Protein AF-A0A1D3TZ88-F1 (afdb_monomer)

Solvent-accessible surface area (backbone atoms only — not comparable to full-atom values): 38238 Å² total; per-residue (Å²): 108,72,73,62,52,52,54,51,52,50,56,57,52,57,73,69,67,68,76,88,72,82,82,85,79,75,93,69,88,87,51,78,69,52,56,54,49,51,49,54,44,33,37,49,51,52,41,50,48,28,39,52,66,65,71,40,81,59,51,74,67,56,44,51,52,54,34,51,19,48,68,43,53,87,89,42,94,61,42,43,29,51,36,54,60,52,46,56,50,63,73,25,72,73,37,54,70,64,69,65,51,75,69,56,45,49,38,41,47,34,40,66,32,58,74,42,74,72,84,80,76,57,63,73,63,49,47,61,41,48,80,29,65,28,50,73,61,54,50,48,37,58,43,55,66,29,71,57,23,42,51,53,20,57,72,53,72,35,56,38,65,78,73,84,84,82,54,44,22,53,78,41,48,50,56,27,34,48,52,31,51,48,39,27,44,67,72,70,44,80,58,52,66,67,61,42,29,51,56,32,41,37,37,75,71,67,79,34,61,79,66,50,55,56,55,54,51,67,71,25,70,74,47,55,72,63,68,67,51,72,71,55,48,51,38,33,49,25,44,58,25,64,68,41,79,62,48,76,65,60,49,49,52,54,53,52,42,40,76,75,66,51,48,73,66,63,50,48,49,61,41,66,60,30,73,54,27,46,53,54,38,48,74,50,74,41,85,80,70,84,67,80,83,93,83,74,92,73,91,84,71,93,50,84,34,57,40,72,56,96,38,23,32,50,32,57,71,60,86,48,35,78,43,73,52,60,69,89,70,61,38,43,26,41,24,53,44,15,39,43,57,38,50,51,22,33,30,39,38,47,38,59,61,28,34,36,40,23,42,26,21,34,17,39,12,40,41,26,39,45,64,44,71,28,70,41,30,32,34,43,19,40,26,18,36,19,35,15,37,48,21,38,51,49,66,41,44,48,48,31,50,35,37,31,37,26,20,39,17,41,12,49,47,26,34,41,39,36,34,66,30,42,56,48,51,73,38,66,54,27,65,38,60,32,31,96,74,42,37,37,36,32,44,68,88,45,52,79,71,48,77,51,50,99,83,33,48,45,46,73,42,69,62,70,35,65,68,46,40,45,51,51,50,42,38,44,29,42,54,57,65,69,40,81,66,54,72,65,60,42,48,52,52,49,66,28,36,42,67,59,97,93,45,82,42,84,34,29,53,29,52,52,50,46,54,51,69,70,24,72,73,34,57,73,64,67,68,52,71,71,54,48,53,42,36,48,26,47,43,55,62,69,36,80,66,51,77,65,64,46,51,53,55,44,52,42,48,79,30,60,28,53,71,66,52,55,49,40,58,48,44,66,28,70,67,24,38,52,49,25,50,72,19,23,35,57,31,52,78,74,91,64,91,52,44,30,61,75,39,51,62,52,24,32,50,52,29,33,38,30,41,45,58,64,65,41,85,62,50,72,70,56,42,31,48,55,33,42,36,38,77,69,66,77,36,54,74,50,54,54,52,45,54,51,61,73,26,68,77,34,55,74,62,68,66,52,74,69,57,47,54,50,34,49,29,38,42,62,68,70,39,83,68,51,74,66,61,52,51,54,54,50,53,41,41,77,74,68,48,50,73,67,63,53,48,48,56,48,54,73,24,72,66,32,50,52,54,43,43,74,58,76,95

Organism: NCBI:txid1619234

Foldseek 3Di:
DVVVVVVVVVVVVVVVPPDDDDDDDDDDDDDPVSVVVLLVLLLVLLQQLCCLQQVDGDDPVSSVLRSVQQVDDPPDPSHDFLLRSSVCSCPDPRSVVVVDDLQVLVQSLCCNQQVDGPDPDDSVVVVLLVVQQADPLLVSQVSLPDPRNVVVCVSSVGHSDGDDDPALCSVQSLLSSLLQQLCCLQLVDGDDNVRSSVVSVCVVVVVDASLCSNVCSCPDPSSVVVVDDPLVLQQSLCCNQQVDGDDPVRSVVVVVVVVVPDDSVNVSLVRSQDVNNQVVCVVSVGHDDRDDDLPDDDQDDPQVQFDDDPQEGAAGDDLADEEEDDVSSNHQAYEACRQAQSCRHAEYADDQNHAEYYACSNANVCNHAYYHDHQRHAEQYHCVHHNNQNHQEDEDHANHAYYEHCVHAQNANHAEYEYAHADHHYYHCVHHNYHPNREYEYEPPHYDDDCADPRHGYDYAFDQQLVLLLVLQQLLCCLLQVDGDDPVSSVVVSQQQDDPPNDAGVDFQLRVSCCRCVPPSNVVVVDDQLSLVQSLCCRQLVDGDDPVRSVVSCLLVVLQNDSLLVSQVSLPDPSSCVSCSVNRGHSDGDDDPQLCSVFSLLLSLQQLLCCLQLVDGDDSVSSSVVSVCCVVVVAPSLRSSVCSCPPPSNVVVVDDPLSLLQSLCCNQQVDGDDPVRSVVSVVVVVVPDDSVNSSVCSSPDPNSVVSVVVRVD

Nearest PDB structures (foldseek):
  6mlx-assembly3_C  TM=8.918E-01  e=4.979E-06  Treponema pallidum
  4gt6-assembly1_A  TM=9.308E-01  e=3.400E-05  Faecalibacterium duncaniae
  4fs7-assembly1_A  TM=5.871E-01  e=8.512E-06  Bacteroides ovatus ATCC 8483
  4cp6-assembly1_A  TM=7.840E-01  e=9.701E-04  Streptococcus pneumoniae
  4h09-assembly2_B  TM=5.833E-01  e=1.160E-03  Eubacterium ventriosum ATCC 27560

Secondary structure (DSSP, 8-state):
-HHHHHHHHHHHHHTT-S--PPPPPP---S-HHHHHHHHHHHHHHHHHHHHHHHSSPPPHHHHHHHHHHHHS-TTSTT---HHHHHHHHHTSHHHHHT---HHHHHHHHHHHHS-S-TTSSSHHHHHHHHTTT--HHHHHHHHHTSHHHHHHHHHHT---------SHHHH-HHHHHHHHHHHHHHHSSPPPHHHHHHHHHHHHTTSS-TTHHHHHHHTSHHHHTT---HHHHHHHHIIIIISSPPPHHHHHHHHHHHHTT--HHHHHHHHHTSHHHHHHHHHTT----------S--SS-SSTTEEEETTEEEEE-S--EEEE--GGG--SEEPTTTTTT-TTEEEEE--TT--EE-TTTTTT-TT--EEE--TT--EE-TTTTTT-TT--EEEE-TT--EE-TTTTTT-TT--EEEESSSPPEE-TTTTTTS-TT-EEEEETT-SS--SEETTEEEEEE----HHHHHHHHHHIIIIIISSPPPHHHHHHHHHHH---TTPPPSS-HHHHHHHHHTSHHHHTT---HHHHHHHHHHHHSSSPPPHHHHHHHHHHHHTT--HHHHHHHHHTSHHHHHHHHHHT---------SHHHH-HHHHHHHHHIIIIIISSPPPHHHHHHHHHHHHTTSS-HHHHHHHHHTSHHHHTT---HHHHHHHHIIIIISSPPPHHHHHHHHHHHHTT--HHHHHHHHHT-HHHHHHHHHTT-

Sequence (713 aa):
MIKKLSSIILAVMIMLTVLPLPAATSKAAGSTEAAAADEAMIGSFVTQLYEKALSRAATESELAYYTNALLSDASESTYMTGVKAAYSLIVSPEFKSRNLSNSDYMDVLDTIFMDRSSGEGGKAYWMNYLDYGVSREFALKGFAESAEFQWICDYYGIERGTIVLTEARDQNPSLTMFVYRLYSHIMGKAAEADTLNFYANEILSGRMHPAYVTKNLIFSTEFENRQLSDTDYIKVLYRTFIGREADADGLSYHLERMKSGTSRRELFYGFVNTPEFYQIMQGFGLEFIPITDSTDSVPGSEYPDFTVENGVLTGYTGDGGDVVISEDLGITSIGSNAFSSCVTLTSITIPSSVTSLGANAFSNCSALREVGFSEGLTRIGQNAFSNCDALTEIGLPESLTQIDSYAFSNCNELTDVYFYGNAPSMGSGVFDYTADDLSIYYYYNVSGFTDTWYGYETIGFMVFDSEAVSAFITRLYEKVLSRTPDASEIEYYMNQLSYEDFEDPAMTGADVGRGFVFSPEFKNRNLSNSEFVEVLYTTFMNRPSDAGGKAYWLNMLDNGVSREFVFKSFVESNEYVDVCNSCGIVSGEVDLPDARDQNPNLTMFVSRLYSKALGRTAETDGLNYYAAEILSGRIAPEDAAQNFIFSPEFEDKNLSDMEYVKVLYRTFMGREFDEGGLSYHLDRMENGVSREEILFGFAYSPEFEGIMSSFGL

Structure (mmCIF, N/CA/C/O backbone):
data_AF-A0A1D3TZ88-F1
#
_entry.id   AF-A0A1D3TZ88-F1
#
loop_
_atom_site.group_PDB
_atom_site.id
_atom_site.type_symbol
_atom_site.label_atom_id
_atom_site.label_alt_id
_atom_site.label_comp_id
_atom_site.label_asym_id
_atom_site.label_entity_id
_atom_site.label_seq_id
_atom_site.pdbx_PDB_ins_code
_atom_site.Cartn_x
_atom_site.Cartn_y
_atom_site.Cartn_z
_atom_site.occupancy
_atom_site.B_iso_or_equiv
_atom_site.auth_seq_id
_atom_site.auth_comp_id
_atom_site.auth_asym_id
_atom_site.auth_atom_id
_atom_site.pdbx_PDB_model_num
ATOM 1 N N . MET A 1 1 ? 51.543 21.421 -12.577 1.00 36.84 1 MET A N 1
ATOM 2 C CA . MET A 1 1 ? 51.991 20.818 -11.298 1.00 36.84 1 MET A CA 1
ATOM 3 C C . MET A 1 1 ? 52.173 21.840 -10.177 1.00 36.84 1 MET A C 1
ATOM 5 O O . MET A 1 1 ? 51.556 21.652 -9.142 1.00 36.84 1 MET A O 1
ATOM 9 N N . ILE A 1 2 ? 52.886 22.958 -10.373 1.00 32.62 2 ILE A N 1
ATOM 10 C CA . ILE A 1 2 ? 53.102 23.978 -9.316 1.00 32.62 2 ILE A CA 1
ATOM 11 C C . ILE A 1 2 ? 51.791 24.648 -8.828 1.00 32.62 2 ILE A C 1
ATOM 13 O O . ILE A 1 2 ? 51.642 24.895 -7.637 1.00 32.62 2 ILE A O 1
ATOM 17 N N . LYS A 1 3 ? 50.778 24.826 -9.696 1.00 34.16 3 LYS A N 1
ATOM 18 C CA . LYS A 1 3 ? 49.434 25.294 -9.282 1.00 34.16 3 LYS A CA 1
ATOM 19 C C . LYS A 1 3 ? 48.616 24.265 -8.479 1.00 34.16 3 LYS A C 1
ATOM 21 O O . LYS A 1 3 ? 47.846 24.678 -7.630 1.00 34.16 3 LYS A O 1
ATOM 26 N N . LYS A 1 4 ? 48.812 22.952 -8.690 1.00 37.94 4 LYS A N 1
ATOM 27 C CA . LYS A 1 4 ? 48.157 21.893 -7.888 1.00 37.94 4 LYS A CA 1
ATOM 28 C C . LYS A 1 4 ? 48.816 21.733 -6.510 1.00 37.94 4 LYS A C 1
ATOM 30 O O . LYS A 1 4 ? 48.118 21.469 -5.542 1.00 37.94 4 LYS A O 1
ATOM 35 N N . LEU A 1 5 ? 50.129 21.973 -6.399 1.00 31.44 5 LEU A N 1
ATOM 36 C CA . LEU A 1 5 ? 50.816 22.006 -5.100 1.00 31.44 5 LEU A CA 1
ATOM 37 C C . LEU A 1 5 ? 50.403 23.217 -4.246 1.00 31.44 5 LEU A C 1
ATOM 39 O O . LEU A 1 5 ? 50.272 23.083 -3.037 1.00 31.44 5 LEU A O 1
ATOM 43 N N . SER A 1 6 ? 50.150 24.378 -4.861 1.00 33.59 6 SER A N 1
ATOM 44 C CA . SER A 1 6 ? 49.693 25.580 -4.145 1.00 33.59 6 SER A CA 1
ATOM 45 C C . SER A 1 6 ? 48.328 25.397 -3.472 1.00 33.59 6 SER A C 1
ATOM 47 O O . SER A 1 6 ? 48.124 25.926 -2.387 1.00 33.59 6 SER A O 1
ATOM 49 N N . SER A 1 7 ? 47.406 24.658 -4.095 1.00 38.78 7 SER A N 1
ATOM 50 C CA . SER A 1 7 ? 46.069 24.390 -3.544 1.00 38.78 7 SER A CA 1
ATOM 51 C C . SER A 1 7 ? 46.110 23.400 -2.378 1.00 38.78 7 SER A C 1
ATOM 53 O O . SER A 1 7 ? 45.380 23.565 -1.410 1.00 38.78 7 SER A O 1
ATOM 55 N N . ILE A 1 8 ? 47.012 22.415 -2.440 1.00 38.94 8 ILE A N 1
ATOM 56 C CA . ILE A 1 8 ? 47.213 21.429 -1.368 1.00 38.94 8 ILE A CA 1
ATOM 57 C C . ILE A 1 8 ? 47.935 22.070 -0.172 1.00 38.94 8 ILE A C 1
ATOM 59 O O . ILE A 1 8 ? 47.565 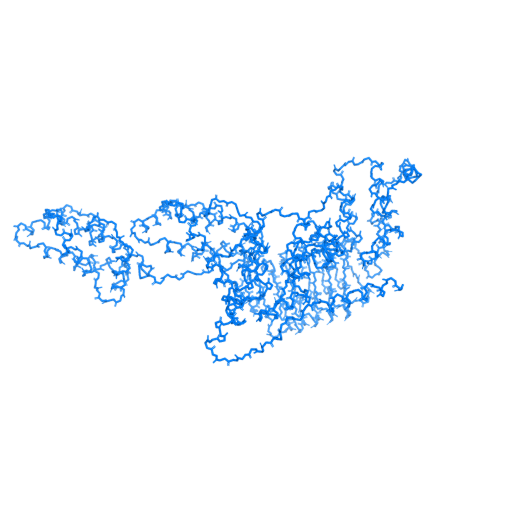21.824 0.967 1.00 38.94 8 ILE A O 1
ATOM 63 N N . ILE A 1 9 ? 48.910 22.956 -0.408 1.00 36.44 9 ILE A N 1
ATOM 64 C CA . ILE A 1 9 ? 49.602 23.689 0.668 1.00 36.44 9 ILE A CA 1
ATOM 65 C C . ILE A 1 9 ? 48.665 24.699 1.351 1.00 36.44 9 ILE A C 1
ATOM 67 O O . ILE A 1 9 ? 48.757 24.874 2.563 1.00 36.44 9 ILE A O 1
ATOM 71 N N . LEU A 1 10 ? 47.735 25.318 0.612 1.00 37.25 10 LEU A N 1
ATOM 72 C CA . LEU A 1 10 ? 46.726 26.212 1.190 1.00 37.25 10 LEU A CA 1
ATOM 73 C C . LEU A 1 10 ? 45.682 25.436 2.015 1.00 37.25 10 LEU A C 1
ATOM 75 O O . LEU A 1 10 ? 45.356 25.867 3.113 1.00 37.25 10 LEU A O 1
ATOM 79 N N . ALA A 1 11 ? 45.242 24.258 1.553 1.00 37.88 11 ALA A N 1
ATOM 80 C CA . ALA A 1 11 ? 44.351 23.375 2.316 1.00 37.88 11 ALA A CA 1
ATOM 81 C C . ALA A 1 11 ? 45.007 22.844 3.610 1.00 37.88 11 ALA A C 1
ATOM 83 O O . ALA A 1 11 ? 44.371 22.803 4.660 1.00 37.88 11 ALA A O 1
ATOM 84 N N . VAL A 1 12 ? 46.305 22.520 3.566 1.00 35.09 12 VAL A N 1
ATOM 85 C CA . VAL A 1 12 ? 47.071 22.070 4.745 1.00 35.09 12 VAL A CA 1
ATOM 86 C C . VAL A 1 12 ? 47.403 23.229 5.701 1.00 35.09 12 VAL A C 1
ATOM 88 O O . VAL A 1 12 ? 47.460 23.019 6.908 1.00 35.09 12 VAL A O 1
ATOM 91 N N . MET A 1 13 ? 47.582 24.463 5.210 1.00 32.44 13 MET A N 1
ATOM 92 C CA . MET A 1 13 ? 47.759 25.639 6.078 1.00 32.44 13 MET A CA 1
ATOM 93 C C . MET A 1 13 ? 46.456 26.096 6.748 1.00 32.44 13 MET A C 1
ATOM 95 O O . MET A 1 13 ? 46.515 26.569 7.880 1.00 32.44 13 MET A O 1
ATOM 99 N N . ILE A 1 14 ? 45.296 25.921 6.104 1.00 43.06 14 ILE A N 1
ATOM 100 C CA . ILE A 1 14 ? 43.985 26.225 6.706 1.00 43.06 14 ILE A CA 1
ATOM 101 C C . ILE A 1 14 ? 43.677 25.248 7.855 1.00 43.06 14 ILE A C 1
ATOM 103 O O . ILE A 1 14 ? 43.247 25.698 8.917 1.00 43.06 14 ILE A O 1
ATOM 107 N N . MET A 1 15 ? 44.046 23.961 7.725 1.00 36.38 15 MET A N 1
ATOM 108 C CA . MET A 1 15 ? 43.978 22.980 8.828 1.00 36.38 15 MET A CA 1
ATOM 109 C C . MET A 1 15 ? 44.777 23.380 10.086 1.00 36.38 15 MET A C 1
ATOM 111 O O . MET A 1 15 ? 44.498 22.875 11.168 1.00 36.38 15 MET A O 1
ATOM 115 N N . LEU A 1 16 ? 45.769 24.272 9.978 1.00 30.39 16 LEU A N 1
ATOM 116 C CA . LEU A 1 16 ? 46.675 24.642 11.077 1.00 30.39 16 LEU A CA 1
ATOM 117 C C . LEU A 1 16 ? 46.303 25.952 11.797 1.00 30.39 16 LEU A C 1
ATOM 119 O O . LEU A 1 16 ? 47.003 26.336 12.734 1.00 30.39 16 LEU A O 1
ATOM 123 N N . THR A 1 17 ? 45.232 26.645 11.389 1.00 32.41 17 THR A N 1
ATOM 124 C CA . THR A 1 17 ? 44.851 27.959 11.964 1.00 32.41 17 THR A CA 1
ATOM 125 C C . THR A 1 17 ? 43.567 27.970 12.793 1.00 32.41 17 THR A C 1
ATOM 127 O O . THR A 1 17 ? 43.191 29.022 13.311 1.00 32.41 17 THR A O 1
ATOM 130 N N . VAL A 1 18 ? 42.934 26.814 13.005 1.00 36.44 18 VAL A N 1
ATOM 131 C CA . VAL A 1 18 ? 41.847 26.693 13.984 1.00 36.44 18 VAL A CA 1
ATOM 132 C C . VAL A 1 18 ? 42.444 26.868 15.385 1.00 36.44 18 VAL A C 1
ATOM 134 O O . VAL A 1 18 ? 43.368 26.155 15.780 1.00 36.44 18 VAL A O 1
ATOM 137 N N . LEU A 1 19 ? 41.959 27.878 16.111 1.00 32.53 19 LEU A N 1
ATOM 138 C CA . LEU A 1 19 ? 42.276 28.128 17.520 1.00 32.53 19 LEU A CA 1
ATOM 139 C C . LEU A 1 19 ? 42.178 26.818 18.328 1.00 32.53 19 LEU A C 1
ATOM 141 O O . LEU A 1 19 ? 41.223 26.069 18.130 1.00 32.53 19 LEU A O 1
ATOM 145 N N . PRO A 1 20 ? 43.108 26.531 19.259 1.00 32.53 20 PRO A N 1
ATOM 146 C CA . PRO A 1 20 ? 43.018 25.321 20.059 1.00 32.53 20 PRO A CA 1
ATOM 147 C C . PRO A 1 20 ? 41.865 25.476 21.057 1.00 32.53 20 PRO A C 1
ATOM 149 O O . PRO A 1 20 ? 41.993 26.174 22.063 1.00 32.53 20 PRO A O 1
ATOM 152 N N . LEU A 1 21 ? 40.731 24.841 20.772 1.00 36.97 21 LEU A N 1
ATOM 153 C CA . LEU A 1 21 ? 39.693 24.567 21.764 1.00 36.97 21 LEU A CA 1
ATOM 154 C C . LEU A 1 21 ? 40.096 23.313 22.571 1.00 36.97 21 LEU A C 1
ATOM 156 O O . LEU A 1 21 ? 40.793 22.443 22.043 1.00 36.97 21 LEU A O 1
ATOM 160 N N . PRO A 1 22 ? 39.781 23.261 23.878 1.00 32.09 22 PRO A N 1
ATOM 161 C CA . PRO A 1 22 ? 40.440 22.372 24.831 1.00 32.09 22 PRO A CA 1
ATOM 162 C C . PRO A 1 22 ? 40.107 20.893 24.601 1.00 32.09 22 PRO A C 1
ATOM 164 O O . PRO A 1 22 ? 39.066 20.545 24.056 1.00 32.09 22 PRO A O 1
ATOM 167 N N . ALA A 1 23 ? 41.033 20.034 25.033 1.00 30.56 23 ALA A N 1
ATOM 168 C CA . ALA A 1 23 ? 41.023 18.592 24.820 1.00 30.56 23 ALA A CA 1
ATOM 169 C C . ALA A 1 23 ? 39.720 17.904 25.268 1.00 30.56 23 ALA A C 1
ATOM 171 O O . ALA A 1 23 ? 39.237 18.138 26.376 1.00 30.56 23 ALA A O 1
ATOM 172 N N . ALA A 1 24 ? 39.228 17.001 24.415 1.00 31.80 24 ALA A N 1
ATOM 173 C CA . ALA A 1 24 ? 38.109 16.107 24.683 1.00 31.80 24 ALA A CA 1
ATOM 174 C C . ALA A 1 24 ? 38.362 15.255 25.937 1.00 31.80 24 ALA A C 1
ATOM 176 O O . ALA A 1 24 ? 39.380 14.563 26.048 1.00 31.80 24 ALA A O 1
ATOM 177 N N . THR A 1 25 ? 37.427 15.288 26.883 1.00 33.44 25 THR A N 1
ATOM 178 C CA . THR A 1 25 ? 37.374 14.341 27.998 1.00 33.44 25 THR A CA 1
ATOM 179 C C . THR A 1 25 ? 36.632 13.088 27.549 1.00 33.44 25 THR A C 1
ATOM 181 O O . THR A 1 25 ? 35.487 13.157 27.120 1.00 33.44 25 THR A O 1
ATOM 184 N N . SER A 1 26 ? 37.299 11.940 27.640 1.00 34.91 26 SER A N 1
ATOM 185 C CA . SER A 1 26 ? 36.747 10.617 27.339 1.00 34.91 26 SER A CA 1
ATOM 186 C C . SER A 1 26 ? 35.505 10.293 28.180 1.00 34.91 26 SER A C 1
ATOM 188 O O . SER A 1 26 ? 35.532 10.543 29.387 1.00 34.91 26 SER A O 1
ATOM 190 N N . LYS A 1 27 ? 34.502 9.635 27.570 1.00 39.97 27 LYS A N 1
ATOM 191 C CA . LYS A 1 27 ? 33.358 8.972 28.231 1.00 39.97 27 LYS A CA 1
ATOM 192 C C . LYS A 1 27 ? 33.812 8.237 29.502 1.00 39.97 27 LYS A C 1
ATOM 194 O O . LYS A 1 27 ? 34.454 7.188 29.429 1.00 39.97 27 LYS A O 1
ATOM 199 N N . ALA A 1 28 ? 33.493 8.795 30.668 1.00 32.25 28 ALA A N 1
ATOM 200 C CA . ALA A 1 28 ? 33.640 8.131 31.956 1.00 32.25 28 ALA A CA 1
ATOM 201 C C . ALA A 1 28 ? 32.270 7.585 32.369 1.00 32.25 28 ALA A C 1
ATOM 203 O O . ALA A 1 28 ? 31.336 8.340 32.618 1.00 32.25 28 ALA A O 1
ATOM 204 N N . ALA A 1 29 ? 32.153 6.261 32.415 1.00 35.56 29 ALA A N 1
ATOM 205 C CA . ALA A 1 29 ? 30.928 5.572 32.787 1.00 35.56 29 ALA A CA 1
ATOM 206 C C . ALA A 1 29 ? 30.562 5.799 34.270 1.00 35.56 29 ALA A C 1
ATOM 208 O O . ALA A 1 29 ? 31.394 5.588 35.154 1.00 35.56 29 ALA A O 1
ATOM 209 N N . GLY A 1 30 ? 29.288 6.124 34.533 1.00 44.38 30 GLY A N 1
ATOM 210 C CA . GLY A 1 30 ? 28.604 5.693 35.761 1.00 44.38 30 GLY A CA 1
ATOM 211 C C . GLY A 1 30 ? 28.292 6.724 36.857 1.00 44.38 30 GLY A C 1
ATOM 212 O O . GLY A 1 30 ? 28.233 6.324 38.019 1.00 44.38 30 GLY A O 1
ATOM 213 N N . SER A 1 31 ? 28.052 8.007 36.556 1.00 47.72 31 SER A N 1
ATOM 214 C CA . SER A 1 31 ? 27.464 8.950 37.533 1.00 47.72 31 SER A CA 1
ATOM 215 C C . SER A 1 31 ? 26.299 9.758 36.947 1.00 47.72 31 SER A C 1
ATOM 217 O O . SER A 1 31 ? 26.268 10.051 35.754 1.00 47.72 31 SER A O 1
ATOM 219 N N . THR A 1 32 ? 25.340 10.149 37.793 1.00 51.50 32 THR A N 1
ATOM 220 C CA . THR A 1 32 ? 24.182 10.988 37.420 1.00 51.50 32 THR A CA 1
ATOM 221 C C . THR A 1 32 ? 24.581 12.384 36.926 1.00 51.50 32 THR A C 1
ATOM 223 O O . THR A 1 32 ? 23.833 13.004 36.182 1.00 51.50 32 THR A O 1
ATOM 226 N N . GLU A 1 33 ? 25.761 12.881 37.313 1.00 47.78 33 GLU A N 1
ATOM 227 C CA . GLU A 1 33 ? 26.303 14.164 36.840 1.00 47.78 33 GLU A CA 1
ATOM 228 C C . GLU A 1 33 ? 26.887 14.071 35.420 1.00 47.78 33 GLU A C 1
ATOM 230 O O . GLU A 1 33 ? 26.795 15.039 34.672 1.00 47.78 33 GLU A O 1
ATOM 235 N N . ALA A 1 34 ? 27.449 12.919 35.029 1.00 56.59 34 ALA A N 1
ATOM 236 C CA . ALA A 1 34 ? 27.954 12.700 33.671 1.00 56.59 34 ALA A CA 1
ATOM 237 C C . ALA A 1 34 ? 26.806 12.592 32.654 1.00 56.59 34 ALA A C 1
ATOM 239 O O . ALA A 1 34 ? 26.861 13.225 31.607 1.00 56.59 34 ALA A O 1
ATOM 240 N N . ALA A 1 35 ? 25.723 11.891 33.012 1.00 60.06 35 ALA A N 1
ATOM 241 C CA . ALA A 1 35 ? 24.526 11.797 32.174 1.00 60.06 35 ALA A CA 1
ATOM 242 C C . ALA A 1 35 ? 23.865 13.170 31.933 1.00 60.06 35 ALA A C 1
ATOM 244 O O . ALA A 1 35 ? 23.493 13.488 30.809 1.00 60.06 35 ALA A O 1
ATOM 245 N N . ALA A 1 36 ? 23.794 14.021 32.965 1.00 64.06 36 ALA A N 1
ATOM 246 C CA . ALA A 1 36 ? 23.268 15.382 32.831 1.00 64.06 36 ALA A CA 1
ATOM 247 C C . ALA A 1 36 ? 24.173 16.300 31.978 1.00 64.06 36 ALA A C 1
ATOM 249 O O . ALA A 1 36 ? 23.687 17.237 31.345 1.00 64.06 36 ALA A O 1
ATOM 250 N N . ALA A 1 37 ? 25.489 16.054 31.964 1.00 67.81 37 ALA A N 1
ATOM 251 C CA . ALA A 1 37 ? 26.431 16.788 31.120 1.00 67.81 37 ALA A CA 1
ATOM 252 C C . ALA A 1 37 ? 26.319 16.379 29.641 1.00 67.81 37 ALA A C 1
ATOM 254 O O . ALA A 1 37 ? 26.333 17.256 28.775 1.00 67.81 37 ALA A O 1
ATOM 255 N N . ASP A 1 38 ? 26.147 15.083 29.366 1.00 77.00 38 ASP A N 1
ATOM 256 C CA . ASP A 1 38 ? 25.916 14.554 28.016 1.00 77.00 38 ASP A CA 1
ATOM 257 C C . ASP A 1 38 ? 24.579 15.069 27.446 1.00 77.00 38 ASP A C 1
ATOM 259 O O . ASP A 1 38 ? 24.527 15.552 26.314 1.00 77.00 38 ASP A O 1
ATOM 263 N N . GLU A 1 39 ? 23.517 15.088 28.262 1.00 84.06 39 GLU A N 1
ATOM 264 C CA . GLU A 1 39 ? 22.208 15.651 27.897 1.00 84.06 39 GLU A CA 1
ATOM 265 C C . GLU A 1 39 ? 22.287 17.147 27.557 1.00 84.06 39 GLU A C 1
ATOM 267 O O . GLU A 1 39 ? 21.760 17.586 26.533 1.00 84.06 39 GLU A O 1
ATOM 272 N N . ALA A 1 40 ? 23.005 17.943 28.356 1.00 83.62 40 ALA A N 1
ATOM 273 C CA . ALA A 1 40 ? 23.191 19.367 28.081 1.00 83.62 40 ALA A CA 1
ATOM 274 C C . ALA A 1 40 ? 24.010 19.625 26.802 1.00 83.62 40 ALA A C 1
ATOM 276 O O . ALA A 1 40 ? 23.741 20.581 26.067 1.00 83.62 40 ALA A O 1
ATOM 277 N N . MET A 1 41 ? 25.011 18.782 26.526 1.00 87.38 41 MET A N 1
ATOM 278 C CA . MET A 1 41 ? 25.858 18.897 25.339 1.00 87.38 41 MET A CA 1
ATOM 279 C C . MET A 1 41 ? 25.073 18.570 24.064 1.00 87.38 41 MET A C 1
ATOM 281 O O . MET A 1 41 ? 25.094 19.355 23.114 1.00 87.38 41 MET A O 1
ATOM 285 N N . ILE A 1 42 ? 24.307 17.479 24.069 1.00 90.00 42 ILE A N 1
ATOM 286 C CA . ILE A 1 42 ? 23.436 17.094 22.951 1.00 90.00 42 ILE A CA 1
ATOM 287 C C . ILE A 1 42 ? 22.288 18.098 22.774 1.00 90.00 42 ILE A C 1
ATOM 289 O O . ILE A 1 42 ? 22.000 18.504 21.648 1.00 90.00 42 ILE A O 1
ATOM 293 N N . GLY A 1 43 ? 21.698 18.608 23.858 1.00 88.19 43 GLY A N 1
ATOM 294 C CA . GLY A 1 43 ? 20.695 19.676 23.782 1.00 88.19 43 GLY A CA 1
ATOM 295 C C . GLY A 1 43 ? 21.224 20.952 23.108 1.00 88.19 43 GLY A C 1
ATOM 296 O O . GLY A 1 43 ? 20.503 21.614 22.354 1.00 88.19 43 GLY A O 1
ATOM 297 N N . SER A 1 44 ? 22.508 21.281 23.294 1.00 89.25 44 SER A N 1
ATOM 298 C CA . SER A 1 44 ? 23.168 22.389 22.584 1.00 89.25 44 SER A CA 1
ATOM 299 C C . SER A 1 44 ? 23.302 22.125 21.079 1.00 89.25 44 SER A C 1
ATOM 301 O O . SER A 1 44 ? 23.066 23.029 20.273 1.00 89.25 44 SER A O 1
ATOM 303 N N . PHE A 1 45 ? 23.629 20.890 20.685 1.00 92.06 45 PHE A N 1
ATOM 304 C CA . PHE A 1 45 ? 23.653 20.484 19.277 1.00 92.06 45 PHE A CA 1
ATOM 305 C C . PHE A 1 45 ? 22.275 20.639 18.626 1.00 92.06 45 PHE A C 1
ATOM 307 O O . PHE A 1 45 ? 22.158 21.292 17.589 1.00 92.06 45 PHE A O 1
ATOM 314 N N . VAL A 1 46 ? 21.222 20.124 19.269 1.00 92.88 46 VAL A N 1
ATOM 315 C CA . VAL A 1 46 ? 19.837 20.240 18.781 1.00 92.88 46 VAL A CA 1
ATOM 316 C C . VAL A 1 46 ? 19.420 21.705 18.654 1.00 92.88 46 VAL A C 1
ATOM 318 O O . VAL A 1 46 ? 18.856 22.103 17.637 1.00 92.88 46 VAL A O 1
ATOM 321 N N . THR A 1 47 ? 19.749 22.537 19.642 1.00 91.62 47 THR A N 1
ATOM 322 C CA . THR A 1 47 ? 19.458 23.979 19.593 1.00 91.62 47 THR A CA 1
ATOM 323 C C . THR A 1 47 ? 20.097 24.630 18.365 1.00 91.62 47 THR A C 1
ATOM 325 O O . THR A 1 47 ? 19.418 25.323 17.607 1.00 91.62 47 THR A O 1
ATOM 328 N N . GLN A 1 48 ? 21.379 24.353 18.112 1.00 90.56 48 GLN A N 1
ATOM 329 C CA . GLN A 1 48 ? 22.086 24.891 16.949 1.00 90.56 48 GLN A CA 1
ATOM 330 C C . GLN A 1 48 ? 21.529 24.368 15.626 1.00 90.56 48 GLN A C 1
ATOM 332 O O . GLN A 1 48 ? 21.459 25.129 14.660 1.00 90.56 48 GLN A O 1
ATOM 337 N N . LEU A 1 49 ? 21.108 23.102 15.567 1.00 91.50 49 LEU A N 1
ATOM 338 C CA . LEU A 1 49 ? 20.443 22.558 14.386 1.00 91.50 49 LEU A CA 1
ATOM 339 C C . LEU A 1 49 ? 19.170 23.345 14.054 1.00 91.50 49 LEU A C 1
ATOM 341 O O . LEU A 1 49 ? 19.007 23.755 12.908 1.00 91.50 49 LEU A O 1
ATOM 345 N N . TYR A 1 50 ? 18.307 23.623 15.034 1.00 93.06 50 TYR A N 1
ATOM 346 C CA . TYR A 1 50 ? 17.084 24.408 14.817 1.00 93.06 50 TYR A CA 1
ATOM 347 C C . TYR A 1 50 ? 17.380 25.851 14.396 1.00 93.06 50 TYR A C 1
ATOM 349 O O . TYR A 1 50 ? 16.776 26.360 13.448 1.00 93.06 50 TYR A O 1
ATOM 357 N N . GLU A 1 51 ? 18.351 26.504 15.032 1.00 91.62 51 GLU A N 1
ATOM 358 C CA . GLU A 1 51 ? 18.729 27.873 14.676 1.00 91.62 51 GLU A CA 1
ATOM 359 C C . GLU A 1 51 ? 19.280 27.961 13.247 1.00 91.62 51 GLU A C 1
ATOM 361 O O . GLU A 1 51 ? 18.914 28.861 12.488 1.00 91.62 51 GLU A O 1
ATOM 366 N N . LYS A 1 52 ? 20.117 27.004 12.839 1.00 90.19 52 LYS A N 1
ATOM 367 C CA . LYS A 1 52 ? 20.743 26.990 11.509 1.00 90.19 52 LYS A CA 1
ATOM 368 C C . LYS A 1 52 ? 19.781 26.510 10.418 1.00 90.19 52 LYS A C 1
ATOM 370 O O . LYS A 1 52 ? 19.700 27.121 9.351 1.00 90.19 52 LYS A O 1
ATOM 375 N N . ALA A 1 53 ? 19.016 25.452 10.683 1.00 90.00 53 ALA A N 1
ATOM 376 C CA . ALA A 1 53 ? 18.104 24.851 9.712 1.00 90.00 53 ALA A CA 1
ATOM 377 C C . ALA A 1 53 ? 16.776 25.604 9.592 1.00 90.00 53 ALA A C 1
ATOM 379 O O . ALA A 1 53 ? 16.266 25.752 8.488 1.00 90.00 53 ALA A O 1
ATOM 380 N N . LEU A 1 54 ? 16.208 26.103 10.689 1.00 89.81 54 LEU A N 1
ATOM 381 C CA . LEU A 1 54 ? 14.863 26.697 10.705 1.00 89.81 54 LEU A CA 1
ATOM 382 C C . LEU A 1 54 ? 14.861 28.180 11.087 1.00 89.81 54 LEU A C 1
ATOM 384 O O . LEU A 1 54 ? 13.827 28.834 10.985 1.00 89.81 54 LEU A O 1
ATOM 388 N N . SER A 1 55 ? 16.012 28.745 11.472 1.00 90.00 55 SER A N 1
ATOM 389 C CA . SER A 1 55 ? 16.125 30.158 11.870 1.00 90.00 55 SER A CA 1
ATOM 390 C C . SER A 1 55 ? 15.220 30.530 13.052 1.00 90.00 55 SER A C 1
ATOM 392 O O . SER A 1 55 ? 14.783 31.676 13.173 1.00 90.00 55 SER A O 1
ATOM 394 N N . ARG A 1 56 ? 14.958 29.566 13.944 1.00 92.88 56 ARG A N 1
ATOM 395 C CA . ARG A 1 56 ? 14.217 29.741 15.200 1.00 92.88 56 ARG A CA 1
ATOM 396 C C . ARG A 1 56 ? 14.765 28.823 16.290 1.00 92.88 56 ARG A C 1
ATOM 398 O O . ARG A 1 56 ? 15.466 27.863 15.998 1.00 92.88 56 ARG A O 1
ATOM 405 N N . ALA A 1 57 ? 14.384 29.092 17.534 1.00 91.00 57 ALA A N 1
ATOM 406 C CA . ALA A 1 57 ? 14.641 28.174 18.637 1.00 91.00 57 ALA A CA 1
ATOM 407 C C . ALA A 1 57 ? 13.736 26.929 18.551 1.00 91.00 57 ALA A C 1
ATOM 409 O O . ALA A 1 57 ? 12.590 27.010 18.087 1.00 91.00 57 ALA A O 1
ATOM 410 N N . ALA A 1 58 ? 14.245 25.798 19.038 1.00 89.25 58 ALA A N 1
ATOM 411 C CA . ALA A 1 58 ? 13.438 24.613 19.306 1.00 89.25 58 ALA A CA 1
ATOM 412 C C . ALA A 1 58 ? 12.445 24.895 20.448 1.00 89.25 58 ALA A C 1
ATOM 414 O O . ALA A 1 58 ? 12.766 25.592 21.414 1.00 89.25 58 ALA A O 1
ATOM 415 N N . THR A 1 59 ? 11.238 24.347 20.349 1.00 91.75 59 THR A N 1
ATOM 416 C CA . THR A 1 59 ? 10.307 24.267 21.483 1.00 91.75 59 THR A CA 1
ATOM 417 C C . THR A 1 59 ? 10.827 23.278 22.528 1.00 91.75 59 THR A C 1
ATOM 419 O O . THR A 1 59 ? 11.645 22.413 22.219 1.00 91.75 59 THR A O 1
ATOM 422 N N . GLU A 1 60 ? 10.331 23.357 23.766 1.00 88.88 60 GLU A N 1
ATOM 423 C CA . GLU A 1 60 ? 10.736 22.425 24.833 1.00 88.88 60 GLU A CA 1
ATOM 424 C C . GLU A 1 60 ? 10.480 20.956 24.452 1.00 88.88 60 GLU A C 1
ATOM 426 O O . GLU A 1 60 ? 11.321 20.098 24.708 1.00 88.88 60 GLU A O 1
ATOM 431 N N . SER A 1 61 ? 9.360 20.669 23.778 1.00 85.06 61 SER A N 1
ATOM 432 C CA . SER A 1 61 ? 9.020 19.321 23.307 1.00 85.06 61 SER A CA 1
ATOM 433 C C . SER A 1 61 ? 9.929 18.830 22.182 1.00 85.06 61 SER A C 1
ATOM 435 O O . SER A 1 61 ? 10.325 17.669 22.185 1.00 85.06 61 SER A O 1
ATOM 437 N N . GLU A 1 62 ? 10.278 19.700 21.231 1.00 89.56 62 GLU A N 1
ATOM 438 C CA . GLU A 1 62 ? 11.207 19.364 20.145 1.00 89.56 62 GLU A CA 1
ATOM 439 C C . GLU A 1 62 ? 12.612 19.108 20.693 1.00 89.56 62 GLU A C 1
ATOM 441 O O . GLU A 1 62 ? 13.243 18.109 20.350 1.00 89.56 62 GLU A O 1
ATOM 446 N N . LEU A 1 63 ? 13.080 19.983 21.587 1.00 90.56 63 LEU A N 1
ATOM 447 C CA . LEU A 1 63 ? 14.379 19.847 22.229 1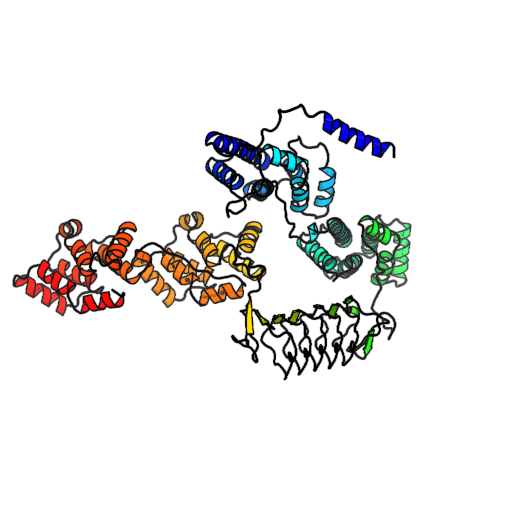.00 90.56 63 LEU A CA 1
ATOM 448 C C . LEU A 1 63 ? 14.464 18.531 23.009 1.00 90.56 63 LEU A C 1
ATOM 450 O O . LEU A 1 63 ? 15.437 17.798 22.846 1.00 90.56 63 LEU A O 1
ATOM 454 N N . ALA A 1 64 ? 13.434 18.198 23.793 1.00 83.88 64 ALA A N 1
ATOM 455 C CA . ALA A 1 64 ? 13.370 16.944 24.538 1.00 83.88 64 ALA A CA 1
ATOM 456 C C . ALA A 1 64 ? 13.349 15.716 23.613 1.00 83.88 64 ALA A C 1
ATOM 458 O O . ALA A 1 64 ? 14.097 14.770 23.843 1.00 83.88 64 ALA A O 1
ATOM 459 N N . TYR A 1 65 ? 12.538 15.735 22.549 1.00 89.25 65 TYR A N 1
ATOM 460 C CA . TYR A 1 65 ? 12.437 14.622 21.600 1.00 89.25 65 TYR A CA 1
ATOM 461 C C . TYR A 1 65 ? 13.788 14.296 20.950 1.00 89.25 65 TYR A C 1
ATOM 463 O O . TYR A 1 65 ? 14.268 13.169 21.058 1.00 89.25 65 TYR A O 1
ATOM 471 N N . TYR A 1 66 ? 14.429 15.289 20.327 1.00 88.62 66 TYR A N 1
ATOM 472 C CA . TYR A 1 66 ? 15.690 15.074 19.616 1.00 88.62 66 TYR A CA 1
ATOM 473 C C . TYR A 1 66 ? 16.846 14.754 20.568 1.00 88.62 66 TYR A C 1
ATOM 475 O O . TYR A 1 66 ? 17.671 13.901 20.252 1.00 88.62 66 TYR A O 1
ATOM 483 N N . THR A 1 67 ? 16.898 15.394 21.741 1.00 90.31 67 THR A N 1
ATOM 484 C CA . THR A 1 67 ? 17.955 15.127 22.731 1.00 90.31 67 THR A CA 1
ATOM 485 C C . THR A 1 67 ? 17.867 13.695 23.253 1.00 90.31 67 THR A C 1
ATOM 487 O O . THR A 1 67 ? 18.879 13.001 23.285 1.00 90.31 67 THR A O 1
ATOM 490 N N . ASN A 1 68 ? 16.661 13.213 23.573 1.00 86.38 68 ASN A N 1
ATOM 491 C CA . ASN A 1 68 ? 16.455 11.835 24.022 1.00 86.38 68 ASN A CA 1
ATOM 492 C C . ASN A 1 68 ? 16.777 10.816 22.919 1.00 86.38 68 ASN A C 1
ATOM 494 O O . ASN A 1 68 ? 17.441 9.819 23.187 1.00 86.38 68 ASN A O 1
ATOM 498 N N . ALA A 1 69 ? 16.366 11.082 21.677 1.00 85.19 69 ALA A N 1
ATOM 499 C CA . ALA A 1 69 ? 16.635 10.198 20.543 1.00 85.19 69 ALA A CA 1
ATOM 500 C C . ALA A 1 69 ? 18.143 10.058 20.247 1.00 85.19 69 ALA A C 1
ATOM 502 O O . ALA A 1 69 ? 18.632 8.958 19.997 1.00 85.19 69 ALA A O 1
ATOM 503 N N . LEU A 1 70 ? 18.903 11.154 20.341 1.00 88.19 70 LEU A N 1
ATOM 504 C CA . LEU A 1 70 ? 20.363 11.166 20.152 1.00 88.19 70 LEU A CA 1
ATOM 505 C C . LEU A 1 70 ? 21.140 10.553 21.334 1.00 88.19 70 LEU A C 1
ATOM 507 O O . LEU A 1 70 ? 22.291 10.157 21.166 1.00 88.19 70 LEU A O 1
ATOM 511 N N . LEU A 1 71 ? 20.530 10.500 22.524 1.00 87.31 71 LEU A N 1
ATOM 512 C CA . LEU A 1 71 ? 21.083 9.848 23.718 1.00 87.31 71 LEU A CA 1
ATOM 513 C C . LEU A 1 71 ? 20.790 8.345 23.783 1.00 87.31 71 LEU A C 1
ATOM 515 O O . LEU A 1 71 ? 21.509 7.630 24.483 1.00 87.31 71 LEU A O 1
ATOM 519 N N . SER A 1 72 ? 19.716 7.893 23.129 1.00 83.44 72 SER A N 1
ATOM 520 C CA . SER A 1 72 ? 19.265 6.501 23.202 1.00 83.44 72 SER A CA 1
ATOM 521 C C . SER A 1 72 ? 20.283 5.517 22.621 1.00 83.44 72 SER A C 1
ATOM 523 O O . SER A 1 72 ? 21.158 5.880 21.832 1.00 83.44 72 SER A O 1
ATOM 525 N N . ASP A 1 73 ? 20.208 4.265 23.067 1.00 79.56 73 ASP A N 1
ATOM 526 C CA . ASP A 1 73 ? 21.088 3.201 22.585 1.00 79.56 73 ASP A CA 1
ATOM 527 C C . ASP A 1 73 ? 20.711 2.792 21.152 1.00 79.56 73 ASP A C 1
ATOM 529 O O . ASP A 1 73 ? 19.539 2.809 20.793 1.00 79.56 73 ASP A O 1
ATOM 533 N N . ALA A 1 74 ? 21.687 2.376 20.338 1.00 72.69 74 ALA A N 1
ATOM 534 C CA . ALA A 1 74 ? 21.456 1.966 18.949 1.00 72.69 74 ALA A CA 1
ATOM 535 C C . ALA A 1 74 ? 20.476 0.787 18.789 1.00 72.69 74 ALA A C 1
ATOM 537 O O . ALA A 1 74 ? 19.937 0.583 17.703 1.00 72.69 74 ALA A O 1
ATOM 538 N N . SER A 1 75 ? 20.252 0.013 19.855 1.00 64.88 75 SER A N 1
ATOM 539 C CA . SER A 1 75 ? 19.251 -1.058 19.911 1.00 64.88 75 SER A CA 1
ATOM 540 C C . SER A 1 75 ? 17.820 -0.576 20.184 1.00 64.88 75 SER A C 1
ATOM 542 O O . SER A 1 75 ? 16.878 -1.358 20.053 1.00 64.88 75 SER A O 1
ATOM 544 N N . GLU A 1 76 ? 17.632 0.688 20.564 1.00 66.38 76 GLU A N 1
ATOM 545 C CA . GLU A 1 76 ? 16.321 1.267 20.841 1.00 66.38 76 GLU A CA 1
ATOM 546 C C . GLU A 1 76 ? 15.677 1.808 19.558 1.00 66.38 76 GLU A C 1
ATOM 548 O O . GLU A 1 76 ? 16.312 2.457 18.730 1.00 66.38 76 GLU A O 1
ATOM 553 N N . SER A 1 77 ? 14.367 1.600 19.413 1.00 68.56 77 SER A N 1
ATOM 554 C CA . SER A 1 77 ? 13.579 2.083 18.267 1.00 68.56 77 SER A CA 1
ATOM 555 C C . SER A 1 77 ? 13.575 3.609 18.122 1.00 68.56 77 SER A C 1
ATOM 557 O O . SER A 1 77 ? 13.320 4.136 17.042 1.00 68.56 77 SER A O 1
ATOM 559 N N . THR A 1 78 ? 13.882 4.331 19.201 1.00 74.19 78 THR A N 1
ATOM 560 C CA . THR A 1 78 ? 13.995 5.793 19.232 1.00 74.19 78 THR A CA 1
ATOM 561 C C . THR A 1 78 ? 15.373 6.315 18.821 1.00 74.19 78 THR A C 1
ATOM 563 O O . THR A 1 78 ? 15.561 7.531 18.796 1.00 74.19 78 THR A O 1
ATOM 566 N N . TYR A 1 79 ? 16.323 5.431 18.495 1.00 78.56 79 TYR A N 1
ATOM 567 C CA . TYR A 1 79 ? 17.697 5.797 18.171 1.00 78.56 79 TYR A CA 1
ATOM 568 C C . TYR A 1 79 ? 17.826 6.727 16.970 1.00 78.56 79 TYR A C 1
ATOM 570 O O . TYR A 1 79 ? 17.317 6.467 15.872 1.00 78.56 79 TYR A O 1
ATOM 578 N N . MET A 1 80 ? 18.601 7.795 17.157 1.00 86.75 80 MET A N 1
ATOM 579 C CA . MET A 1 80 ? 18.879 8.776 16.122 1.00 86.75 80 MET A CA 1
ATOM 580 C C . MET A 1 80 ? 20.369 9.089 16.028 1.00 86.75 80 MET A C 1
ATOM 582 O O . MET A 1 80 ? 21.054 9.279 17.025 1.00 86.75 80 MET A O 1
ATOM 586 N N . THR A 1 81 ? 20.858 9.197 14.796 1.00 91.50 81 THR A N 1
ATOM 587 C CA . THR A 1 81 ? 22.206 9.679 14.486 1.00 91.50 81 THR A CA 1
ATOM 588 C C . THR A 1 81 ? 22.185 11.179 14.197 1.00 91.50 81 THR A C 1
ATOM 590 O O . THR A 1 81 ? 21.135 11.757 13.900 1.00 91.50 81 THR A O 1
ATOM 593 N N . GLY A 1 82 ? 23.353 11.824 14.209 1.00 88.75 82 GLY A N 1
ATOM 594 C CA . GLY A 1 82 ? 23.481 13.238 13.848 1.00 88.75 82 GLY A CA 1
ATOM 595 C C . GLY A 1 82 ? 22.958 13.537 12.438 1.00 88.75 82 GLY A C 1
ATOM 596 O O . GLY A 1 82 ? 22.272 14.539 12.234 1.00 88.75 82 GLY A O 1
ATOM 597 N N . VAL A 1 83 ? 23.210 12.635 11.481 1.00 89.88 83 VAL A N 1
ATOM 598 C CA . VAL A 1 83 ? 22.652 12.709 10.125 1.00 89.88 83 VAL A CA 1
ATOM 599 C C . VAL A 1 83 ? 21.131 12.627 10.152 1.00 89.88 83 VAL A C 1
ATOM 601 O O . VAL A 1 83 ? 20.497 13.487 9.549 1.00 89.88 83 VAL A O 1
ATOM 604 N N . LYS A 1 84 ? 20.533 11.658 10.861 1.00 87.75 84 LYS A N 1
ATOM 605 C CA . LYS A 1 84 ? 19.066 11.524 10.939 1.00 87.75 84 LYS A CA 1
ATOM 606 C C . LYS A 1 84 ? 18.413 12.777 11.537 1.00 87.75 84 LYS A C 1
ATOM 608 O O . LYS A 1 84 ? 17.413 13.241 10.997 1.00 87.75 84 LYS A O 1
ATOM 613 N N . ALA A 1 85 ? 19.009 13.360 12.580 1.00 88.25 85 ALA A N 1
ATOM 614 C CA . ALA A 1 85 ? 18.510 14.584 13.211 1.00 88.25 85 ALA A CA 1
ATOM 615 C C . ALA A 1 85 ? 18.610 15.820 12.300 1.00 88.25 85 ALA A C 1
ATOM 617 O O . ALA A 1 85 ? 17.699 16.644 12.254 1.00 88.25 85 ALA A O 1
ATOM 618 N N . ALA A 1 86 ? 19.708 15.969 11.554 1.00 88.94 86 ALA A N 1
ATOM 619 C CA . ALA A 1 86 ? 19.842 17.059 10.590 1.00 88.94 86 ALA A CA 1
ATOM 620 C C . ALA A 1 86 ? 18.911 16.858 9.380 1.00 88.94 86 ALA A C 1
ATOM 622 O O . ALA A 1 86 ? 18.260 17.801 8.930 1.00 88.94 86 ALA A O 1
ATOM 623 N N . TYR A 1 87 ? 18.824 15.624 8.878 1.00 87.19 87 TYR A N 1
ATOM 624 C CA . TYR A 1 87 ? 17.984 15.242 7.749 1.00 87.19 87 TYR A CA 1
ATOM 625 C C . TYR A 1 87 ? 16.508 15.516 8.039 1.00 87.19 87 TYR A C 1
ATOM 627 O O . TYR A 1 87 ? 15.872 16.217 7.255 1.00 87.19 87 TYR A O 1
ATOM 635 N N . SER A 1 88 ? 15.986 15.066 9.187 1.00 86.38 88 SER A N 1
ATOM 636 C CA . SER A 1 88 ? 14.577 15.247 9.567 1.00 86.38 88 SER A CA 1
ATOM 637 C C . SER A 1 88 ? 14.151 16.718 9.598 1.00 86.38 88 SER A C 1
ATOM 639 O O . SER A 1 88 ? 13.029 17.045 9.213 1.00 86.38 88 SER A O 1
ATOM 641 N N . LEU A 1 89 ? 15.050 17.626 9.993 1.00 87.69 89 LEU A N 1
ATOM 642 C CA . LEU A 1 89 ? 14.799 19.065 9.949 1.00 87.69 89 LEU A CA 1
ATOM 643 C C . LEU A 1 89 ? 14.839 19.607 8.522 1.00 87.69 89 LEU A C 1
ATOM 645 O O . LEU A 1 89 ? 13.969 20.390 8.152 1.00 87.69 89 LEU A O 1
ATOM 649 N N . ILE A 1 90 ? 15.809 19.189 7.709 1.00 87.25 90 ILE A N 1
ATOM 650 C CA . ILE A 1 90 ? 15.991 19.678 6.334 1.00 87.25 90 ILE A CA 1
ATOM 651 C C . ILE A 1 90 ? 14.862 19.212 5.403 1.00 87.25 90 ILE A C 1
ATOM 653 O O . ILE A 1 90 ? 14.466 19.951 4.500 1.00 87.25 90 ILE A O 1
ATOM 657 N N . VAL A 1 91 ? 14.296 18.025 5.634 1.00 80.31 91 VAL A N 1
ATOM 658 C CA . VAL A 1 91 ? 13.155 17.514 4.853 1.00 80.31 91 VAL A CA 1
ATOM 659 C C . VAL A 1 91 ? 11.793 17.883 5.448 1.00 80.31 91 VAL A C 1
ATOM 661 O O . VAL A 1 91 ? 10.765 17.577 4.836 1.00 80.31 91 VAL A O 1
ATOM 664 N N . SER A 1 92 ? 11.773 18.568 6.599 1.00 84.31 92 SER A N 1
ATOM 665 C CA . SER A 1 92 ? 10.539 18.965 7.283 1.00 84.31 92 SER A CA 1
ATOM 666 C C . SER A 1 92 ? 9.679 19.919 6.438 1.00 84.31 92 SER A C 1
ATOM 668 O O . SER A 1 92 ? 10.214 20.733 5.671 1.00 84.31 92 SER A O 1
ATOM 670 N N . PRO A 1 93 ? 8.341 19.900 6.612 1.00 82.75 93 PRO A N 1
ATOM 671 C CA . PRO A 1 93 ? 7.449 20.861 5.963 1.00 82.75 93 PRO A CA 1
ATOM 672 C C . PRO A 1 93 ? 7.830 22.317 6.257 1.00 82.75 93 PRO A C 1
ATOM 674 O O . PRO A 1 93 ? 7.770 23.174 5.375 1.00 82.75 93 PRO A O 1
ATOM 677 N N . GLU A 1 94 ? 8.283 22.598 7.483 1.00 88.62 94 GLU A N 1
ATOM 678 C CA . GLU A 1 94 ? 8.714 23.934 7.885 1.00 88.62 94 GLU A CA 1
ATOM 679 C C . GLU A 1 94 ? 9.936 24.395 7.083 1.00 88.62 94 GLU A C 1
ATOM 681 O O . GLU A 1 94 ? 9.919 25.487 6.511 1.00 88.62 94 GLU A O 1
ATOM 686 N N . PHE A 1 95 ? 10.964 23.554 6.957 1.00 88.94 95 PHE A N 1
ATOM 687 C CA . PHE A 1 95 ? 12.140 23.876 6.152 1.00 88.94 95 PHE A CA 1
ATOM 688 C C . PHE A 1 95 ? 11.786 24.055 4.675 1.00 88.94 95 PHE A C 1
ATOM 690 O O . PHE A 1 95 ? 12.187 25.043 4.054 1.00 88.94 95 PHE A O 1
ATOM 697 N N . LYS A 1 96 ? 10.988 23.137 4.115 1.00 85.62 96 LYS A N 1
ATOM 698 C CA . LYS A 1 96 ? 10.531 23.189 2.717 1.00 85.62 96 LYS A CA 1
ATOM 699 C C . LYS A 1 96 ? 9.728 24.461 2.422 1.00 85.62 96 LYS A C 1
ATOM 701 O O . LYS A 1 96 ? 9.913 25.062 1.362 1.00 85.62 96 LYS A O 1
ATOM 706 N N . SER A 1 97 ? 8.922 24.942 3.376 1.00 87.38 97 SER A N 1
ATOM 707 C CA . SER A 1 97 ? 8.127 26.174 3.233 1.00 87.38 97 SER A CA 1
ATOM 708 C C . SER A 1 97 ? 8.966 27.440 3.003 1.00 87.38 97 SER A C 1
ATOM 710 O O . SER A 1 97 ? 8.463 28.431 2.471 1.00 87.38 97 SER A O 1
ATOM 712 N N . ARG A 1 98 ? 10.268 27.402 3.327 1.00 88.19 98 ARG A N 1
ATOM 713 C CA . ARG A 1 98 ? 11.216 28.499 3.077 1.00 88.19 98 ARG A CA 1
ATOM 714 C C . ARG A 1 98 ? 11.498 28.720 1.587 1.00 88.19 98 ARG A C 1
ATOM 716 O O . ARG A 1 98 ? 12.048 29.762 1.241 1.00 88.19 98 ARG A O 1
ATOM 723 N N . ASN A 1 99 ? 11.150 27.756 0.725 1.00 87.44 99 ASN A N 1
ATOM 724 C CA . ASN A 1 99 ? 11.308 27.812 -0.733 1.00 87.44 99 AS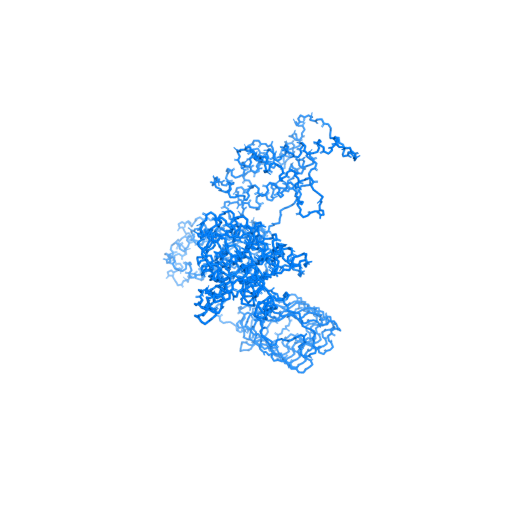N A CA 1
ATOM 725 C C . ASN A 1 99 ? 12.699 28.313 -1.174 1.00 87.44 99 ASN A C 1
ATOM 727 O O . ASN A 1 99 ? 12.835 29.206 -2.013 1.00 87.44 99 ASN A O 1
ATOM 731 N N . LEU A 1 100 ? 13.742 27.771 -0.538 1.00 89.19 100 LEU A N 1
ATOM 732 C CA . LEU A 1 100 ? 15.121 28.198 -0.758 1.00 89.19 100 LEU A CA 1
ATOM 733 C C . LEU A 1 100 ? 15.551 27.927 -2.201 1.00 89.19 100 LEU A C 1
ATOM 735 O O . LEU A 1 100 ? 15.273 26.854 -2.749 1.00 89.19 100 LEU A O 1
ATOM 739 N N . SER A 1 101 ? 16.296 28.862 -2.796 1.00 90.81 101 SER A N 1
ATOM 740 C CA . SER A 1 101 ? 17.015 28.591 -4.043 1.00 90.81 101 SER A CA 1
ATOM 741 C C . SER A 1 101 ? 18.084 27.513 -3.814 1.00 90.81 101 SER A C 1
ATOM 743 O O . SER A 1 101 ? 18.492 27.275 -2.679 1.00 90.81 101 SER A O 1
ATOM 745 N N . ASN A 1 102 ? 18.589 26.867 -4.873 1.00 88.56 102 ASN A N 1
ATOM 746 C CA . ASN A 1 102 ? 19.697 25.906 -4.727 1.00 88.56 102 ASN A CA 1
ATOM 747 C C . ASN A 1 102 ? 20.920 26.549 -4.052 1.00 88.56 102 ASN A C 1
ATOM 749 O O . ASN A 1 102 ? 21.578 25.924 -3.228 1.00 88.56 102 ASN A O 1
ATOM 753 N N . SER A 1 103 ? 21.172 27.827 -4.346 1.00 88.81 103 SER A N 1
ATOM 754 C CA . SER A 1 103 ? 22.239 28.604 -3.719 1.00 88.81 103 SER A CA 1
ATOM 755 C C . SER A 1 103 ? 22.022 28.767 -2.214 1.00 88.81 103 SER A C 1
ATOM 757 O O . SER A 1 103 ? 22.944 28.503 -1.447 1.00 88.81 103 SER A O 1
ATOM 759 N N . ASP A 1 104 ? 20.826 29.184 -1.797 1.00 89.25 104 ASP A N 1
ATOM 760 C CA . ASP A 1 104 ? 20.528 29.419 -0.378 1.00 89.25 104 ASP A CA 1
ATOM 761 C C . ASP A 1 104 ? 20.444 28.098 0.395 1.00 89.25 104 ASP A C 1
ATOM 763 O O . ASP A 1 104 ? 20.854 28.021 1.548 1.00 89.25 104 ASP A O 1
ATOM 767 N N . TYR A 1 105 ? 19.972 27.031 -0.256 1.00 90.69 105 TYR A N 1
ATOM 768 C CA . TYR A 1 105 ? 19.978 25.680 0.296 1.00 90.69 105 TYR A CA 1
ATOM 769 C C . TYR A 1 105 ? 21.408 25.213 0.611 1.00 90.69 105 TYR A C 1
ATOM 771 O O . TYR A 1 105 ? 21.661 24.734 1.713 1.00 90.69 105 TYR A O 1
ATOM 779 N N . MET A 1 106 ? 22.364 25.433 -0.300 1.00 89.44 106 MET A N 1
ATOM 780 C CA . MET A 1 106 ? 23.783 25.140 -0.044 1.00 89.44 106 MET A CA 1
ATOM 781 C C . MET A 1 106 ? 24.366 25.970 1.101 1.00 89.44 106 MET A C 1
ATOM 783 O O . MET A 1 106 ? 25.144 25.440 1.889 1.00 89.44 106 MET A O 1
ATOM 787 N N . ASP A 1 107 ? 23.975 27.241 1.225 1.00 87.06 107 ASP A N 1
ATOM 788 C CA . ASP A 1 107 ? 24.426 28.082 2.339 1.00 87.06 107 ASP A CA 1
ATOM 789 C C . ASP A 1 107 ? 23.932 27.538 3.684 1.00 87.06 107 ASP A C 1
ATOM 791 O O . ASP A 1 107 ? 24.673 27.546 4.665 1.00 87.06 107 ASP A O 1
ATOM 795 N N . VAL A 1 108 ? 22.710 27.000 3.724 1.00 89.31 108 VAL A N 1
ATOM 796 C CA . VAL A 1 108 ? 22.188 26.338 4.922 1.00 89.31 108 VAL A CA 1
ATOM 797 C C . VAL A 1 108 ? 22.973 25.057 5.232 1.00 89.31 108 VAL A C 1
ATOM 799 O O . VAL A 1 108 ? 23.372 24.865 6.382 1.00 89.31 108 VAL A O 1
ATOM 802 N N . LEU A 1 109 ? 23.287 24.222 4.235 1.00 90.19 109 LEU A N 1
ATOM 803 C CA . LEU A 1 109 ? 24.110 23.024 4.463 1.00 90.19 109 LEU A CA 1
ATOM 804 C C . LEU A 1 109 ? 25.512 23.358 4.994 1.00 90.19 109 LEU A C 1
ATOM 806 O O . LEU A 1 109 ? 25.974 22.698 5.923 1.00 90.19 109 LEU A O 1
ATOM 810 N N . ASP A 1 110 ? 26.165 24.402 4.472 1.00 87.19 110 ASP A N 1
ATOM 811 C CA . ASP A 1 110 ? 27.461 24.876 4.982 1.00 87.19 110 ASP A CA 1
ATOM 812 C C . ASP A 1 110 ? 27.373 25.248 6.475 1.00 87.19 110 ASP A C 1
ATOM 814 O O . ASP A 1 110 ? 28.257 24.906 7.261 1.00 87.19 110 ASP A O 1
ATOM 818 N N . THR A 1 111 ? 26.287 25.896 6.907 1.00 86.06 111 THR A N 1
ATOM 819 C CA . THR A 1 111 ? 26.130 26.260 8.326 1.00 86.06 111 THR A CA 1
ATOM 820 C C . THR A 1 111 ? 25.881 25.058 9.238 1.00 86.06 111 THR A C 1
ATOM 822 O O . THR A 1 111 ? 26.410 25.020 10.353 1.00 86.06 111 THR A O 1
ATOM 825 N N . ILE A 1 112 ? 25.099 24.076 8.778 1.00 86.56 112 ILE A N 1
ATOM 826 C CA . ILE A 1 112 ? 24.732 22.881 9.552 1.00 86.56 112 ILE A CA 1
ATOM 827 C C . ILE A 1 112 ? 25.909 21.907 9.650 1.00 86.56 112 ILE A C 1
ATOM 829 O O . ILE A 1 112 ? 26.272 21.496 10.749 1.00 86.56 112 ILE A O 1
ATOM 833 N N . PHE A 1 113 ? 26.507 21.550 8.512 1.00 86.50 113 PHE A N 1
ATOM 834 C CA . PHE A 1 113 ? 27.442 20.426 8.417 1.00 86.50 113 PHE A CA 1
ATOM 835 C C . PHE A 1 113 ? 28.915 20.831 8.500 1.00 86.50 113 PHE A C 1
ATOM 837 O O . PHE A 1 113 ? 29.760 19.975 8.745 1.00 86.50 113 PHE A O 1
ATOM 844 N N . MET A 1 114 ? 29.233 22.114 8.298 1.00 79.81 114 MET A N 1
ATOM 845 C CA . MET A 1 114 ? 30.620 22.601 8.245 1.00 79.81 114 MET A CA 1
ATOM 846 C C . MET A 1 114 ? 30.921 23.697 9.280 1.00 79.81 114 MET A C 1
ATOM 848 O O . MET A 1 114 ? 32.068 24.122 9.383 1.00 79.81 114 MET A O 1
ATOM 852 N N . ASP A 1 115 ? 29.905 24.178 10.008 1.00 75.44 115 ASP A N 1
ATOM 853 C CA . ASP A 1 115 ? 29.989 25.263 11.003 1.00 75.44 115 ASP A CA 1
ATOM 854 C C . ASP A 1 115 ? 30.781 26.501 10.531 1.00 75.44 115 ASP A C 1
ATOM 856 O O . ASP A 1 115 ? 31.568 27.103 11.263 1.00 75.44 115 ASP A O 1
ATOM 860 N N . ARG A 1 116 ? 30.586 26.889 9.265 1.00 74.44 116 ARG A N 1
ATOM 861 C CA . ARG A 1 116 ? 31.295 28.011 8.629 1.00 74.44 116 ARG A CA 1
ATOM 862 C C . ARG A 1 116 ? 30.344 28.950 7.894 1.00 74.44 116 ARG A C 1
ATOM 864 O O . ARG A 1 116 ? 29.234 28.574 7.522 1.00 74.44 116 ARG A O 1
ATOM 871 N N . SER A 1 117 ? 30.793 30.186 7.668 1.00 60.66 117 SER A N 1
ATOM 872 C CA . SER A 1 117 ? 30.053 31.169 6.870 1.00 60.66 117 SER A CA 1
ATOM 873 C C . SER A 1 117 ? 29.989 30.776 5.392 1.00 60.66 117 SER A C 1
ATOM 875 O O . SER A 1 117 ? 30.951 30.229 4.849 1.00 60.66 117 SER A O 1
ATOM 877 N N . SER A 1 118 ? 28.880 31.120 4.734 1.00 55.69 118 SER A N 1
ATOM 878 C CA . SER A 1 118 ? 28.633 30.840 3.318 1.00 55.69 118 SER A CA 1
ATOM 879 C C . SER A 1 118 ? 29.769 31.327 2.407 1.00 55.69 118 SER A C 1
ATOM 881 O O . SER A 1 118 ? 30.190 32.484 2.462 1.00 55.69 118 SER A O 1
ATOM 883 N N . GLY A 1 119 ? 30.260 30.441 1.530 1.00 56.16 119 GLY A N 1
ATOM 884 C CA . GLY A 1 119 ? 31.173 30.800 0.434 1.00 56.16 119 GLY A CA 1
ATOM 885 C C . GLY A 1 119 ? 32.625 30.317 0.538 1.00 56.16 119 GLY A C 1
ATOM 886 O O . GLY A 1 119 ? 33.366 30.465 -0.436 1.00 56.16 119 GLY A O 1
ATOM 887 N N . GLU A 1 120 ? 33.045 29.676 1.630 1.00 55.41 120 GLU A N 1
ATOM 888 C CA . GLU A 1 120 ? 34.410 29.141 1.776 1.00 55.41 120 GLU A CA 1
ATOM 889 C C . GLU A 1 120 ? 34.553 27.699 1.243 1.00 55.41 120 GLU A C 1
ATOM 891 O O . GLU A 1 120 ? 34.931 26.777 1.947 1.00 55.41 120 GLU A O 1
ATOM 896 N N . GLY A 1 121 ? 34.304 27.505 -0.058 1.00 56.56 121 GLY A N 1
ATOM 897 C CA . GLY A 1 121 ? 34.781 26.337 -0.821 1.00 56.56 121 GLY A CA 1
ATOM 898 C C . GLY A 1 121 ? 33.854 25.112 -0.860 1.00 56.56 121 GLY A C 1
ATOM 899 O O . GLY A 1 121 ? 33.690 24.402 0.123 1.00 56.56 121 GLY A O 1
ATOM 900 N N . GLY A 1 122 ? 33.311 24.814 -2.048 1.00 64.56 122 GLY A N 1
ATOM 901 C CA . GLY A 1 122 ? 32.507 23.609 -2.331 1.00 64.56 122 GLY A CA 1
ATOM 902 C C . GLY A 1 122 ? 31.137 23.902 -2.952 1.00 64.56 122 GLY A C 1
ATOM 903 O O . GLY A 1 122 ? 30.659 23.129 -3.772 1.00 64.56 122 GLY A O 1
ATOM 904 N N . LYS A 1 123 ? 30.546 25.073 -2.683 1.00 77.38 123 LYS A N 1
ATOM 905 C CA . LYS A 1 123 ? 29.228 25.467 -3.222 1.00 77.38 123 LYS A CA 1
ATOM 906 C C . LYS A 1 123 ? 29.133 25.383 -4.749 1.00 77.38 123 LYS A C 1
ATOM 908 O O . LYS A 1 123 ? 28.187 24.817 -5.279 1.00 77.38 123 LYS A O 1
ATOM 913 N N . ALA A 1 124 ? 30.136 25.892 -5.469 1.00 78.94 124 ALA A N 1
ATOM 914 C CA . ALA A 1 124 ? 30.163 25.835 -6.935 1.00 78.94 124 ALA A CA 1
ATOM 915 C C . ALA A 1 124 ? 30.243 24.399 -7.486 1.00 78.94 124 ALA A C 1
ATOM 917 O O . ALA A 1 124 ? 29.763 24.142 -8.585 1.00 78.94 124 ALA A O 1
ATOM 918 N N . TYR A 1 125 ? 30.837 23.472 -6.726 1.00 82.62 125 TYR A N 1
ATOM 919 C CA . TYR A 1 125 ? 30.896 22.061 -7.096 1.00 82.62 125 TYR A CA 1
ATOM 920 C C . TYR A 1 125 ? 29.501 21.430 -7.023 1.00 82.62 125 TYR A C 1
ATOM 922 O O . TYR A 1 125 ? 29.061 20.832 -7.998 1.00 82.62 125 TYR A O 1
ATOM 930 N N . TRP A 1 126 ? 28.770 21.643 -5.925 1.00 87.25 126 TRP A N 1
ATOM 931 C CA . TRP A 1 126 ? 27.418 21.102 -5.741 1.00 87.25 126 TRP A CA 1
ATOM 932 C C . TRP A 1 126 ? 26.372 21.752 -6.644 1.00 87.25 126 TRP A C 1
ATOM 934 O O . TRP A 1 126 ? 25.545 21.052 -7.218 1.00 87.25 126 TRP A O 1
ATOM 944 N N . MET A 1 127 ? 26.452 23.070 -6.848 1.00 87.31 127 MET A N 1
ATOM 945 C CA . MET A 1 127 ? 25.563 23.789 -7.768 1.00 87.31 127 MET A CA 1
ATOM 946 C C . MET A 1 127 ? 25.605 23.205 -9.183 1.00 87.31 127 MET A C 1
ATOM 948 O O . MET A 1 127 ? 24.568 23.082 -9.819 1.00 87.31 127 MET A O 1
ATOM 952 N N . ASN A 1 128 ? 26.776 22.758 -9.648 1.00 87.75 128 ASN A N 1
ATOM 953 C CA . ASN A 1 128 ? 26.903 22.117 -10.954 1.00 87.75 128 ASN A CA 1
ATOM 954 C C . ASN A 1 128 ? 26.123 20.794 -11.060 1.00 87.75 128 ASN A C 1
ATOM 956 O O . ASN A 1 128 ? 25.689 20.448 -12.147 1.00 87.75 128 ASN A O 1
ATOM 960 N N . TYR A 1 129 ? 25.921 20.056 -9.969 1.00 89.94 129 TYR A N 1
ATOM 961 C CA . TYR A 1 129 ? 25.073 18.860 -9.991 1.00 89.94 129 TYR A CA 1
ATOM 962 C C . TYR A 1 129 ? 23.589 19.238 -9.951 1.00 89.94 129 TYR A C 1
ATOM 964 O O . TYR A 1 129 ? 22.804 18.754 -10.767 1.00 89.94 129 TYR A O 1
ATOM 972 N N . LEU A 1 130 ? 23.221 20.165 -9.061 1.00 90.19 130 LEU A N 1
ATOM 973 C CA . LEU A 1 130 ? 21.833 20.604 -8.884 1.00 90.19 130 LEU A CA 1
ATOM 974 C C . LEU A 1 130 ? 21.262 21.275 -10.140 1.00 90.19 130 LEU A C 1
ATOM 976 O O . LEU A 1 130 ? 20.112 21.041 -10.504 1.00 90.19 130 LEU A O 1
ATOM 980 N N . ASP A 1 131 ? 22.069 22.082 -10.830 1.00 89.44 131 ASP A N 1
ATOM 981 C CA . ASP A 1 131 ? 21.666 22.769 -12.063 1.00 89.44 131 ASP A CA 1
ATOM 982 C C . ASP A 1 131 ? 21.470 21.796 -13.246 1.00 89.44 131 ASP A C 1
ATOM 984 O O . ASP A 1 131 ? 20.868 22.160 -14.258 1.00 89.44 131 ASP A O 1
ATOM 988 N N . TYR A 1 132 ? 21.955 20.557 -13.109 1.00 90.12 132 TYR A N 1
ATOM 989 C CA . TYR A 1 132 ? 21.855 19.481 -14.097 1.00 90.12 132 TYR A CA 1
ATOM 990 C C . TYR A 1 132 ? 20.999 18.302 -13.601 1.00 90.12 132 TYR A C 1
ATOM 992 O O . TYR A 1 132 ? 21.163 17.171 -14.057 1.00 90.12 132 TYR A O 1
ATOM 1000 N N . GLY A 1 133 ? 20.060 18.575 -12.690 1.00 88.31 133 GLY A N 1
ATOM 1001 C CA . GLY A 1 133 ? 18.959 17.667 -12.359 1.00 88.31 133 GLY A CA 1
ATOM 1002 C C . GLY A 1 133 ? 19.258 16.590 -11.312 1.00 88.31 133 GLY A C 1
ATOM 1003 O O . GLY A 1 133 ? 18.359 15.806 -11.002 1.00 88.31 133 GLY A O 1
ATOM 1004 N N . VAL A 1 134 ? 20.470 16.572 -10.749 1.00 91.06 134 VAL A N 1
ATOM 1005 C CA . VAL A 1 134 ? 20.819 15.756 -9.572 1.00 91.06 134 VAL A CA 1
ATOM 1006 C C . VAL A 1 134 ? 20.140 16.343 -8.333 1.00 91.06 134 VAL A C 1
ATOM 1008 O O . VAL A 1 134 ? 19.984 17.566 -8.231 1.00 91.06 134 VAL A O 1
ATOM 1011 N N . SER A 1 135 ? 19.703 15.498 -7.401 1.00 91.62 135 SER A N 1
ATOM 1012 C CA . SER A 1 135 ? 18.839 15.939 -6.309 1.00 91.62 135 SER A CA 1
ATOM 1013 C C . SER A 1 135 ? 19.575 16.757 -5.235 1.00 91.62 135 SER A C 1
ATOM 1015 O O . SER A 1 135 ? 20.803 16.744 -5.081 1.00 91.62 135 SER A O 1
ATOM 1017 N N . ARG A 1 136 ? 18.785 17.468 -4.421 1.00 90.50 136 ARG A N 1
ATOM 1018 C CA . ARG A 1 136 ? 19.267 18.127 -3.196 1.00 90.50 136 ARG A CA 1
ATOM 1019 C C . ARG A 1 136 ? 19.708 17.134 -2.123 1.00 90.50 136 ARG A C 1
ATOM 1021 O O . ARG A 1 136 ? 20.494 17.518 -1.256 1.00 90.50 136 ARG A O 1
ATOM 1028 N N . GLU A 1 137 ? 19.219 15.902 -2.186 1.00 88.62 137 GLU A N 1
ATOM 1029 C CA . GLU A 1 137 ? 19.564 14.824 -1.267 1.00 88.62 137 GLU A CA 1
ATOM 1030 C C . GLU A 1 137 ? 20.957 14.266 -1.561 1.00 88.62 137 GLU A C 1
ATOM 1032 O O . GLU A 1 137 ? 21.744 14.073 -0.637 1.00 88.62 137 GLU A O 1
ATOM 1037 N N . PHE A 1 138 ? 21.339 14.162 -2.837 1.00 89.62 138 PHE A N 1
ATOM 1038 C CA . PHE A 1 138 ? 22.717 13.852 -3.218 1.00 89.62 138 PHE A CA 1
ATOM 1039 C C . PHE A 1 138 ? 23.715 14.865 -2.639 1.00 89.62 138 PHE A C 1
ATOM 1041 O O . PHE A 1 138 ? 24.738 14.496 -2.056 1.00 89.62 138 PHE A O 1
ATOM 1048 N N . ALA A 1 139 ? 23.406 16.161 -2.762 1.00 89.50 139 ALA A N 1
ATOM 1049 C CA . ALA A 1 139 ? 24.242 17.201 -2.173 1.00 89.50 139 ALA A CA 1
ATOM 1050 C C . ALA A 1 139 ? 24.268 17.085 -0.640 1.00 89.50 139 ALA A C 1
ATOM 1052 O O . ALA A 1 139 ? 25.343 17.113 -0.047 1.00 89.50 139 ALA A O 1
ATOM 1053 N N . LEU A 1 140 ? 23.109 16.882 -0.006 1.00 90.12 140 LEU A N 1
ATOM 1054 C CA . LEU A 1 140 ? 22.997 16.670 1.437 1.00 90.12 140 LEU A CA 1
ATOM 1055 C C . LEU A 1 140 ? 23.863 15.503 1.922 1.00 90.12 140 LEU A C 1
ATOM 1057 O O . LEU A 1 140 ? 24.614 15.686 2.875 1.00 90.12 140 LEU A O 1
ATOM 1061 N N . LYS A 1 141 ? 23.839 14.356 1.233 1.00 88.75 141 LYS A N 1
ATOM 1062 C CA . LYS A 1 141 ? 24.705 13.203 1.521 1.00 88.75 141 LYS A CA 1
ATOM 1063 C C . LYS A 1 141 ? 26.181 13.579 1.504 1.00 88.75 141 LYS A C 1
ATOM 1065 O O . LYS A 1 141 ? 26.918 13.213 2.414 1.00 88.75 141 LYS A O 1
ATOM 1070 N N . GLY A 1 142 ? 26.610 14.360 0.515 1.00 87.88 142 GLY A N 1
ATOM 1071 C CA . GLY A 1 142 ? 27.987 14.843 0.434 1.00 87.88 142 GLY A CA 1
ATOM 1072 C C . GLY A 1 142 ? 28.427 15.678 1.639 1.00 87.88 142 GLY A C 1
ATOM 1073 O O . GLY A 1 142 ? 29.557 15.539 2.105 1.00 87.88 142 GLY A O 1
ATOM 1074 N N . PHE A 1 143 ? 27.540 16.527 2.164 1.00 89.19 143 PHE A N 1
ATOM 1075 C CA . PHE A 1 143 ? 27.797 17.298 3.385 1.00 89.19 143 PHE A CA 1
ATOM 1076 C C . PHE A 1 143 ? 27.722 16.427 4.647 1.00 89.19 143 PHE A C 1
ATOM 1078 O O . PHE A 1 143 ? 28.607 16.507 5.498 1.00 89.19 143 PHE A O 1
ATOM 1085 N N . ALA A 1 144 ? 26.711 15.566 4.741 1.00 88.62 144 ALA A N 1
ATOM 1086 C CA . ALA A 1 144 ? 26.487 14.640 5.846 1.00 88.62 144 ALA A CA 1
ATOM 1087 C C . ALA A 1 144 ? 27.641 13.639 6.035 1.00 88.62 144 ALA A C 1
ATOM 1089 O O . ALA A 1 144 ? 27.972 13.272 7.157 1.00 88.62 144 ALA A O 1
ATOM 1090 N N . GLU A 1 145 ? 28.301 13.216 4.959 1.00 86.06 145 GLU A N 1
ATOM 1091 C CA . GLU A 1 145 ? 29.403 12.246 5.019 1.00 86.06 145 GLU A CA 1
ATOM 1092 C C . GLU A 1 145 ? 30.797 12.887 5.058 1.00 86.06 145 GLU A C 1
ATOM 1094 O O . GLU A 1 145 ? 31.812 12.181 5.050 1.00 86.06 145 GLU A O 1
ATOM 1099 N N . SER A 1 146 ? 30.856 14.216 5.145 1.00 87.56 146 SER A N 1
ATOM 1100 C CA . SER A 1 146 ? 32.103 14.969 5.260 1.00 87.56 146 SER A CA 1
ATOM 1101 C C . SER A 1 146 ? 32.882 14.649 6.544 1.00 87.56 146 SER A C 1
ATOM 1103 O O . SER A 1 146 ? 32.341 14.162 7.545 1.00 87.56 146 SER A O 1
ATOM 1105 N N . ALA A 1 147 ? 34.188 14.921 6.510 1.00 86.12 147 ALA A N 1
ATOM 1106 C CA . ALA A 1 147 ? 35.054 14.773 7.677 1.00 86.12 147 ALA A CA 1
ATOM 1107 C C . ALA A 1 147 ? 34.757 15.855 8.727 1.00 86.12 147 ALA A C 1
ATOM 1109 O O . ALA A 1 147 ? 34.865 15.619 9.927 1.00 86.12 147 ALA A O 1
ATOM 1110 N N . GLU A 1 148 ? 34.349 17.032 8.267 1.00 87.31 148 GLU A N 1
ATOM 1111 C CA . GLU A 1 148 ? 33.929 18.162 9.076 1.00 87.31 148 GLU A CA 1
ATOM 1112 C C . GLU A 1 148 ? 32.687 17.816 9.901 1.00 87.31 148 GLU A C 1
ATOM 1114 O O . GLU A 1 148 ? 32.696 18.007 11.117 1.00 87.31 148 GLU A O 1
ATOM 1119 N N . PHE A 1 149 ? 31.660 17.213 9.289 1.00 89.88 149 PHE A N 1
ATOM 1120 C CA . PHE A 1 149 ? 30.485 16.793 10.049 1.00 89.88 149 PHE A CA 1
ATOM 1121 C C . PHE A 1 149 ? 30.790 15.647 11.015 1.00 89.88 149 PHE A C 1
ATOM 1123 O O . PHE A 1 149 ? 30.276 15.642 12.130 1.00 89.88 149 PHE A O 1
ATOM 1130 N N . GLN A 1 150 ? 31.681 14.717 10.642 1.00 88.69 150 GLN A N 1
ATOM 1131 C CA . GLN A 1 150 ? 32.169 13.701 11.583 1.00 88.69 150 GLN A CA 1
ATOM 1132 C C . GLN A 1 150 ? 32.793 14.350 12.822 1.00 88.69 150 GLN A C 1
ATOM 1134 O O . GLN A 1 150 ? 32.484 13.949 13.938 1.00 88.69 150 GLN A O 1
ATOM 1139 N N . TRP A 1 151 ? 33.616 15.384 12.639 1.00 88.00 151 TRP A N 1
ATOM 1140 C CA . TRP A 1 151 ? 34.231 16.102 13.751 1.00 88.00 151 TRP A CA 1
ATOM 1141 C C . TRP A 1 151 ? 33.199 16.818 14.635 1.00 88.00 151 TRP A C 1
ATOM 1143 O O . TRP A 1 151 ? 33.331 16.806 15.859 1.00 88.00 151 TRP A O 1
ATOM 1153 N N . ILE A 1 152 ? 32.151 17.400 14.039 1.00 87.31 152 ILE A N 1
ATOM 1154 C CA . ILE A 1 152 ? 31.028 17.991 14.786 1.00 87.31 152 ILE A CA 1
ATOM 1155 C C . ILE A 1 152 ? 30.328 16.913 15.626 1.00 87.31 152 ILE A C 1
ATOM 1157 O O . ILE A 1 152 ? 30.123 17.112 16.821 1.00 87.31 152 ILE A O 1
ATOM 1161 N N . CYS A 1 153 ? 29.998 15.762 15.040 1.00 87.62 153 CYS A N 1
ATOM 1162 C CA . CYS A 1 153 ? 29.369 14.655 15.761 1.00 87.62 153 CYS A CA 1
ATOM 1163 C C . CYS A 1 153 ? 30.252 14.130 16.906 1.00 87.62 153 CYS A C 1
ATOM 1165 O O . CYS A 1 153 ? 29.766 13.991 18.029 1.00 87.62 153 CYS A O 1
ATOM 1167 N N . ASP A 1 154 ? 31.551 13.939 16.658 1.00 87.94 154 ASP A N 1
ATOM 1168 C CA . ASP A 1 154 ? 32.522 13.508 17.671 1.00 87.94 154 ASP A CA 1
ATOM 1169 C C . ASP A 1 154 ? 32.617 14.511 18.829 1.00 87.94 154 ASP A C 1
ATOM 1171 O O . ASP A 1 154 ? 32.722 14.108 19.989 1.00 87.94 154 ASP A O 1
ATOM 1175 N N . TYR A 1 155 ? 32.550 15.815 18.530 1.00 86.00 155 TYR A N 1
ATOM 1176 C CA . TYR A 1 155 ? 32.549 16.867 19.545 1.00 86.00 155 TYR A CA 1
ATOM 1177 C C . TYR A 1 155 ? 31.355 16.727 20.492 1.00 86.00 155 TYR A C 1
ATOM 1179 O O . TYR A 1 155 ? 31.551 16.796 21.700 1.00 86.00 155 TYR A O 1
ATOM 1187 N N . TYR A 1 156 ? 30.150 16.482 19.970 1.00 85.75 156 TYR A N 1
ATOM 1188 C CA . TYR A 1 156 ? 28.934 16.306 20.778 1.00 85.75 156 TYR A CA 1
ATOM 1189 C C . TYR A 1 156 ? 28.733 14.878 21.313 1.00 85.75 156 TYR A C 1
ATOM 1191 O O . TYR A 1 156 ? 27.755 14.629 22.013 1.00 85.75 156 TYR A O 1
ATOM 1199 N N . GLY A 1 157 ? 29.637 13.940 21.009 1.00 85.00 157 GLY A N 1
ATOM 1200 C CA . GLY A 1 157 ? 29.536 12.545 21.449 1.00 85.00 157 GLY A CA 1
ATOM 1201 C C . GLY A 1 157 ? 28.433 11.735 20.756 1.00 85.00 157 GLY A C 1
ATOM 1202 O O . GLY A 1 157 ? 27.974 10.742 21.321 1.00 85.00 157 GLY A O 1
ATOM 1203 N N . ILE A 1 158 ? 28.020 12.150 19.555 1.00 89.31 158 ILE A N 1
ATOM 1204 C CA . ILE A 1 158 ? 26.912 11.584 18.772 1.00 89.31 158 ILE A CA 1
ATOM 1205 C C . ILE A 1 158 ? 27.476 10.715 17.638 1.00 89.31 158 ILE A C 1
ATOM 1207 O O . ILE A 1 158 ? 28.487 11.062 17.028 1.00 89.31 158 ILE A O 1
ATOM 1211 N N . GLU A 1 159 ? 26.813 9.609 17.291 1.00 90.62 159 GLU A N 1
ATOM 1212 C CA . GLU A 1 159 ? 27.154 8.869 16.071 1.00 90.62 159 GLU A CA 1
ATOM 1213 C C . GLU A 1 159 ? 26.724 9.649 14.820 1.00 90.62 159 GLU A C 1
ATOM 1215 O O . GLU A 1 159 ? 25.578 10.088 14.704 1.00 90.62 159 GLU A O 1
ATOM 1220 N N . ARG A 1 160 ? 27.623 9.795 13.839 1.00 90.50 160 ARG A N 1
ATOM 1221 C CA . ARG A 1 160 ? 27.330 10.545 12.611 1.00 90.50 160 ARG A CA 1
ATOM 1222 C C . ARG A 1 160 ? 26.175 9.932 11.815 1.00 90.50 160 ARG A C 1
ATOM 1224 O O . ARG A 1 160 ? 25.218 10.636 11.523 1.00 90.50 160 ARG A O 1
ATOM 1231 N N . GLY A 1 161 ? 26.235 8.640 11.490 1.00 86.88 161 GLY A N 1
ATOM 1232 C CA . GLY A 1 161 ? 25.316 7.989 10.546 1.00 86.88 161 GLY A CA 1
ATOM 1233 C C . GLY A 1 161 ? 25.637 8.271 9.067 1.00 86.88 161 GLY A C 1
ATOM 1234 O O . GLY A 1 161 ? 26.680 8.851 8.744 1.00 86.88 161 GLY A O 1
ATOM 1235 N N . THR A 1 162 ? 24.742 7.837 8.173 1.00 83.31 162 THR A N 1
ATOM 1236 C CA . THR A 1 162 ? 24.842 7.948 6.702 1.00 83.31 162 THR A CA 1
ATOM 1237 C C . THR A 1 162 ? 23.481 8.268 6.072 1.00 83.31 162 THR A C 1
ATOM 1239 O O . THR A 1 162 ? 22.447 8.145 6.729 1.00 83.31 162 THR A O 1
ATOM 1242 N N . ILE A 1 163 ? 23.485 8.689 4.802 1.00 81.38 163 ILE A N 1
ATOM 1243 C CA . ILE A 1 163 ? 22.276 8.871 3.981 1.00 81.38 163 ILE A CA 1
ATOM 1244 C C . ILE A 1 163 ? 22.287 7.816 2.876 1.00 81.38 163 ILE A C 1
ATOM 1246 O O . ILE A 1 163 ? 23.299 7.656 2.191 1.00 81.38 163 ILE A O 1
ATOM 1250 N N . VAL A 1 164 ? 21.170 7.116 2.690 1.00 80.12 164 VAL A N 1
ATOM 1251 C CA . VAL A 1 164 ? 20.974 6.179 1.577 1.00 80.12 164 VAL A CA 1
ATOM 1252 C C . VAL A 1 164 ? 20.237 6.916 0.465 1.00 80.12 164 VAL A C 1
ATOM 1254 O O . VAL A 1 164 ? 19.211 7.532 0.718 1.00 80.12 164 VAL A O 1
ATOM 1257 N N . LEU A 1 165 ? 20.785 6.891 -0.751 1.00 80.69 165 LEU A N 1
ATOM 1258 C CA . LEU A 1 165 ? 20.134 7.479 -1.923 1.00 80.69 165 LEU A CA 1
ATOM 1259 C C . LEU A 1 165 ? 19.213 6.433 -2.538 1.00 80.69 165 LEU A C 1
ATOM 1261 O O . LEU A 1 165 ? 19.677 5.352 -2.896 1.00 80.69 165 LEU A O 1
ATOM 1265 N N . THR A 1 166 ? 17.939 6.768 -2.682 1.00 79.06 166 THR A N 1
ATOM 1266 C CA . THR A 1 166 ? 16.917 5.879 -3.249 1.00 79.06 166 THR A CA 1
ATOM 1267 C C . THR A 1 166 ? 16.697 6.151 -4.736 1.00 79.06 166 THR A C 1
ATOM 1269 O O . THR A 1 166 ? 16.465 5.231 -5.517 1.00 79.06 166 THR A O 1
ATOM 1272 N N . GLU A 1 167 ? 16.849 7.403 -5.170 1.00 83.44 167 GLU A N 1
ATOM 1273 C CA . GLU A 1 167 ? 16.651 7.787 -6.563 1.00 83.44 167 GLU A CA 1
ATOM 1274 C C . GLU A 1 167 ? 17.812 7.348 -7.468 1.00 83.44 167 GLU A C 1
ATOM 1276 O O . GLU A 1 167 ? 18.982 7.683 -7.254 1.00 83.44 167 GLU A O 1
ATOM 1281 N N . ALA A 1 168 ? 17.477 6.672 -8.567 1.00 82.19 168 ALA A N 1
ATOM 1282 C CA . ALA A 1 168 ? 18.435 6.205 -9.568 1.00 82.19 168 ALA A CA 1
ATOM 1283 C C . ALA A 1 168 ? 19.304 7.331 -10.146 1.00 82.19 168 ALA A C 1
ATOM 1285 O O . ALA A 1 168 ? 20.497 7.144 -10.402 1.00 82.19 168 ALA A O 1
ATOM 1286 N N . ARG A 1 169 ? 18.733 8.535 -10.309 1.00 88.50 169 ARG A N 1
ATOM 1287 C CA . ARG A 1 169 ? 19.465 9.706 -10.812 1.00 88.50 169 ARG A CA 1
ATOM 1288 C C . ARG A 1 169 ? 20.595 10.164 -9.880 1.00 88.50 169 ARG A C 1
ATOM 1290 O O . ARG A 1 169 ? 21.508 10.854 -10.335 1.00 88.50 169 ARG A O 1
ATOM 1297 N N . ASP A 1 170 ? 20.570 9.785 -8.607 1.00 90.88 170 ASP A N 1
ATOM 1298 C CA . ASP A 1 170 ? 21.606 10.160 -7.645 1.00 90.88 170 ASP A CA 1
ATOM 1299 C C . ASP A 1 170 ? 22.687 9.082 -7.490 1.00 90.88 170 ASP A C 1
ATOM 1301 O O . ASP A 1 170 ? 23.790 9.378 -7.025 1.00 90.88 170 ASP A O 1
ATOM 1305 N N . GLN A 1 171 ? 22.417 7.849 -7.936 1.00 86.94 171 GLN A N 1
ATOM 1306 C CA . GLN A 1 171 ? 23.373 6.738 -7.889 1.00 86.94 171 GLN A CA 1
ATOM 1307 C C . GLN A 1 171 ? 24.540 6.932 -8.872 1.00 86.94 171 GLN A C 1
ATOM 1309 O O . GLN A 1 171 ? 25.672 6.536 -8.587 1.00 86.94 171 GLN A O 1
ATOM 1314 N N . ASN A 1 172 ? 24.298 7.594 -10.012 1.00 86.62 172 ASN A N 1
ATOM 1315 C CA . ASN A 1 172 ? 25.346 8.016 -10.944 1.00 86.62 172 ASN A CA 1
ATOM 1316 C C . ASN A 1 172 ? 25.128 9.466 -11.428 1.00 86.62 172 ASN A C 1
ATOM 1318 O O . ASN A 1 172 ? 24.567 9.702 -12.501 1.00 86.62 172 ASN A O 1
ATOM 1322 N N . PRO A 1 173 ? 25.629 10.465 -10.680 1.00 87.88 173 PRO A N 1
ATOM 1323 C CA . PRO A 1 173 ? 25.439 11.878 -11.002 1.00 87.88 173 PRO A CA 1
ATOM 1324 C C . PRO A 1 173 ? 26.028 12.287 -12.356 1.00 87.88 173 PRO A C 1
ATOM 1326 O O . PRO A 1 173 ? 25.465 13.135 -13.042 1.00 87.88 173 PRO A O 1
ATOM 1329 N N . SER A 1 174 ? 27.159 11.699 -12.771 1.00 87.88 174 SER A N 1
ATOM 1330 C CA . SER A 1 174 ? 27.762 11.997 -14.081 1.00 87.88 174 SER A CA 1
ATOM 1331 C C . SER A 1 174 ? 26.872 11.532 -15.231 1.00 87.88 174 SER A C 1
ATOM 1333 O O . SER A 1 174 ? 26.700 12.265 -16.207 1.00 87.88 174 SER A O 1
ATOM 1335 N N . LEU A 1 175 ? 26.248 10.362 -15.090 1.00 89.88 175 LEU A N 1
ATOM 1336 C CA . LEU A 1 175 ? 25.249 9.875 -16.030 1.00 89.88 175 LEU A CA 1
ATOM 1337 C C . LEU A 1 175 ? 24.013 10.783 -16.061 1.00 89.88 175 LEU A C 1
ATOM 1339 O O . LEU A 1 175 ? 23.577 11.183 -17.139 1.00 89.88 175 LEU A O 1
ATOM 1343 N N . THR A 1 176 ? 23.484 11.167 -14.901 1.00 93.88 176 THR A N 1
ATOM 1344 C CA . THR A 1 176 ? 22.317 12.058 -14.802 1.00 93.88 176 THR A CA 1
ATOM 1345 C C . THR A 1 176 ? 22.565 13.395 -15.475 1.00 93.88 176 THR A C 1
ATOM 1347 O O . THR A 1 176 ? 21.757 13.841 -16.289 1.00 93.88 176 THR A O 1
ATOM 1350 N N . MET A 1 177 ? 23.723 14.005 -15.224 1.00 92.31 177 MET A N 1
ATOM 1351 C CA . MET A 1 177 ? 24.110 15.243 -15.893 1.00 92.31 177 MET A CA 1
ATOM 1352 C C . MET A 1 177 ? 24.203 15.079 -17.416 1.00 92.31 177 MET A C 1
ATOM 1354 O O . MET A 1 177 ? 23.821 15.986 -18.164 1.00 92.31 177 MET A O 1
ATOM 1358 N N . PHE A 1 178 ? 24.705 13.934 -17.890 1.00 92.50 178 PHE A N 1
ATOM 1359 C CA . PHE A 1 178 ? 24.757 13.615 -19.314 1.00 92.50 178 PHE A CA 1
ATOM 1360 C C . PHE A 1 178 ? 23.348 13.515 -19.913 1.00 92.50 178 PHE A C 1
ATOM 1362 O O . PHE A 1 178 ? 23.058 14.206 -20.892 1.00 92.50 178 PHE A O 1
ATOM 1369 N N . VAL A 1 179 ? 22.448 12.743 -19.295 1.00 94.25 179 VAL A N 1
ATOM 1370 C CA . VAL A 1 179 ? 21.046 12.606 -19.725 1.00 94.25 179 VAL A CA 1
ATOM 1371 C C . VAL A 1 179 ? 20.334 13.958 -19.708 1.00 94.25 179 VAL A C 1
ATOM 1373 O O . VAL A 1 179 ? 19.710 14.330 -20.702 1.00 94.25 179 VAL A O 1
ATOM 1376 N N . TYR A 1 180 ? 20.483 14.739 -18.636 1.00 95.12 180 TYR A N 1
ATOM 1377 C CA . TYR A 1 180 ? 19.898 16.075 -18.519 1.00 95.12 180 TYR A CA 1
ATOM 1378 C C . TYR A 1 180 ? 20.352 16.993 -19.652 1.00 95.12 180 TYR A C 1
ATOM 1380 O O . TYR A 1 180 ? 19.541 17.700 -20.257 1.00 95.12 180 TYR A O 1
ATOM 1388 N N . ARG A 1 181 ? 21.651 16.972 -19.978 1.00 92.12 181 ARG A N 1
ATOM 1389 C CA . ARG A 1 181 ? 22.214 17.753 -21.083 1.00 92.12 181 ARG A CA 1
ATOM 1390 C C . ARG A 1 181 ? 21.627 17.322 -22.426 1.00 92.12 181 ARG A C 1
ATOM 1392 O O . ARG A 1 181 ? 21.244 18.187 -23.215 1.00 92.12 181 ARG A O 1
ATOM 1399 N N . LEU A 1 182 ? 21.556 16.016 -22.689 1.00 93.31 182 LEU A N 1
ATOM 1400 C CA . LEU A 1 182 ? 20.966 15.482 -23.917 1.00 93.31 182 LEU A CA 1
ATOM 1401 C C . LEU A 1 182 ? 19.503 15.897 -24.046 1.00 93.31 182 LEU A C 1
ATOM 1403 O O . LEU A 1 182 ? 19.121 16.473 -25.062 1.00 93.31 182 LEU A O 1
ATOM 1407 N N . TYR A 1 183 ? 18.711 15.677 -22.998 1.00 94.19 183 TYR A N 1
ATOM 1408 C CA . TYR A 1 183 ? 17.304 16.055 -22.957 1.00 94.19 183 TYR A CA 1
ATOM 1409 C C . TYR A 1 183 ? 17.126 17.559 -23.172 1.00 94.19 183 TYR A C 1
ATOM 1411 O O . TYR A 1 183 ? 16.358 17.971 -24.036 1.00 94.19 183 TYR A O 1
ATOM 1419 N N . SER A 1 184 ? 17.906 18.391 -22.479 1.00 92.31 184 SER A N 1
ATOM 1420 C CA . SER A 1 184 ? 17.825 19.849 -22.597 1.00 92.31 184 SER A CA 1
ATOM 1421 C C . SER A 1 184 ? 18.143 20.349 -24.002 1.00 92.31 184 SER A C 1
ATOM 1423 O O . SER A 1 184 ? 17.451 21.226 -24.523 1.00 92.31 184 SER A O 1
ATOM 1425 N N . HIS A 1 185 ? 19.161 19.785 -24.653 1.00 92.88 185 HIS A N 1
ATOM 1426 C CA . HIS A 1 185 ? 19.505 20.149 -26.026 1.00 92.88 185 HIS A CA 1
ATOM 1427 C C . HIS A 1 185 ? 18.485 19.633 -27.044 1.00 92.88 185 HIS A C 1
ATOM 1429 O O . HIS A 1 185 ? 18.116 20.371 -27.962 1.00 92.88 185 HIS A O 1
ATOM 1435 N N . ILE A 1 186 ? 18.030 18.389 -26.877 1.00 94.12 186 ILE A N 1
ATOM 1436 C CA . ILE A 1 186 ? 17.117 17.733 -27.809 1.00 94.12 186 ILE A CA 1
ATOM 1437 C C . ILE A 1 186 ? 15.719 18.318 -27.653 1.00 94.12 186 ILE A C 1
ATOM 1439 O O . ILE A 1 186 ? 15.201 18.853 -28.624 1.00 94.12 186 ILE A O 1
ATOM 1443 N N . MET A 1 187 ? 15.135 18.323 -26.456 1.00 92.38 187 MET A N 1
ATOM 1444 C CA . MET A 1 187 ? 13.769 18.796 -26.197 1.00 92.38 187 MET A CA 1
ATOM 1445 C C . MET A 1 187 ? 13.653 20.319 -26.082 1.00 92.38 187 MET A C 1
ATOM 1447 O O . MET A 1 187 ? 12.594 20.883 -26.362 1.00 92.38 187 MET A O 1
ATOM 1451 N N . GLY A 1 188 ? 14.740 21.024 -25.755 1.00 90.69 188 GLY A N 1
ATOM 1452 C CA . GLY A 1 188 ? 14.733 22.482 -25.586 1.00 90.69 188 GLY A CA 1
ATOM 1453 C C . GLY A 1 188 ? 14.085 22.958 -24.281 1.00 90.69 188 GLY A C 1
ATOM 1454 O O . GLY A 1 188 ? 13.701 24.123 -24.192 1.00 90.69 188 GLY A O 1
ATOM 1455 N N . LYS A 1 189 ? 13.952 22.069 -23.292 1.00 92.25 189 LYS A N 1
ATOM 1456 C CA . LYS A 1 189 ? 13.465 22.332 -21.929 1.00 92.25 189 LYS A CA 1
ATOM 1457 C C . LYS A 1 189 ? 14.253 21.476 -20.931 1.00 92.25 189 LYS A C 1
ATOM 1459 O O . LYS A 1 189 ? 14.814 20.460 -21.331 1.00 92.25 189 LYS A O 1
ATOM 1464 N N . ALA A 1 190 ? 14.284 21.877 -19.663 1.00 91.56 190 ALA A N 1
ATOM 1465 C CA . ALA A 1 190 ? 14.887 21.073 -18.599 1.00 91.56 190 ALA A CA 1
ATOM 1466 C C . ALA A 1 190 ? 14.195 19.704 -18.487 1.00 91.56 190 ALA A C 1
ATOM 1468 O O . ALA A 1 190 ? 12.987 19.608 -18.716 1.00 91.56 190 ALA A O 1
ATOM 1469 N N . ALA A 1 191 ? 14.959 18.664 -18.148 1.00 91.56 191 ALA A N 1
ATOM 1470 C CA . ALA A 1 191 ? 14.391 17.357 -17.837 1.00 91.56 191 ALA A CA 1
ATOM 1471 C C . ALA A 1 191 ? 13.755 17.376 -16.443 1.00 91.56 191 ALA A C 1
ATOM 1473 O O . ALA A 1 191 ? 14.325 17.939 -15.506 1.00 91.56 191 ALA A O 1
ATOM 1474 N N . GLU A 1 192 ? 12.591 16.748 -16.318 1.00 92.44 192 GLU A N 1
ATOM 1475 C CA . GLU A 1 192 ? 11.932 16.523 -15.032 1.00 92.44 192 GLU A CA 1
ATOM 1476 C C . GLU A 1 192 ? 12.603 15.363 -14.279 1.00 92.44 192 GLU A C 1
ATOM 1478 O O . GLU A 1 192 ? 13.270 14.519 -14.887 1.00 92.44 192 GLU A O 1
ATOM 1483 N N . ALA A 1 193 ? 12.433 15.324 -12.954 1.00 89.06 193 ALA A N 1
ATOM 1484 C CA . ALA A 1 193 ? 13.047 14.323 -12.080 1.00 89.06 193 ALA A CA 1
ATOM 1485 C C . ALA A 1 193 ? 12.742 12.887 -12.534 1.00 89.06 193 ALA A C 1
ATOM 1487 O O . ALA A 1 193 ? 13.665 12.094 -12.715 1.00 89.06 193 ALA A O 1
ATOM 1488 N N . ASP A 1 194 ? 11.473 12.598 -12.821 1.00 86.62 194 ASP A N 1
ATOM 1489 C CA . ASP A 1 194 ? 11.004 11.267 -13.224 1.00 86.62 194 ASP A CA 1
ATOM 1490 C C . ASP A 1 194 ? 11.627 10.817 -14.546 1.00 86.62 194 ASP A C 1
ATOM 1492 O O . ASP A 1 194 ? 12.012 9.662 -14.707 1.00 86.62 194 ASP A O 1
ATOM 1496 N N . THR A 1 195 ? 11.821 11.753 -15.481 1.00 87.94 195 THR A N 1
ATOM 1497 C CA . THR A 1 195 ? 12.502 11.465 -16.750 1.00 87.94 195 THR A CA 1
ATOM 1498 C C . THR A 1 195 ? 13.964 11.085 -16.516 1.00 87.94 195 THR A C 1
ATOM 1500 O O . THR A 1 195 ? 14.470 10.153 -17.140 1.00 87.94 195 THR A O 1
ATOM 1503 N N . LEU A 1 196 ? 14.658 11.798 -15.625 1.00 91.81 196 LEU A N 1
ATOM 1504 C CA . LEU A 1 196 ? 16.047 11.487 -15.286 1.00 91.81 196 LEU A CA 1
ATOM 1505 C C . LEU A 1 196 ? 16.158 10.142 -14.568 1.00 91.81 196 LEU A C 1
ATOM 1507 O O . LEU A 1 196 ? 17.034 9.357 -14.919 1.00 91.81 196 LEU A O 1
ATOM 1511 N N . ASN A 1 197 ? 15.258 9.863 -13.622 1.00 87.62 197 ASN A N 1
ATOM 1512 C CA . ASN A 1 197 ? 15.195 8.588 -12.910 1.00 87.62 197 ASN A CA 1
ATOM 1513 C C . ASN A 1 197 ? 14.919 7.419 -13.859 1.00 87.62 197 ASN A C 1
ATOM 1515 O O . ASN A 1 197 ? 15.609 6.408 -13.776 1.00 87.62 197 ASN A O 1
ATOM 1519 N N . PHE A 1 198 ? 13.989 7.571 -14.808 1.00 87.00 198 PHE A N 1
ATOM 1520 C CA . PHE A 1 198 ? 13.713 6.560 -15.829 1.00 87.00 198 PHE A CA 1
ATOM 1521 C C . PHE A 1 198 ? 14.974 6.195 -16.624 1.00 87.00 198 PHE A C 1
ATOM 1523 O O . PHE A 1 198 ? 15.386 5.038 -16.642 1.00 87.00 198 PHE A O 1
ATOM 1530 N N . TYR A 1 199 ? 15.638 7.180 -17.240 1.00 85.00 199 TYR A N 1
ATOM 1531 C CA . TYR A 1 199 ? 16.838 6.900 -18.034 1.00 85.00 199 TYR A CA 1
ATOM 1532 C C . TYR A 1 199 ? 18.005 6.400 -17.177 1.00 85.00 199 TYR A C 1
ATOM 1534 O O . TYR A 1 199 ? 18.755 5.540 -17.631 1.00 85.00 199 TYR A O 1
ATOM 1542 N N . ALA A 1 200 ? 18.168 6.912 -15.954 1.00 86.75 200 ALA A N 1
ATOM 1543 C CA . ALA A 1 200 ? 19.181 6.413 -15.033 1.00 86.75 200 ALA A CA 1
ATOM 1544 C C . ALA A 1 200 ? 18.941 4.934 -14.695 1.00 86.75 200 ALA A C 1
ATOM 1546 O O . ALA A 1 200 ? 19.877 4.149 -14.792 1.00 86.75 200 ALA A O 1
ATOM 1547 N N . ASN A 1 201 ? 17.699 4.536 -14.404 1.00 80.56 201 ASN A N 1
ATOM 1548 C CA . ASN A 1 201 ? 17.326 3.145 -14.136 1.00 80.56 201 ASN A CA 1
ATOM 1549 C C . ASN A 1 201 ? 17.607 2.222 -15.322 1.00 80.56 201 ASN A C 1
ATOM 1551 O O . ASN A 1 201 ? 18.256 1.191 -15.158 1.00 80.56 201 ASN A O 1
ATOM 1555 N N . GLU A 1 202 ? 17.171 2.596 -16.526 1.00 73.00 202 GLU A N 1
ATOM 1556 C CA . GLU A 1 202 ? 17.402 1.783 -17.725 1.00 73.00 202 GLU A CA 1
ATOM 1557 C C . GLU A 1 202 ? 18.894 1.569 -18.001 1.00 73.00 202 GLU A C 1
ATOM 1559 O O . GLU A 1 202 ? 19.310 0.510 -18.462 1.00 73.00 202 GLU A O 1
ATOM 1564 N N . ILE A 1 203 ? 19.723 2.565 -17.696 1.00 77.94 203 ILE A N 1
ATOM 1565 C CA . ILE A 1 203 ? 21.161 2.491 -17.944 1.00 77.94 203 ILE A CA 1
ATOM 1566 C C . ILE A 1 203 ? 21.889 1.733 -16.834 1.00 77.94 203 ILE A C 1
ATOM 1568 O O . ILE A 1 203 ? 22.755 0.911 -17.127 1.00 77.94 203 ILE A O 1
ATOM 1572 N N . LEU A 1 204 ? 21.548 1.987 -15.568 1.00 75.44 204 LEU A N 1
ATOM 1573 C CA . LEU A 1 204 ? 22.162 1.318 -14.419 1.00 75.44 204 LEU A CA 1
ATOM 1574 C C . LEU A 1 204 ? 21.817 -0.175 -14.370 1.00 75.44 204 LEU A C 1
ATOM 1576 O O . LEU A 1 204 ? 22.661 -0.971 -13.977 1.00 75.44 204 LEU A O 1
ATOM 1580 N N . SER A 1 205 ? 20.625 -0.554 -14.837 1.00 65.06 205 SER A N 1
ATOM 1581 C CA . SER A 1 205 ? 20.204 -1.957 -14.986 1.00 65.06 205 SER A CA 1
ATOM 1582 C C . SER A 1 205 ? 20.779 -2.654 -16.226 1.00 65.06 205 SER A C 1
ATOM 1584 O O . SER A 1 205 ? 20.490 -3.822 -16.462 1.00 65.06 205 SER A O 1
ATOM 1586 N N . GLY A 1 206 ? 21.556 -1.953 -17.059 1.00 64.44 206 GLY A N 1
ATOM 1587 C CA . GLY A 1 206 ? 22.115 -2.505 -18.296 1.00 64.44 206 GLY A CA 1
ATOM 1588 C C . GLY A 1 206 ? 21.109 -2.679 -19.442 1.00 64.44 206 GLY A C 1
ATOM 1589 O O . GLY A 1 206 ? 21.512 -3.071 -20.537 1.00 64.44 206 GLY A O 1
ATOM 1590 N N . ARG A 1 207 ? 19.828 -2.331 -19.243 1.00 59.97 207 ARG A N 1
ATOM 1591 C CA . ARG A 1 207 ? 18.775 -2.388 -20.275 1.00 59.97 207 ARG A CA 1
ATOM 1592 C C . ARG A 1 207 ? 18.985 -1.382 -21.409 1.00 59.97 207 ARG A C 1
ATOM 1594 O O . ARG A 1 207 ? 18.491 -1.581 -22.518 1.00 59.97 207 ARG A O 1
ATOM 1601 N N . MET A 1 208 ? 19.734 -0.306 -21.162 1.00 74.25 208 MET A N 1
ATOM 1602 C CA . MET A 1 208 ? 20.008 0.742 -22.142 1.00 74.25 208 MET A CA 1
ATOM 1603 C C . MET A 1 208 ? 21.454 1.229 -22.078 1.00 74.25 208 MET A C 1
ATOM 1605 O O . MET A 1 208 ? 21.949 1.669 -21.048 1.00 74.25 208 MET A O 1
ATOM 1609 N N . HIS A 1 209 ? 22.132 1.274 -23.223 1.00 79.44 209 HIS A N 1
ATOM 1610 C CA . HIS A 1 209 ? 23.425 1.949 -23.300 1.00 79.44 209 HIS A CA 1
ATOM 1611 C C . HIS A 1 209 ? 23.237 3.484 -23.371 1.00 79.44 209 HIS A C 1
ATOM 1613 O O . HIS A 1 209 ? 22.387 3.945 -24.140 1.00 79.44 209 HIS A O 1
ATOM 1619 N N . PRO A 1 210 ? 24.047 4.319 -22.682 1.00 75.38 210 PRO A N 1
ATOM 1620 C CA . PRO A 1 210 ? 23.838 5.773 -22.613 1.00 75.38 210 PRO A CA 1
ATOM 1621 C C . PRO A 1 210 ? 23.725 6.487 -23.967 1.00 75.38 210 PRO A C 1
ATOM 1623 O O . PRO A 1 210 ? 22.997 7.469 -24.106 1.00 75.38 210 PRO A O 1
ATOM 1626 N N . ALA A 1 211 ? 24.418 5.989 -24.994 1.00 74.69 211 ALA A N 1
ATOM 1627 C CA . ALA A 1 211 ? 24.328 6.543 -26.345 1.00 74.69 211 ALA A CA 1
ATOM 1628 C C . ALA A 1 211 ? 22.892 6.464 -26.921 1.00 74.69 211 ALA A C 1
ATOM 1630 O O . ALA A 1 211 ? 22.463 7.381 -27.626 1.00 74.69 211 ALA A O 1
ATOM 1631 N N . TYR A 1 212 ? 22.116 5.430 -26.570 1.00 78.81 212 TYR A N 1
ATOM 1632 C CA . TYR A 1 212 ? 20.755 5.201 -27.075 1.00 78.81 212 TYR A CA 1
ATOM 1633 C C . TYR A 1 212 ? 19.715 6.168 -26.510 1.00 78.81 212 TYR A C 1
ATOM 1635 O O . TYR A 1 212 ? 18.687 6.379 -27.151 1.00 78.81 212 TYR A O 1
ATOM 1643 N N . VAL A 1 213 ? 20.015 6.864 -25.408 1.00 84.12 213 VAL A N 1
ATOM 1644 C CA . VAL A 1 213 ? 19.188 7.980 -24.918 1.00 84.12 213 VAL A CA 1
ATOM 1645 C C . VAL A 1 213 ? 18.973 9.007 -26.033 1.00 84.12 213 VAL A C 1
ATOM 1647 O O . VAL A 1 213 ? 17.867 9.499 -26.235 1.00 84.12 213 VAL A O 1
ATOM 1650 N N . THR A 1 214 ? 20.006 9.292 -26.833 1.00 85.94 214 THR A N 1
ATOM 1651 C CA . THR A 1 214 ? 19.897 10.258 -27.938 1.00 85.94 214 THR A CA 1
ATOM 1652 C C . THR A 1 214 ? 18.967 9.793 -29.055 1.00 85.94 214 THR A C 1
ATOM 1654 O O . THR A 1 214 ? 18.193 10.604 -29.566 1.00 85.94 214 THR A O 1
ATOM 1657 N N . LYS A 1 2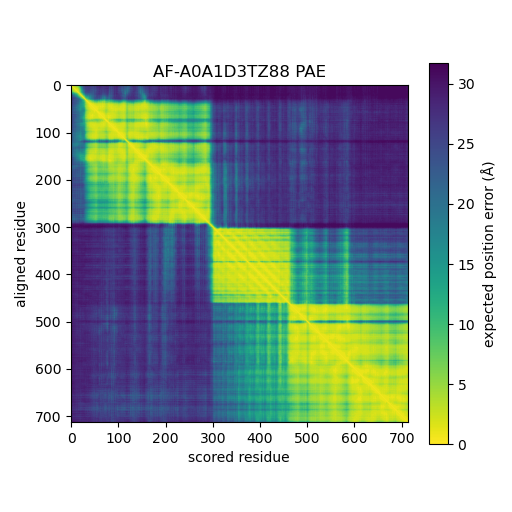15 ? 19.010 8.498 -29.397 1.00 81.62 215 LYS A N 1
ATOM 1658 C CA . LYS A 1 215 ? 18.118 7.856 -30.373 1.00 81.62 215 LYS A CA 1
ATOM 1659 C C . LYS A 1 215 ? 16.673 7.931 -29.878 1.00 81.62 215 LYS A C 1
ATOM 1661 O O . LYS A 1 215 ? 15.813 8.431 -30.600 1.00 81.62 215 LYS A O 1
ATOM 1666 N N . ASN A 1 216 ? 16.434 7.526 -28.630 1.00 80.38 216 ASN A N 1
ATOM 1667 C CA . ASN A 1 216 ? 15.103 7.507 -28.022 1.00 80.38 216 ASN A CA 1
ATOM 1668 C C . ASN A 1 216 ? 14.494 8.908 -27.954 1.00 80.38 216 ASN A C 1
ATOM 1670 O O . ASN A 1 216 ? 13.338 9.091 -28.318 1.00 80.38 216 ASN A O 1
ATOM 1674 N N . LEU A 1 217 ? 15.279 9.918 -27.576 1.00 87.75 217 LEU A N 1
ATOM 1675 C CA . LEU A 1 217 ? 14.795 11.295 -27.523 1.00 87.75 217 LEU A CA 1
ATOM 1676 C C . LEU A 1 217 ? 14.500 11.867 -28.916 1.00 87.75 217 LEU A C 1
ATOM 1678 O O . LEU A 1 217 ? 13.435 12.449 -29.104 1.00 87.75 217 LEU A O 1
ATOM 1682 N N . ILE A 1 218 ? 15.399 11.702 -29.896 1.00 87.88 218 ILE A N 1
ATOM 1683 C CA . ILE A 1 218 ? 15.236 12.280 -31.247 1.00 87.88 218 ILE A CA 1
ATOM 1684 C C . ILE A 1 218 ? 14.116 11.612 -32.048 1.00 87.88 218 ILE A C 1
ATOM 1686 O O . ILE A 1 218 ? 13.478 12.287 -32.855 1.00 87.88 218 ILE A O 1
ATOM 1690 N N . PHE A 1 219 ? 13.868 10.321 -31.831 1.00 82.00 219 PHE A N 1
ATOM 1691 C CA . PHE A 1 219 ? 12.797 9.582 -32.505 1.00 82.00 219 PHE A CA 1
ATOM 1692 C C . PHE A 1 219 ? 11.538 9.417 -31.646 1.00 82.00 219 PHE A C 1
ATOM 1694 O O . PHE A 1 219 ? 10.633 8.673 -32.011 1.00 82.00 219 PHE A O 1
ATOM 1701 N N . SER A 1 220 ? 11.457 10.113 -30.511 1.00 80.38 220 SER A N 1
ATOM 1702 C CA . SER A 1 220 ? 10.245 10.132 -29.695 1.00 80.38 220 SER A CA 1
ATOM 1703 C C . SER A 1 220 ? 9.120 10.923 -30.363 1.00 80.38 220 SER A C 1
ATOM 1705 O O . SER A 1 220 ? 9.341 11.947 -31.018 1.00 80.38 220 SER A O 1
ATOM 1707 N N . THR A 1 221 ? 7.881 10.522 -30.075 1.00 79.06 221 THR A N 1
ATOM 1708 C CA . THR A 1 221 ? 6.685 11.293 -30.436 1.00 79.06 221 THR A CA 1
ATOM 1709 C C . THR A 1 221 ? 6.725 12.713 -29.855 1.00 79.06 221 THR A C 1
ATOM 1711 O O . THR A 1 221 ? 6.289 13.660 -30.508 1.00 79.06 221 THR A O 1
ATOM 1714 N N . GLU A 1 222 ? 7.284 12.898 -28.651 1.00 84.88 222 GLU A N 1
ATOM 1715 C CA . GLU A 1 222 ? 7.451 14.225 -28.036 1.00 84.88 222 GLU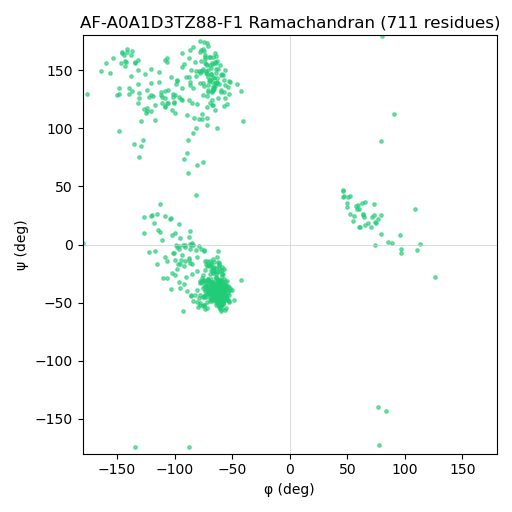 A CA 1
ATOM 1716 C C . GLU A 1 222 ? 8.315 15.147 -28.908 1.00 84.88 222 GLU A C 1
ATOM 1718 O O . GLU A 1 222 ? 7.943 16.296 -29.165 1.00 84.88 222 GLU A O 1
ATOM 1723 N N . PHE A 1 223 ? 9.446 14.646 -29.408 1.00 87.62 223 PHE A N 1
ATOM 1724 C CA . PHE A 1 223 ? 10.325 15.423 -30.272 1.00 87.62 223 PHE A CA 1
ATOM 1725 C C . PHE A 1 223 ? 9.692 15.699 -31.642 1.00 87.62 223 PHE A C 1
ATOM 1727 O O . PHE A 1 223 ? 9.769 16.829 -32.133 1.00 87.62 223 PHE A O 1
ATOM 1734 N N . GLU A 1 224 ? 9.027 14.708 -32.242 1.00 84.00 224 GLU A N 1
ATOM 1735 C CA . GLU A 1 224 ? 8.324 14.860 -33.522 1.00 84.00 224 GLU A CA 1
ATOM 1736 C C . GLU A 1 224 ? 7.228 15.935 -33.463 1.00 84.00 224 GLU A C 1
ATOM 1738 O O . GLU A 1 224 ? 7.112 16.766 -34.372 1.00 84.00 224 GLU A O 1
ATOM 1743 N N . ASN A 1 225 ? 6.490 16.000 -32.350 1.00 87.56 225 ASN A N 1
ATOM 1744 C CA . ASN A 1 225 ? 5.428 16.983 -32.120 1.00 87.56 225 ASN A CA 1
ATOM 1745 C C . ASN A 1 225 ? 5.915 18.440 -32.117 1.00 87.56 225 ASN A C 1
ATOM 1747 O O . ASN A 1 225 ? 5.111 19.357 -32.286 1.00 87.56 225 ASN A O 1
ATOM 1751 N N . ARG A 1 226 ? 7.225 18.682 -31.986 1.00 90.31 226 ARG A N 1
ATOM 1752 C CA . ARG A 1 226 ? 7.810 20.031 -32.071 1.00 90.31 226 ARG A CA 1
ATOM 1753 C C . ARG A 1 226 ? 7.843 20.577 -33.496 1.00 90.31 226 ARG A C 1
ATOM 1755 O O . ARG A 1 226 ? 8.087 21.769 -33.663 1.00 90.31 226 ARG A O 1
ATOM 1762 N N . GLN A 1 227 ? 7.631 19.724 -34.506 1.00 90.06 227 GLN A N 1
ATOM 1763 C CA . GLN A 1 227 ? 7.536 20.099 -35.924 1.00 90.06 227 GLN A CA 1
ATOM 1764 C C . GLN A 1 227 ? 8.658 21.050 -36.374 1.00 90.06 227 GLN A C 1
ATOM 1766 O O . GLN A 1 227 ? 8.429 22.028 -37.088 1.00 90.06 227 GLN A O 1
ATOM 1771 N N . LEU A 1 228 ? 9.890 20.779 -35.927 1.00 92.75 228 LEU A N 1
ATOM 1772 C CA . LEU A 1 228 ? 11.028 21.654 -36.200 1.00 92.75 228 LEU A CA 1
ATOM 1773 C C . LEU A 1 228 ? 11.247 21.828 -37.704 1.00 92.75 228 LEU A C 1
ATOM 1775 O O . LEU A 1 228 ? 11.086 20.880 -38.475 1.00 92.75 228 LEU A O 1
ATOM 1779 N N . SER A 1 229 ? 11.696 23.017 -38.110 1.00 94.88 229 SER A N 1
ATOM 1780 C CA . SER A 1 229 ? 12.253 23.225 -39.449 1.00 94.88 229 SER A CA 1
ATOM 1781 C C . SER A 1 229 ? 13.547 22.417 -39.617 1.00 94.88 229 SER A C 1
ATOM 1783 O O . SER A 1 229 ? 14.213 22.110 -38.629 1.00 94.88 229 SER A O 1
ATOM 1785 N N . ASP A 1 230 ? 13.952 22.095 -40.850 1.00 93.94 230 ASP A N 1
ATOM 1786 C CA . ASP A 1 230 ? 15.230 21.393 -41.085 1.00 93.94 230 ASP A CA 1
ATOM 1787 C C . ASP A 1 230 ? 16.425 22.181 -40.533 1.00 93.94 230 ASP A C 1
ATOM 1789 O O . ASP A 1 230 ? 17.339 21.613 -39.942 1.00 93.94 230 ASP A O 1
ATOM 1793 N N . THR A 1 231 ? 16.374 23.510 -40.643 1.00 94.75 231 THR A N 1
ATOM 1794 C CA . THR A 1 231 ? 17.362 24.420 -40.057 1.00 94.75 231 THR A CA 1
ATOM 1795 C C . THR A 1 231 ? 17.469 24.243 -38.544 1.00 94.75 231 THR A C 1
ATOM 1797 O O . THR A 1 231 ? 18.575 24.184 -38.007 1.00 94.75 231 THR A O 1
ATOM 1800 N N . ASP A 1 232 ? 16.341 24.173 -37.839 1.00 94.44 232 ASP A N 1
ATOM 1801 C CA . ASP A 1 232 ? 16.346 24.059 -36.379 1.00 94.44 232 ASP A CA 1
ATOM 1802 C C . ASP A 1 232 ? 16.653 22.632 -35.917 1.00 94.44 232 ASP A C 1
ATOM 1804 O O . ASP A 1 232 ? 17.346 22.464 -34.916 1.00 94.44 232 ASP A O 1
ATOM 1808 N N . TYR A 1 233 ? 16.254 21.617 -36.691 1.00 94.94 233 TYR A N 1
ATOM 1809 C CA . TYR A 1 233 ? 16.680 20.233 -36.489 1.00 94.94 233 TYR A CA 1
ATOM 1810 C C . TYR A 1 233 ? 18.211 20.107 -36.558 1.00 94.94 233 TYR A C 1
ATOM 1812 O O . TYR A 1 233 ? 18.828 19.580 -35.636 1.00 94.94 233 TYR A O 1
ATOM 1820 N N . ILE A 1 234 ? 18.849 20.685 -37.585 1.00 95.50 234 ILE A N 1
ATOM 1821 C CA . ILE A 1 234 ? 20.316 20.693 -37.715 1.00 95.50 234 ILE A CA 1
ATOM 1822 C C . ILE A 1 234 ? 20.974 21.390 -36.516 1.00 95.50 234 ILE A C 1
ATOM 1824 O O . ILE A 1 234 ? 21.941 20.869 -35.962 1.00 95.50 234 ILE A O 1
ATOM 1828 N N . LYS A 1 235 ? 20.452 22.539 -36.062 1.00 94.25 235 LYS A N 1
ATOM 1829 C CA . LYS A 1 235 ? 20.995 23.231 -34.875 1.00 94.25 235 LYS A CA 1
ATOM 1830 C C . LYS A 1 235 ? 20.932 22.362 -33.617 1.00 94.25 235 LYS A C 1
ATOM 1832 O O . LYS A 1 235 ? 21.884 22.377 -32.839 1.00 94.25 235 LYS A O 1
ATOM 1837 N N . VAL A 1 236 ? 19.851 21.600 -33.427 1.00 95.31 236 VAL A N 1
ATOM 1838 C CA . VAL A 1 236 ? 19.738 20.640 -32.317 1.00 95.31 236 VAL A CA 1
ATOM 1839 C C . VAL A 1 236 ? 20.840 19.583 -32.406 1.00 95.31 236 VAL A C 1
ATOM 1841 O O . VAL A 1 236 ? 21.519 19.343 -31.406 1.00 95.31 236 VAL A O 1
ATOM 1844 N N . LEU A 1 237 ? 21.088 19.009 -33.589 1.00 94.75 237 LEU A N 1
ATOM 1845 C CA . LEU A 1 237 ? 22.161 18.023 -33.773 1.00 94.75 237 LEU A CA 1
ATOM 1846 C C . LEU A 1 237 ? 23.546 18.614 -33.447 1.00 94.75 237 LEU A C 1
ATOM 1848 O O . LEU A 1 237 ? 24.322 18.000 -32.718 1.00 94.75 237 LEU A O 1
ATOM 1852 N N . TYR A 1 238 ? 23.845 19.835 -33.897 1.00 94.00 238 TYR A N 1
ATOM 1853 C CA . TYR A 1 238 ? 25.125 20.494 -33.603 1.00 94.00 238 TYR A CA 1
ATOM 1854 C C . TYR A 1 238 ? 25.352 20.727 -32.102 1.00 94.00 238 TYR A C 1
ATOM 1856 O O . TYR A 1 238 ? 26.414 20.384 -31.577 1.00 94.00 238 TYR A O 1
ATOM 1864 N N . ARG A 1 239 ? 24.350 21.245 -31.381 1.00 92.62 239 ARG A N 1
ATOM 1865 C CA . ARG A 1 239 ? 24.452 21.450 -29.923 1.00 92.62 239 ARG A CA 1
ATOM 1866 C C . ARG A 1 239 ? 24.634 20.138 -29.169 1.00 92.62 239 ARG A C 1
ATOM 1868 O O . ARG A 1 239 ? 25.389 20.086 -28.198 1.00 92.62 239 ARG A O 1
ATOM 1875 N N . THR A 1 240 ? 23.941 19.095 -29.618 1.00 92.06 240 THR A N 1
ATOM 1876 C CA . THR A 1 240 ? 23.905 17.787 -28.954 1.00 92.06 240 THR A CA 1
ATOM 1877 C C . THR A 1 240 ? 25.196 17.006 -29.179 1.00 92.06 240 THR A C 1
ATOM 1879 O O . THR A 1 240 ? 25.834 16.606 -28.210 1.00 92.06 240 THR A O 1
ATOM 1882 N N . PHE A 1 241 ? 25.612 16.839 -30.436 1.00 92.00 241 PHE A N 1
ATOM 1883 C CA . PHE A 1 241 ? 26.676 15.900 -30.809 1.00 92.00 241 PHE A CA 1
ATOM 1884 C C . PHE A 1 241 ? 28.044 16.560 -31.007 1.00 92.00 241 PHE A C 1
ATOM 1886 O O . PHE A 1 241 ? 29.065 15.919 -30.795 1.00 92.00 241 PHE A O 1
ATOM 1893 N N . ILE A 1 242 ? 28.085 17.850 -31.360 1.00 89.31 242 ILE A N 1
ATOM 1894 C CA . ILE A 1 242 ? 29.344 18.593 -31.566 1.00 89.31 242 ILE A CA 1
ATOM 1895 C C . ILE A 1 242 ? 29.663 19.493 -30.357 1.00 89.31 242 ILE A C 1
ATOM 1897 O O . ILE A 1 242 ? 30.815 19.848 -30.120 1.00 89.31 242 ILE A O 1
ATOM 1901 N N . GLY A 1 243 ? 28.648 19.892 -29.581 1.00 85.50 243 GLY A N 1
ATOM 1902 C CA . GLY A 1 243 ? 28.811 20.778 -28.424 1.00 85.50 243 GLY A CA 1
ATOM 1903 C C . GLY A 1 243 ? 29.014 22.256 -28.779 1.00 85.50 243 GLY A C 1
ATOM 1904 O O . GLY A 1 243 ? 29.561 23.005 -27.971 1.00 85.50 243 GLY A O 1
ATOM 1905 N N . ARG A 1 244 ? 28.588 22.690 -29.975 1.00 89.50 244 ARG A N 1
ATOM 1906 C CA . ARG A 1 244 ? 28.654 24.091 -30.437 1.00 89.50 244 ARG A CA 1
ATOM 1907 C C . ARG A 1 244 ? 27.460 24.451 -31.319 1.00 89.50 244 ARG A C 1
ATOM 1909 O O . ARG A 1 244 ? 26.792 23.564 -31.837 1.00 89.50 244 ARG A O 1
ATOM 1916 N N . GLU A 1 245 ? 27.224 25.742 -31.543 1.00 91.19 245 GLU A N 1
ATOM 1917 C CA . GLU A 1 245 ? 26.263 26.183 -32.563 1.00 91.19 245 GLU A CA 1
ATOM 1918 C C . GLU A 1 245 ? 26.770 25.861 -33.978 1.00 91.19 245 GLU A C 1
ATOM 1920 O O . GLU A 1 245 ? 27.975 25.920 -34.254 1.00 91.19 245 GLU A O 1
ATOM 1925 N N . ALA A 1 246 ? 25.834 25.559 -34.882 1.00 90.56 246 ALA A N 1
ATOM 1926 C CA . ALA A 1 246 ? 26.130 25.394 -36.300 1.00 90.56 246 ALA A CA 1
ATOM 1927 C C . ALA A 1 246 ? 26.664 26.714 -36.882 1.00 90.56 246 ALA A C 1
ATOM 1929 O O . ALA A 1 246 ? 26.022 27.761 -36.765 1.00 90.56 246 ALA A O 1
ATOM 1930 N N . ASP A 1 247 ? 27.832 26.661 -37.520 1.00 90.75 247 ASP A N 1
ATOM 1931 C CA . ASP A 1 247 ? 28.337 27.776 -38.320 1.00 90.75 247 ASP A CA 1
ATOM 1932 C C . ASP A 1 247 ? 27.624 27.838 -39.685 1.00 90.75 247 ASP A C 1
ATOM 1934 O O . ASP A 1 247 ? 26.881 26.931 -40.073 1.00 90.75 247 ASP A O 1
ATOM 1938 N N . ALA A 1 248 ? 27.805 28.952 -40.402 1.00 91.38 248 ALA A N 1
ATOM 1939 C CA . ALA A 1 248 ? 27.108 29.198 -41.665 1.00 91.38 248 ALA A CA 1
ATOM 1940 C C . ALA A 1 248 ? 27.415 28.130 -42.730 1.00 91.38 248 ALA A C 1
ATOM 1942 O O . ALA A 1 248 ? 26.521 27.744 -43.487 1.00 91.38 248 ALA A O 1
ATOM 1943 N N . ASP A 1 249 ? 28.651 27.630 -42.755 1.00 90.31 249 ASP A N 1
ATOM 1944 C CA . ASP A 1 249 ? 29.109 26.641 -43.730 1.00 90.31 249 ASP A CA 1
ATOM 1945 C C . ASP A 1 249 ? 28.546 25.250 -43.412 1.00 90.31 249 ASP A C 1
ATOM 1947 O O . ASP A 1 249 ? 28.003 24.588 -44.297 1.00 90.31 249 ASP A O 1
ATOM 1951 N N . GLY A 1 250 ? 28.584 24.830 -42.145 1.00 88.88 250 GLY A N 1
ATOM 1952 C CA . GLY A 1 250 ? 28.020 23.565 -41.682 1.00 88.88 250 GLY A CA 1
ATOM 1953 C C . GLY A 1 250 ? 26.507 23.494 -41.873 1.00 88.88 250 GLY A C 1
ATOM 1954 O O . GLY A 1 250 ? 25.985 22.509 -42.399 1.00 88.88 250 GLY A O 1
ATOM 1955 N N . LEU A 1 251 ? 25.795 24.575 -41.541 1.00 92.75 251 LEU A N 1
ATOM 1956 C CA . LEU A 1 251 ? 24.356 24.657 -41.781 1.00 92.75 251 LEU A CA 1
ATOM 1957 C C . LEU A 1 251 ? 24.030 24.556 -43.279 1.00 92.75 251 LEU A C 1
ATOM 1959 O O . LEU A 1 251 ? 23.128 23.810 -43.662 1.00 92.75 251 LEU A O 1
ATOM 1963 N N . SER A 1 252 ? 24.782 25.264 -44.128 1.00 92.50 252 SER A N 1
ATOM 1964 C CA . SER A 1 252 ? 24.594 25.226 -45.584 1.00 92.50 252 SER A CA 1
ATOM 1965 C C . SER A 1 252 ? 24.855 23.829 -46.152 1.00 92.50 252 SER A C 1
ATOM 1967 O O . SER A 1 252 ? 24.033 23.320 -46.912 1.00 92.50 252 SER A O 1
ATOM 1969 N N . TYR A 1 253 ? 25.934 23.170 -45.718 1.00 92.19 253 TYR A N 1
ATOM 1970 C CA . TYR A 1 253 ? 26.304 21.820 -46.146 1.00 92.19 253 TYR A CA 1
ATOM 1971 C C . TYR A 1 253 ? 25.201 20.789 -45.864 1.00 92.19 253 TYR A C 1
ATOM 1973 O O . TYR A 1 253 ? 24.797 20.040 -46.756 1.00 92.19 253 TYR A O 1
ATOM 1981 N N . HIS A 1 254 ? 24.667 20.755 -44.640 1.00 94.94 254 HIS A N 1
ATOM 1982 C CA . HIS A 1 254 ? 23.637 19.778 -44.283 1.00 94.94 254 HIS A CA 1
ATOM 1983 C C . HIS A 1 254 ? 22.279 20.087 -44.929 1.00 94.94 254 HIS A C 1
ATOM 1985 O O . HIS A 1 254 ? 21.601 19.161 -45.376 1.00 94.94 254 HIS A O 1
ATOM 1991 N N . LEU A 1 255 ? 21.909 21.365 -45.074 1.00 93.94 255 LEU A N 1
ATOM 1992 C CA . LEU A 1 255 ? 20.692 21.753 -45.796 1.00 93.94 255 LEU A CA 1
ATOM 1993 C C . LEU A 1 255 ? 20.754 21.380 -47.285 1.00 93.94 255 LEU A C 1
ATOM 1995 O O . LEU A 1 255 ? 19.746 20.959 -47.852 1.00 93.94 255 LEU A O 1
ATOM 1999 N N . GLU A 1 256 ? 21.913 21.512 -47.937 1.00 92.12 256 GLU A N 1
ATOM 2000 C CA . GLU A 1 256 ? 22.099 21.050 -49.319 1.00 92.12 256 GLU A CA 1
ATOM 2001 C C . GLU A 1 256 ? 21.971 19.529 -49.437 1.00 92.12 256 GLU A C 1
ATOM 2003 O O . GLU A 1 256 ? 21.294 19.045 -50.347 1.00 92.12 256 GLU A O 1
ATOM 2008 N N . ARG A 1 257 ? 22.519 18.772 -48.477 1.00 91.75 257 ARG A N 1
ATOM 2009 C CA . ARG A 1 257 ? 22.354 17.311 -48.425 1.00 91.75 257 ARG A CA 1
ATOM 2010 C C . ARG A 1 257 ? 20.894 16.890 -48.278 1.00 91.75 257 ARG A C 1
ATOM 2012 O O . ARG A 1 257 ? 20.440 16.011 -49.012 1.00 91.75 257 ARG A O 1
ATOM 2019 N N . MET A 1 258 ? 20.139 17.554 -47.404 1.00 89.81 258 MET A N 1
ATOM 2020 C CA . MET A 1 258 ? 18.706 17.287 -47.243 1.00 89.81 258 MET A CA 1
ATOM 2021 C C . MET A 1 258 ? 17.917 17.622 -48.515 1.00 89.81 258 MET A C 1
ATOM 2023 O O . MET A 1 258 ? 17.091 16.824 -48.953 1.00 89.81 258 MET A O 1
ATOM 2027 N N . LYS A 1 259 ? 18.240 18.732 -49.199 1.00 90.44 259 LYS A N 1
ATOM 2028 C CA . LYS A 1 259 ? 17.666 19.051 -50.523 1.00 90.44 259 LYS A CA 1
ATOM 2029 C C . LYS A 1 259 ? 17.987 17.994 -51.582 1.00 90.44 259 LYS A C 1
ATOM 2031 O O . LYS A 1 259 ? 17.191 17.799 -52.496 1.00 90.44 259 LYS A O 1
ATOM 2036 N N . SER A 1 260 ? 19.140 17.332 -51.474 1.00 86.62 260 SER A N 1
ATOM 2037 C CA . SER A 1 260 ? 19.559 16.249 -52.373 1.00 86.62 260 SER A CA 1
ATOM 2038 C C . SER A 1 260 ? 19.021 14.861 -51.997 1.00 86.62 260 SER A C 1
ATOM 2040 O O . SER A 1 260 ? 19.323 13.900 -52.699 1.00 86.62 260 SER A O 1
ATOM 2042 N N . GLY A 1 261 ? 18.213 14.752 -50.934 1.00 83.06 261 GLY A N 1
ATOM 2043 C CA . GLY A 1 261 ? 17.501 13.524 -50.563 1.00 83.06 261 GLY A CA 1
ATOM 2044 C C . GLY A 1 261 ? 17.943 12.853 -49.259 1.00 83.06 261 GLY A C 1
ATOM 2045 O O . GLY A 1 261 ? 17.360 11.833 -48.915 1.00 83.06 261 GLY A O 1
ATOM 2046 N N . THR A 1 262 ? 18.920 13.394 -48.517 1.00 84.25 262 THR A N 1
ATOM 2047 C CA . THR A 1 262 ? 19.278 12.862 -47.185 1.00 84.25 262 THR A CA 1
ATOM 2048 C C . THR A 1 262 ? 18.143 13.101 -46.184 1.00 84.25 262 THR A C 1
ATOM 2050 O O . THR A 1 262 ? 17.727 14.240 -45.965 1.00 84.25 262 THR A O 1
ATOM 2053 N N . SER A 1 263 ? 17.663 12.039 -45.548 1.00 85.50 263 SER A N 1
ATOM 2054 C CA . SER A 1 263 ? 16.635 12.092 -44.510 1.00 85.50 263 SER A CA 1
ATOM 2055 C C . SER A 1 263 ? 17.177 12.638 -43.181 1.00 85.50 263 SER A C 1
ATOM 2057 O O . SER A 1 263 ? 18.380 12.626 -42.910 1.00 85.50 263 SER A O 1
ATOM 2059 N N . ARG A 1 264 ? 16.278 13.090 -42.296 1.00 87.56 264 ARG A N 1
ATOM 2060 C CA . ARG A 1 264 ? 16.641 13.477 -40.918 1.00 87.56 264 ARG A CA 1
ATOM 2061 C C . ARG A 1 264 ? 17.280 12.326 -40.143 1.00 87.56 264 ARG A C 1
ATOM 2063 O O . ARG A 1 264 ? 18.215 12.549 -39.384 1.00 87.56 264 ARG A O 1
ATOM 2070 N N . ARG A 1 265 ? 16.803 11.105 -40.385 1.00 82.38 265 ARG A N 1
ATOM 2071 C CA . ARG A 1 265 ? 17.298 9.876 -39.768 1.00 82.38 265 ARG A CA 1
ATOM 2072 C C . ARG A 1 265 ? 18.748 9.593 -40.165 1.00 82.38 265 ARG A C 1
ATOM 2074 O O . ARG A 1 265 ? 19.607 9.511 -39.294 1.00 82.38 265 ARG A O 1
ATOM 2081 N N . GLU A 1 266 ? 19.051 9.588 -41.462 1.00 80.31 266 GLU A N 1
ATOM 2082 C CA . GLU A 1 266 ? 20.430 9.451 -41.962 1.00 80.31 266 GLU A CA 1
ATOM 2083 C C . GLU A 1 266 ? 21.344 10.571 -41.447 1.00 80.31 266 GLU A C 1
ATOM 2085 O O . GLU A 1 266 ? 22.523 10.353 -41.160 1.00 80.31 266 GLU A O 1
ATOM 2090 N N . LEU A 1 267 ? 20.802 11.786 -41.314 1.00 87.94 267 LEU A N 1
ATOM 2091 C CA . LEU A 1 267 ? 21.541 12.907 -40.758 1.00 87.94 267 LEU A CA 1
ATOM 2092 C C . LEU A 1 267 ? 21.894 12.666 -39.283 1.00 87.94 267 LEU A C 1
ATOM 2094 O O . LEU A 1 267 ? 23.060 12.806 -38.930 1.00 87.94 267 LEU A O 1
ATOM 2098 N N . PHE A 1 268 ? 20.935 12.252 -38.448 1.00 89.50 268 PHE A N 1
ATOM 2099 C CA . PHE A 1 268 ? 21.174 11.885 -37.046 1.00 89.50 268 PHE A CA 1
ATOM 2100 C C . PHE A 1 268 ? 22.298 10.853 -36.909 1.00 89.50 268 PHE A C 1
ATOM 2102 O O . PHE A 1 268 ? 23.245 11.088 -36.157 1.00 89.50 268 PHE A O 1
ATOM 2109 N N . TYR A 1 269 ? 22.249 9.766 -37.686 1.00 82.44 269 TYR A N 1
ATOM 2110 C CA . TYR A 1 269 ? 23.269 8.715 -37.635 1.00 82.44 269 TYR A CA 1
ATOM 2111 C C . TYR A 1 269 ? 24.665 9.207 -38.033 1.00 82.44 269 TYR A C 1
ATOM 2113 O O . TYR A 1 269 ? 25.670 8.733 -37.501 1.00 82.44 269 TYR A O 1
ATOM 2121 N N . GLY A 1 270 ? 24.741 10.210 -38.911 1.00 84.62 270 GLY A N 1
ATOM 2122 C CA . GLY A 1 270 ? 25.991 10.894 -39.230 1.00 84.62 270 GLY A CA 1
ATOM 2123 C C . GLY A 1 270 ? 26.562 11.719 -38.072 1.00 84.62 270 GLY A C 1
ATOM 2124 O O . GLY A 1 270 ? 27.778 11.820 -37.961 1.00 84.62 270 GLY A O 1
ATOM 2125 N N . PHE A 1 271 ? 25.715 12.299 -37.215 1.00 90.75 271 PHE A N 1
ATOM 2126 C CA . PHE A 1 271 ? 26.140 13.121 -36.075 1.00 90.75 271 PHE A CA 1
ATOM 2127 C C . PHE A 1 271 ? 26.454 12.293 -34.826 1.00 90.75 271 PHE A C 1
ATOM 2129 O O . PHE A 1 271 ? 27.458 12.549 -34.161 1.00 90.75 271 PHE A O 1
ATOM 2136 N N . VAL A 1 272 ? 25.624 11.302 -34.502 1.00 86.69 272 VAL A N 1
ATOM 2137 C CA . VAL A 1 272 ? 25.779 10.516 -33.267 1.00 86.69 272 VAL A CA 1
ATOM 2138 C C . VAL A 1 272 ? 27.046 9.658 -33.263 1.00 86.69 272 VAL A C 1
ATOM 2140 O O . VAL A 1 272 ? 27.587 9.363 -32.207 1.00 86.69 272 VAL A O 1
ATOM 2143 N N . ASN A 1 273 ? 27.579 9.330 -34.440 1.00 84.31 273 ASN A N 1
ATOM 2144 C CA . ASN A 1 273 ? 28.814 8.561 -34.597 1.00 84.31 273 ASN A CA 1
ATOM 2145 C C . ASN A 1 273 ? 30.062 9.433 -34.820 1.00 84.31 273 ASN A C 1
ATOM 2147 O O . ASN A 1 273 ? 31.084 8.951 -35.311 1.00 84.31 273 ASN A O 1
ATOM 2151 N N . THR A 1 274 ? 29.993 10.727 -34.494 1.00 86.94 274 THR A N 1
ATOM 2152 C CA . THR A 1 274 ? 31.139 11.635 -34.629 1.00 86.94 274 THR A CA 1
ATOM 2153 C C . THR A 1 274 ? 32.153 11.464 -33.491 1.00 86.94 274 THR A C 1
ATOM 2155 O O . THR A 1 274 ? 31.768 11.208 -32.344 1.00 86.94 274 THR A O 1
ATOM 2158 N N . PRO A 1 275 ? 33.460 11.661 -33.756 1.00 86.12 275 PRO A N 1
ATOM 2159 C CA . PRO A 1 275 ? 34.480 11.679 -32.707 1.00 86.12 275 PRO A CA 1
ATOM 2160 C C . PRO A 1 275 ? 34.209 12.718 -31.610 1.00 86.12 275 PRO A C 1
ATOM 2162 O O . PRO A 1 275 ? 34.559 12.503 -30.453 1.00 86.12 275 PRO A O 1
ATOM 2165 N N . GLU A 1 276 ? 33.582 13.842 -31.951 1.00 91.44 276 GLU A N 1
ATOM 2166 C CA . GLU A 1 276 ? 33.202 14.889 -31.007 1.00 91.44 276 GLU A CA 1
ATOM 2167 C C . GLU A 1 276 ? 32.191 14.384 -29.974 1.00 91.44 276 GLU A C 1
ATOM 2169 O O . GLU A 1 276 ? 32.359 14.644 -28.781 1.00 91.44 276 GLU A O 1
ATOM 2174 N N . PHE A 1 277 ? 31.191 13.606 -30.397 1.00 90.06 277 PHE A N 1
ATOM 2175 C CA . PHE A 1 277 ? 30.221 13.034 -29.468 1.00 90.06 277 PHE A CA 1
ATOM 2176 C C . PHE A 1 277 ? 30.854 11.982 -28.554 1.00 90.06 277 PHE A C 1
ATOM 2178 O O . PHE A 1 277 ? 30.596 11.973 -27.350 1.00 90.06 277 PHE A O 1
ATOM 2185 N N . TYR A 1 278 ? 31.771 11.172 -29.090 1.00 88.31 278 TYR A N 1
ATOM 2186 C CA . TYR A 1 278 ? 32.602 10.282 -28.280 1.00 88.31 278 TYR A CA 1
ATOM 2187 C C . TYR A 1 278 ? 33.365 11.047 -27.187 1.00 88.31 278 TYR A C 1
ATOM 2189 O O . TYR A 1 278 ? 33.337 10.649 -26.023 1.00 88.31 278 TYR A O 1
ATOM 2197 N N . GLN A 1 279 ? 33.990 12.180 -27.522 1.00 88.75 279 GLN A N 1
ATOM 2198 C CA . GLN A 1 279 ? 34.683 13.017 -26.534 1.00 88.75 279 GLN A CA 1
ATOM 2199 C C . GLN A 1 279 ? 33.730 13.606 -25.485 1.00 88.75 279 GLN A C 1
ATOM 2201 O O . GLN A 1 279 ? 34.107 13.732 -24.319 1.00 88.75 279 GLN A O 1
ATOM 2206 N N . ILE A 1 280 ? 32.492 13.938 -25.865 1.00 89.12 280 ILE A N 1
ATOM 2207 C CA . ILE A 1 280 ? 31.464 14.373 -24.912 1.00 89.12 280 ILE A CA 1
ATOM 2208 C C . ILE A 1 280 ? 31.152 13.252 -23.916 1.00 89.12 280 ILE A C 1
ATOM 2210 O O . ILE A 1 280 ? 31.171 13.515 -22.716 1.00 89.12 280 ILE A O 1
ATOM 2214 N N . MET A 1 281 ? 30.913 12.023 -24.383 1.00 87.00 281 MET A N 1
ATOM 2215 C CA . MET A 1 281 ? 30.617 10.874 -23.514 1.00 87.00 281 MET A CA 1
ATOM 2216 C C . MET A 1 281 ? 31.779 10.542 -22.573 1.00 87.00 281 MET A C 1
ATOM 2218 O O . MET A 1 281 ? 31.573 10.393 -21.368 1.00 87.00 281 MET A O 1
ATOM 2222 N N . GLN A 1 282 ? 33.014 10.551 -23.083 1.00 87.44 282 GLN A N 1
ATOM 2223 C CA . GLN A 1 282 ? 34.210 10.370 -22.254 1.00 87.44 282 GLN A CA 1
ATOM 2224 C C . GLN A 1 282 ? 34.355 11.439 -21.169 1.00 87.44 282 GLN A C 1
ATOM 2226 O O . GLN A 1 282 ? 34.833 11.141 -20.076 1.00 87.44 282 GLN A O 1
ATOM 2231 N N . GLY A 1 283 ? 33.925 12.674 -21.443 1.00 86.31 283 GLY A N 1
ATOM 2232 C CA . GLY A 1 283 ? 33.908 13.756 -20.457 1.00 86.31 283 GLY A CA 1
ATOM 2233 C C . GLY A 1 283 ? 33.035 13.465 -19.230 1.00 86.31 283 GLY A C 1
ATOM 2234 O O . GLY A 1 283 ? 33.289 14.035 -18.172 1.00 86.31 283 GLY A O 1
ATOM 2235 N N . PHE A 1 284 ? 32.060 12.559 -19.356 1.00 86.75 284 PHE A N 1
ATOM 2236 C CA . PHE A 1 284 ? 31.217 12.057 -18.265 1.00 86.75 284 PHE A CA 1
ATOM 2237 C C . PHE A 1 284 ? 31.634 10.659 -17.774 1.00 86.75 284 PHE A C 1
ATOM 2239 O O . PHE A 1 284 ? 30.927 10.062 -16.970 1.00 86.75 284 PHE A O 1
ATOM 2246 N N . GLY A 1 285 ? 32.771 10.130 -18.242 1.00 84.69 285 GLY A N 1
ATOM 2247 C CA . GLY A 1 285 ? 33.254 8.796 -17.875 1.00 84.69 285 GLY A CA 1
ATOM 2248 C C . GLY A 1 285 ? 32.485 7.642 -18.524 1.00 84.69 285 GLY A C 1
ATOM 2249 O O . GLY A 1 285 ? 32.557 6.526 -18.023 1.00 84.69 285 GLY A O 1
ATOM 2250 N N . LEU A 1 286 ? 31.751 7.897 -19.611 1.00 82.88 286 LEU A N 1
ATOM 2251 C CA . LEU A 1 286 ? 30.927 6.898 -20.294 1.00 82.88 286 LEU A CA 1
ATOM 2252 C C . LEU A 1 286 ? 31.659 6.304 -21.503 1.00 82.88 286 LEU A C 1
ATOM 2254 O O . LEU A 1 286 ? 32.333 7.020 -22.253 1.00 82.88 286 LEU A O 1
ATOM 2258 N N . GLU A 1 287 ? 31.489 5.000 -21.714 1.00 80.88 287 GLU A N 1
ATOM 2259 C CA . GLU A 1 287 ? 31.959 4.322 -22.921 1.00 80.88 287 GLU A CA 1
ATOM 2260 C C . GLU A 1 287 ? 31.041 4.624 -24.114 1.00 80.88 287 GLU A C 1
ATOM 2262 O O . GLU A 1 287 ? 29.847 4.884 -23.965 1.00 80.88 287 GLU A O 1
ATOM 2267 N N . PHE A 1 288 ? 31.616 4.645 -25.318 1.00 74.88 288 PHE A N 1
ATOM 2268 C CA . PHE A 1 288 ? 30.876 4.907 -26.549 1.00 74.88 288 PHE A CA 1
ATOM 2269 C C . PHE A 1 288 ? 30.743 3.632 -27.370 1.00 74.88 288 PHE A C 1
ATOM 2271 O O . PHE A 1 288 ? 31.741 2.972 -27.663 1.00 74.88 288 PHE A O 1
ATOM 2278 N N . ILE A 1 289 ? 29.518 3.372 -27.819 1.00 73.00 289 ILE A N 1
ATOM 2279 C CA . ILE A 1 289 ? 29.189 2.326 -28.782 1.00 73.00 289 ILE A CA 1
ATOM 2280 C C . ILE A 1 289 ? 28.548 3.011 -29.998 1.00 73.00 289 ILE A C 1
ATOM 2282 O O . ILE A 1 289 ? 27.619 3.805 -29.808 1.00 73.00 289 ILE A O 1
ATOM 2286 N N . PRO A 1 290 ? 29.023 2.742 -31.232 1.00 72.69 290 PRO A N 1
ATOM 2287 C CA . PRO A 1 290 ? 28.404 3.267 -32.444 1.00 72.69 290 PRO A CA 1
ATOM 2288 C C . PRO A 1 290 ? 26.920 2.890 -32.548 1.00 72.69 290 PRO A C 1
ATOM 2290 O O . PRO A 1 290 ? 26.553 1.746 -32.291 1.00 72.69 290 PRO A O 1
ATOM 2293 N N . ILE A 1 291 ? 26.072 3.834 -32.962 1.00 67.62 291 ILE A N 1
ATOM 2294 C CA . ILE A 1 291 ? 24.629 3.611 -33.145 1.00 67.62 291 ILE A CA 1
ATOM 2295 C C . ILE A 1 291 ? 24.331 3.428 -34.636 1.00 67.62 291 ILE A C 1
ATOM 2297 O O . ILE A 1 291 ? 24.692 4.290 -35.442 1.00 67.62 291 ILE A O 1
ATOM 2301 N N . THR A 1 292 ? 23.649 2.346 -35.014 1.00 62.38 292 THR A N 1
ATOM 2302 C CA . THR A 1 292 ? 23.305 2.031 -36.411 1.00 62.38 292 THR A CA 1
ATOM 2303 C C . THR A 1 292 ? 21.814 2.204 -36.716 1.00 62.38 292 THR A C 1
ATOM 2305 O O . THR A 1 292 ? 20.954 2.244 -35.824 1.00 62.38 292 THR A O 1
ATOM 2308 N N . ASP A 1 293 ? 21.520 2.377 -38.007 1.00 56.69 293 ASP A N 1
ATOM 2309 C CA . ASP A 1 293 ? 20.168 2.478 -38.550 1.00 56.69 293 ASP A CA 1
ATOM 2310 C C . ASP A 1 293 ? 19.628 1.085 -38.899 1.00 56.69 293 ASP A C 1
ATOM 2312 O O . ASP A 1 293 ? 19.839 0.592 -40.002 1.00 56.69 293 ASP A O 1
ATOM 2316 N N . SER A 1 294 ? 18.962 0.418 -37.956 1.00 51.75 294 SER A N 1
ATOM 2317 C CA . SER A 1 294 ? 18.445 -0.948 -38.131 1.00 51.75 294 SER A CA 1
ATOM 2318 C C . SER A 1 294 ? 17.099 -1.018 -38.876 1.00 51.75 294 SER A C 1
ATOM 2320 O O . SER A 1 294 ? 16.210 -1.782 -38.511 1.00 51.75 294 SER A O 1
ATOM 2322 N N . THR A 1 295 ? 16.917 -0.241 -39.950 1.00 39.19 295 THR A N 1
ATOM 2323 C CA . THR A 1 295 ? 15.794 -0.434 -40.890 1.00 39.19 295 THR A CA 1
ATOM 2324 C C . THR A 1 295 ? 16.276 -0.452 -42.335 1.00 39.19 295 THR A C 1
ATOM 2326 O O . THR A 1 295 ? 16.115 0.529 -43.048 1.00 39.19 295 THR A O 1
ATOM 2329 N N . ASP A 1 296 ? 16.896 -1.557 -42.745 1.00 32.94 296 ASP A N 1
ATOM 2330 C CA . ASP A 1 296 ? 16.677 -2.213 -44.041 1.00 32.94 296 ASP A CA 1
ATOM 2331 C C . ASP A 1 296 ? 17.508 -3.510 -44.087 1.00 32.94 296 ASP A C 1
ATOM 2333 O O . ASP A 1 296 ? 18.689 -3.548 -43.761 1.00 32.94 296 ASP A O 1
ATOM 2337 N N . SER A 1 297 ? 16.850 -4.607 -44.451 1.00 34.62 297 SER A N 1
ATOM 2338 C CA . SER A 1 297 ? 17.313 -5.999 -44.384 1.00 34.62 297 SER A CA 1
ATOM 2339 C C . SER A 1 297 ? 18.763 -6.289 -44.821 1.00 34.62 297 SER A C 1
ATOM 2341 O O . SER A 1 297 ? 19.119 -6.047 -45.977 1.00 34.62 297 SER A O 1
ATOM 2343 N N . VAL A 1 298 ? 19.493 -7.051 -43.995 1.00 31.78 298 VAL A N 1
ATOM 2344 C CA . VAL A 1 298 ? 20.377 -8.136 -44.464 1.00 31.78 298 VAL A CA 1
ATOM 2345 C C . VAL A 1 298 ? 20.100 -9.392 -43.622 1.00 31.78 298 VAL A C 1
ATOM 2347 O O . VAL A 1 298 ? 20.255 -9.344 -42.404 1.00 31.78 298 VAL A O 1
ATOM 2350 N N . PRO A 1 299 ? 19.707 -10.533 -44.222 1.00 38.16 299 PRO A N 1
ATOM 2351 C CA . PRO A 1 299 ? 19.751 -11.818 -43.536 1.00 38.16 299 PRO A CA 1
ATOM 2352 C C . PRO A 1 299 ? 21.211 -12.170 -43.229 1.00 38.16 299 PRO A C 1
ATOM 2354 O O . PRO A 1 299 ? 21.999 -12.381 -44.150 1.00 38.16 299 PRO A O 1
ATOM 2357 N N . GLY A 1 300 ? 21.535 -12.245 -41.937 1.00 43.66 300 GLY A N 1
ATOM 2358 C CA . GLY A 1 300 ? 22.750 -12.858 -41.400 1.00 43.66 300 GLY A CA 1
ATOM 2359 C C . GLY A 1 300 ? 24.021 -12.010 -41.489 1.00 43.66 300 GLY A C 1
ATOM 2360 O O . GLY A 1 300 ? 24.777 -12.175 -42.439 1.00 43.66 300 GLY A O 1
ATOM 2361 N N . SER A 1 301 ? 24.289 -11.182 -40.467 1.00 40.66 301 SER A N 1
ATOM 2362 C CA . SER A 1 301 ? 25.652 -10.978 -39.915 1.00 40.66 301 SER A CA 1
ATOM 2363 C C . SER A 1 301 ? 25.770 -9.992 -38.732 1.00 40.66 301 SER A C 1
ATOM 2365 O O . SER A 1 301 ? 26.892 -9.772 -38.292 1.00 40.66 301 SER A O 1
ATOM 2367 N N . GLU A 1 302 ? 24.705 -9.371 -38.202 1.00 48.84 302 GLU A N 1
ATOM 2368 C CA . GLU A 1 302 ? 24.862 -8.409 -37.078 1.00 48.84 302 GLU A CA 1
ATOM 2369 C C . GLU A 1 302 ? 24.903 -9.042 -35.681 1.00 48.84 302 GLU A C 1
ATOM 2371 O O . GLU A 1 302 ? 25.434 -8.439 -34.754 1.00 48.84 302 GLU A O 1
ATOM 2376 N N . TYR A 1 303 ? 24.458 -10.289 -35.550 1.00 54.34 303 TYR A N 1
ATOM 2377 C CA . TYR A 1 303 ? 24.657 -11.093 -34.350 1.00 54.34 303 TYR A CA 1
ATOM 2378 C C . TYR A 1 303 ? 25.230 -12.446 -34.773 1.00 54.34 303 TYR A C 1
ATOM 2380 O O . TYR A 1 303 ? 24.458 -13.371 -35.022 1.00 54.34 303 TYR A O 1
ATOM 2388 N N . PRO A 1 304 ? 26.561 -12.567 -34.947 1.00 63.94 304 PRO A N 1
ATOM 2389 C CA . PRO A 1 304 ? 27.175 -13.783 -35.491 1.00 63.94 304 PRO A CA 1
ATOM 2390 C C . PRO A 1 304 ? 26.864 -15.021 -34.647 1.00 63.94 304 PRO A C 1
ATOM 2392 O O . PRO A 1 304 ? 26.899 -16.136 -35.159 1.00 63.94 304 PRO A O 1
ATOM 2395 N N . ASP A 1 305 ? 26.517 -14.796 -33.384 1.00 80.88 305 ASP A N 1
ATOM 2396 C CA . ASP A 1 305 ? 26.229 -15.835 -32.422 1.00 80.88 305 ASP A CA 1
ATOM 2397 C C . ASP A 1 305 ? 24.770 -16.292 -32.452 1.00 80.88 305 ASP A C 1
ATOM 2399 O O . ASP A 1 305 ? 24.499 -17.356 -31.921 1.00 80.88 305 ASP A O 1
ATOM 2403 N N . PHE A 1 306 ? 23.827 -15.556 -33.057 1.00 85.31 306 PHE A N 1
ATOM 2404 C CA . PHE A 1 306 ? 22.404 -15.924 -33.071 1.00 85.31 306 PHE A CA 1
ATOM 2405 C C . PHE A 1 306 ? 21.926 -16.311 -34.472 1.00 85.31 306 PHE A C 1
ATOM 2407 O O . PHE A 1 306 ? 22.055 -15.561 -35.439 1.00 85.31 306 PHE A O 1
ATOM 2414 N N . THR A 1 307 ? 21.287 -17.475 -34.574 1.00 87.06 307 THR A N 1
ATOM 2415 C CA . THR A 1 307 ? 20.587 -17.926 -35.780 1.00 87.06 307 THR A CA 1
ATOM 2416 C C . THR A 1 307 ? 19.092 -17.686 -35.610 1.00 87.06 307 THR A C 1
ATOM 2418 O O . THR A 1 307 ? 18.487 -18.196 -34.668 1.00 87.06 307 THR A O 1
ATOM 2421 N N . VAL A 1 308 ? 18.494 -16.913 -36.521 1.00 88.06 308 VAL A N 1
ATOM 2422 C CA . VAL A 1 308 ? 17.062 -16.584 -36.505 1.00 88.06 308 VAL A CA 1
ATOM 2423 C C . VAL A 1 308 ? 16.403 -17.020 -37.810 1.00 88.06 308 VAL A C 1
ATOM 2425 O O . VAL A 1 308 ? 16.826 -16.627 -38.897 1.00 88.06 308 VAL A O 1
ATOM 2428 N N . GLU A 1 309 ? 15.325 -17.793 -37.702 1.00 88.31 309 GLU A N 1
ATOM 2429 C CA . GLU A 1 309 ? 14.519 -18.260 -38.828 1.00 88.31 309 GLU A CA 1
ATOM 2430 C C . GLU A 1 309 ? 13.047 -17.900 -38.603 1.00 88.31 309 GLU A C 1
ATOM 2432 O O . GLU A 1 309 ? 12.414 -18.380 -37.668 1.00 88.31 309 GLU A O 1
ATOM 2437 N N . ASN A 1 310 ? 12.478 -17.058 -39.475 1.00 86.00 310 ASN A N 1
ATOM 2438 C CA . ASN A 1 310 ? 11.061 -16.660 -39.436 1.00 86.00 310 ASN A CA 1
ATOM 2439 C C . ASN A 1 310 ? 10.585 -16.127 -38.064 1.00 86.00 310 ASN A C 1
ATOM 2441 O O . ASN A 1 310 ? 9.492 -16.468 -37.618 1.00 86.00 310 ASN A O 1
ATOM 2445 N N . GLY A 1 311 ? 11.404 -15.309 -37.391 1.00 85.38 311 GLY A N 1
ATOM 2446 C CA . GLY A 1 311 ? 11.089 -14.765 -36.061 1.00 85.38 311 GLY A CA 1
ATOM 2447 C C . GLY A 1 311 ? 11.320 -15.746 -34.905 1.00 85.38 311 GLY A C 1
ATOM 2448 O O . GLY A 1 311 ? 10.934 -15.465 -33.774 1.00 85.38 311 GLY A O 1
ATOM 2449 N N . VAL A 1 312 ? 11.948 -16.896 -35.158 1.00 93.50 312 VAL A N 1
ATOM 2450 C CA . VAL A 1 312 ? 12.326 -17.875 -34.132 1.00 93.50 312 VAL A CA 1
ATOM 2451 C C . VAL A 1 312 ? 13.841 -17.890 -33.991 1.00 93.50 312 VAL A C 1
ATOM 2453 O O . VAL A 1 312 ? 14.540 -18.098 -34.981 1.00 93.50 312 VAL A O 1
ATOM 2456 N N . LEU A 1 313 ? 14.359 -17.717 -32.776 1.00 95.00 313 LEU A N 1
ATOM 2457 C CA . LEU A 1 313 ? 15.782 -17.929 -32.501 1.00 95.00 313 LEU A CA 1
ATOM 2458 C C . LEU A 1 313 ? 16.046 -19.437 -32.435 1.00 95.00 313 LEU A C 1
ATOM 2460 O O . LEU A 1 313 ? 15.605 -20.100 -31.503 1.00 95.00 313 LEU A O 1
ATOM 2464 N N . THR A 1 314 ? 16.708 -19.998 -33.443 1.00 94.75 314 THR A N 1
ATOM 2465 C CA . THR A 1 314 ? 16.892 -21.450 -33.606 1.00 94.75 314 THR A CA 1
ATOM 2466 C C . THR A 1 314 ? 18.254 -21.957 -33.148 1.00 94.75 314 THR A C 1
ATOM 2468 O O . THR A 1 314 ? 18.412 -23.165 -32.983 1.00 94.75 314 THR A O 1
ATOM 2471 N N . GLY A 1 315 ? 19.225 -21.074 -32.916 1.00 91.44 315 GLY A N 1
ATOM 2472 C CA . GLY A 1 315 ? 20.549 -21.474 -32.450 1.00 91.44 315 GLY A CA 1
ATOM 2473 C C . GLY A 1 315 ? 21.373 -20.325 -31.888 1.00 91.44 315 GLY A C 1
ATOM 2474 O O . GLY A 1 315 ? 21.254 -19.190 -32.351 1.00 91.44 315 GLY A O 1
ATOM 2475 N N . TYR A 1 316 ? 22.231 -20.656 -30.928 1.00 93.31 316 TYR A N 1
ATOM 2476 C CA . TYR A 1 316 ? 23.263 -19.797 -30.370 1.00 93.31 316 TYR A CA 1
ATOM 2477 C C . TYR A 1 316 ? 24.643 -20.458 -30.499 1.00 93.31 316 TYR A C 1
ATOM 2479 O O . TYR A 1 316 ? 24.804 -21.639 -30.193 1.00 93.31 316 TYR A O 1
ATOM 2487 N N . THR A 1 317 ? 25.640 -19.709 -30.971 1.00 84.88 317 THR A N 1
ATOM 2488 C CA . THR A 1 317 ? 27.021 -20.179 -31.179 1.00 84.88 317 THR A CA 1
ATOM 2489 C C . THR A 1 317 ? 28.075 -19.314 -30.490 1.00 84.88 317 THR A C 1
ATOM 2491 O O . THR A 1 317 ? 29.258 -19.484 -30.777 1.00 84.88 317 THR A O 1
ATOM 2494 N N . GLY A 1 318 ? 27.664 -18.383 -29.626 1.00 80.62 318 GLY A N 1
ATOM 2495 C CA . GLY A 1 318 ? 28.588 -17.529 -28.881 1.00 80.62 318 GLY A CA 1
ATOM 2496 C C . GLY A 1 318 ? 29.236 -18.240 -27.692 1.00 80.62 318 GLY A C 1
ATOM 2497 O O . GLY A 1 318 ? 28.903 -19.378 -27.359 1.00 80.62 318 GLY A O 1
ATOM 2498 N N . ASP A 1 319 ? 30.166 -17.546 -27.036 1.00 82.19 319 ASP A N 1
ATOM 2499 C CA . ASP A 1 319 ? 31.007 -18.110 -25.971 1.00 82.19 319 ASP A CA 1
ATOM 2500 C C . ASP A 1 319 ? 30.274 -18.316 -24.621 1.00 82.19 319 ASP A C 1
ATOM 2502 O O . ASP A 1 319 ? 30.846 -18.901 -23.695 1.00 82.19 319 ASP A O 1
ATOM 2506 N N . GLY A 1 320 ? 29.014 -17.884 -24.489 1.00 84.19 320 GLY A N 1
ATOM 2507 C CA . GLY A 1 320 ? 28.246 -17.903 -23.237 1.00 84.19 320 GLY A CA 1
ATOM 2508 C C . GLY A 1 320 ? 28.527 -16.684 -22.353 1.00 84.19 320 GLY A C 1
ATOM 2509 O O . GLY A 1 320 ? 28.702 -15.580 -22.862 1.00 84.19 320 GLY A O 1
ATOM 2510 N N . GLY A 1 321 ? 28.560 -16.873 -21.031 1.00 87.69 321 GLY A N 1
ATOM 2511 C CA . GLY A 1 321 ? 28.595 -15.783 -20.055 1.00 87.69 321 GLY A CA 1
ATOM 2512 C C . GLY A 1 321 ? 27.225 -15.128 -19.892 1.00 87.69 321 GLY A C 1
ATOM 2513 O O . GLY A 1 321 ? 26.207 -15.820 -19.886 1.00 87.69 321 GLY A O 1
ATOM 2514 N N . ASP A 1 322 ? 27.207 -13.805 -19.768 1.00 83.50 322 ASP A N 1
ATOM 2515 C CA . ASP A 1 322 ? 25.977 -13.031 -19.636 1.00 83.50 322 ASP A CA 1
ATOM 2516 C C . ASP A 1 322 ? 25.463 -12.642 -21.023 1.00 83.50 322 ASP A C 1
ATOM 2518 O O . ASP A 1 322 ? 26.099 -11.875 -21.753 1.00 83.50 322 ASP A O 1
ATOM 2522 N N . VAL A 1 323 ? 24.328 -13.218 -21.420 1.00 82.25 323 VAL A N 1
ATOM 2523 C CA . VAL A 1 323 ? 23.793 -13.089 -22.778 1.00 82.25 323 VAL A CA 1
ATOM 2524 C C . VAL A 1 323 ? 22.516 -12.258 -22.778 1.00 82.25 323 VAL A C 1
ATOM 2526 O O . VAL A 1 323 ? 21.509 -12.622 -22.183 1.00 82.25 323 VAL A O 1
ATOM 2529 N N . VAL A 1 324 ? 22.514 -11.166 -23.536 1.00 82.69 324 VAL A N 1
ATOM 2530 C CA . VAL A 1 324 ? 21.316 -10.344 -23.751 1.00 82.69 324 VAL A CA 1
ATOM 2531 C C . VAL A 1 324 ? 20.823 -10.550 -25.178 1.00 82.69 324 VAL A C 1
ATOM 2533 O O . VAL A 1 324 ? 21.529 -10.235 -26.140 1.00 82.69 324 VAL A O 1
ATOM 2536 N N . ILE A 1 325 ? 19.605 -11.071 -25.333 1.00 82.38 325 ILE A N 1
ATOM 2537 C CA . ILE A 1 325 ? 18.958 -11.166 -26.643 1.00 82.38 325 ILE A CA 1
ATOM 2538 C C . ILE A 1 325 ? 18.301 -9.809 -26.938 1.00 82.38 325 ILE A C 1
ATOM 2540 O O . ILE A 1 325 ? 17.311 -9.433 -26.319 1.00 82.38 325 ILE A O 1
ATOM 2544 N N . SER A 1 326 ? 18.865 -9.066 -27.891 1.00 76.94 326 SER A N 1
ATOM 2545 C CA . SER A 1 326 ? 18.373 -7.736 -28.277 1.00 76.94 326 SER A CA 1
ATOM 2546 C C . SER A 1 326 ? 16.938 -7.766 -28.822 1.00 76.94 326 SER A C 1
ATOM 2548 O O . SER A 1 326 ? 16.616 -8.604 -29.666 1.00 76.94 326 SER A O 1
ATOM 2550 N N . GLU A 1 327 ? 16.108 -6.791 -28.435 1.00 75.06 327 GLU A N 1
ATOM 2551 C CA . GLU A 1 327 ? 14.771 -6.556 -29.019 1.00 75.06 327 GLU A CA 1
ATOM 2552 C C . GLU A 1 327 ? 14.826 -6.335 -30.542 1.00 75.06 327 GLU A C 1
ATOM 2554 O O . GLU A 1 327 ? 13.910 -6.717 -31.273 1.00 75.06 327 GLU A O 1
ATOM 2559 N N . ASP A 1 328 ? 15.937 -5.787 -31.049 1.00 75.44 328 ASP A N 1
ATOM 2560 C CA . ASP A 1 328 ? 16.133 -5.521 -32.479 1.00 75.44 328 ASP A CA 1
ATOM 2561 C C . ASP A 1 328 ? 16.220 -6.811 -33.328 1.00 75.44 328 ASP A C 1
ATOM 2563 O O . ASP A 1 328 ? 16.108 -6.750 -34.553 1.00 75.44 328 ASP A O 1
ATOM 2567 N N . LEU A 1 329 ? 16.370 -7.994 -32.707 1.00 75.00 329 LEU A N 1
ATOM 2568 C CA . LEU A 1 329 ? 16.306 -9.287 -33.407 1.00 75.00 329 LEU A CA 1
ATOM 2569 C C . LEU A 1 329 ? 14.895 -9.613 -33.925 1.00 75.00 329 LEU A C 1
ATOM 2571 O O . LEU A 1 329 ? 14.756 -10.479 -34.792 1.00 75.00 329 LEU A O 1
ATOM 2575 N N . GLY A 1 330 ? 13.853 -8.946 -33.407 1.00 82.19 330 GLY A N 1
ATOM 2576 C CA . GLY A 1 330 ? 12.471 -9.116 -33.864 1.00 82.19 330 GLY A CA 1
ATOM 2577 C C . GLY A 1 330 ? 11.950 -10.550 -33.725 1.00 82.19 330 GLY A C 1
ATOM 2578 O O . GLY A 1 330 ? 11.197 -11.022 -34.583 1.00 82.19 330 GLY A O 1
ATOM 2579 N N . ILE A 1 331 ? 12.390 -11.269 -32.688 1.00 89.00 331 ILE A N 1
ATOM 2580 C CA . ILE A 1 331 ? 11.992 -12.656 -32.438 1.00 89.00 331 ILE A CA 1
ATOM 2581 C C . ILE A 1 331 ? 10.708 -12.723 -31.612 1.00 89.00 331 ILE A C 1
ATOM 2583 O O . ILE A 1 331 ? 10.490 -11.931 -30.708 1.00 89.00 331 ILE A O 1
ATOM 2587 N N . THR A 1 332 ? 9.862 -13.709 -31.887 1.00 93.31 332 THR A N 1
ATOM 2588 C CA . THR A 1 332 ? 8.624 -13.957 -31.132 1.00 93.31 332 THR A CA 1
ATOM 2589 C C . THR A 1 332 ? 8.704 -15.208 -30.263 1.00 93.31 332 THR A C 1
ATOM 2591 O O . THR A 1 332 ? 7.806 -15.474 -29.462 1.00 93.31 332 THR A O 1
ATOM 2594 N N . SER A 1 333 ? 9.746 -16.025 -30.446 1.00 96.12 333 SER A N 1
ATOM 2595 C CA . SER A 1 333 ? 9.963 -17.264 -29.696 1.00 96.12 333 SER A CA 1
ATOM 2596 C C . SER A 1 333 ? 11.422 -17.716 -29.735 1.00 96.12 333 SER A C 1
ATOM 2598 O O . SER A 1 333 ? 12.160 -17.402 -30.675 1.00 96.12 333 SER A O 1
ATOM 2600 N N . ILE A 1 334 ? 11.810 -18.507 -28.736 1.00 97.88 334 ILE A N 1
ATOM 2601 C CA . ILE A 1 334 ? 13.082 -19.235 -28.725 1.00 97.88 334 ILE A CA 1
ATOM 2602 C C . ILE A 1 334 ? 12.792 -20.683 -29.109 1.00 97.88 334 ILE A C 1
ATOM 2604 O O . ILE A 1 334 ? 11.962 -21.358 -28.502 1.00 97.88 334 ILE A O 1
ATOM 2608 N N . GLY A 1 335 ? 13.447 -21.138 -30.169 1.00 97.50 335 GLY A N 1
ATOM 2609 C CA . GLY A 1 335 ? 13.258 -22.443 -30.775 1.00 97.50 335 GLY A CA 1
ATOM 2610 C C . GLY A 1 335 ? 13.792 -23.591 -29.924 1.00 97.50 335 GLY A C 1
ATOM 2611 O O . GLY A 1 335 ? 14.473 -23.419 -28.915 1.00 97.50 335 GLY A O 1
ATOM 2612 N N . SER A 1 336 ? 13.471 -24.810 -30.355 1.00 97.69 336 SER A N 1
ATOM 2613 C CA . SER A 1 336 ? 13.943 -26.010 -29.663 1.00 97.69 336 SER A CA 1
ATOM 2614 C C . SER A 1 336 ? 15.460 -26.149 -29.784 1.00 97.69 336 SER A C 1
ATOM 2616 O O . SER A 1 336 ? 15.994 -26.035 -30.885 1.00 97.69 336 SER A O 1
ATOM 2618 N N . ASN A 1 337 ? 16.126 -26.473 -28.675 1.00 97.19 337 ASN A N 1
ATOM 2619 C CA . ASN A 1 337 ? 17.584 -26.615 -28.556 1.00 97.19 337 ASN A CA 1
ATOM 2620 C C . ASN A 1 337 ? 18.413 -25.355 -28.866 1.00 97.19 337 ASN A C 1
ATOM 2622 O O . ASN A 1 337 ? 19.619 -25.480 -29.064 1.00 97.19 337 ASN A O 1
ATOM 2626 N N . ALA A 1 338 ? 17.807 -24.165 -28.912 1.00 97.00 338 ALA A N 1
ATOM 2627 C CA . ALA A 1 338 ? 18.492 -22.951 -29.356 1.00 97.00 338 ALA A CA 1
ATOM 2628 C C . ALA A 1 338 ? 19.777 -22.634 -28.565 1.00 97.00 338 ALA A C 1
ATOM 2630 O O . ALA A 1 338 ? 20.779 -22.258 -29.162 1.00 97.00 338 ALA A O 1
ATOM 2631 N N . PHE A 1 339 ? 19.762 -22.856 -27.252 1.00 97.56 339 PHE A N 1
ATOM 2632 C CA . PHE A 1 339 ? 20.895 -22.715 -26.333 1.00 97.56 339 PHE A CA 1
ATOM 2633 C C . PHE A 1 339 ? 21.253 -24.052 -25.664 1.00 97.56 339 PHE A C 1
ATOM 2635 O O . PHE A 1 339 ? 21.890 -24.074 -24.615 1.00 97.56 339 PHE A O 1
ATOM 2642 N N . SER A 1 340 ? 20.826 -25.191 -26.220 1.00 96.00 340 SER A N 1
ATOM 2643 C CA . SER A 1 340 ? 21.090 -26.488 -25.588 1.00 96.00 340 SER A CA 1
ATOM 2644 C C . SER A 1 340 ? 22.594 -26.730 -25.453 1.00 96.00 340 SER A C 1
ATOM 2646 O O . SER A 1 340 ? 23.347 -26.613 -26.417 1.00 96.00 340 SER A O 1
ATOM 2648 N N . SER A 1 341 ? 23.010 -27.162 -24.265 1.00 96.00 341 SER A N 1
ATOM 2649 C CA . SER A 1 341 ? 24.394 -27.483 -23.909 1.00 96.00 341 SER A CA 1
ATOM 2650 C C . SER A 1 341 ? 25.355 -26.288 -23.946 1.00 96.00 341 SER A C 1
ATOM 2652 O O . SER A 1 341 ? 26.570 -26.480 -24.049 1.00 96.00 341 SER A O 1
ATOM 2654 N N . CYS A 1 342 ? 24.848 -25.060 -23.802 1.00 95.75 342 CYS A N 1
ATOM 2655 C CA . CYS A 1 342 ? 25.663 -23.867 -23.567 1.00 95.75 342 CYS A CA 1
ATOM 2656 C C . CYS A 1 342 ? 26.169 -23.833 -22.114 1.00 95.75 342 CYS A C 1
ATOM 2658 O O . CYS A 1 342 ? 25.740 -23.026 -21.298 1.00 95.75 342 CYS A O 1
ATOM 2660 N N . VAL A 1 343 ? 27.106 -24.725 -21.785 1.00 94.19 343 VAL A N 1
ATOM 2661 C CA . VAL A 1 343 ? 27.626 -24.949 -20.418 1.00 94.19 343 VAL A CA 1
ATOM 2662 C C . VAL A 1 343 ? 28.355 -23.750 -19.796 1.00 94.19 343 VAL A C 1
ATOM 2664 O O . VAL A 1 343 ? 28.675 -23.786 -18.613 1.00 94.19 343 VAL A O 1
ATOM 2667 N N . THR A 1 344 ? 28.654 -22.715 -20.580 1.00 89.81 344 THR A N 1
ATOM 2668 C CA . THR A 1 344 ? 29.298 -21.469 -20.139 1.00 89.81 344 THR A CA 1
ATOM 2669 C C . THR A 1 344 ? 28.317 -20.312 -19.955 1.00 89.81 344 THR A C 1
ATOM 2671 O O . THR A 1 344 ? 28.736 -19.260 -19.482 1.00 89.81 344 THR A O 1
ATOM 2674 N N . LEU A 1 345 ? 27.044 -20.465 -20.337 1.00 94.62 345 LEU A N 1
ATOM 2675 C CA . LEU A 1 345 ? 26.004 -19.448 -20.158 1.00 94.62 345 LEU A CA 1
ATOM 2676 C C . LEU A 1 345 ? 25.733 -19.252 -18.661 1.00 94.62 345 LEU A C 1
ATOM 2678 O O . LEU A 1 345 ? 25.360 -20.215 -18.000 1.00 94.62 345 LEU A O 1
ATOM 2682 N N . THR A 1 346 ? 25.927 -18.037 -18.143 1.00 89.06 346 THR A N 1
ATOM 2683 C CA . THR A 1 346 ? 25.739 -17.693 -16.722 1.00 89.06 346 THR A CA 1
ATOM 2684 C C . THR A 1 346 ? 24.442 -16.949 -16.460 1.00 89.06 346 THR A C 1
ATOM 2686 O O . THR A 1 346 ? 23.776 -17.241 -15.469 1.00 89.06 346 THR A O 1
ATOM 2689 N N . SER A 1 347 ? 24.048 -16.048 -17.355 1.00 88.00 347 SER A N 1
ATOM 2690 C CA . SER A 1 347 ? 22.759 -15.359 -17.295 1.00 88.00 347 SER A CA 1
ATOM 2691 C C . SER A 1 347 ? 22.184 -15.155 -18.692 1.00 88.00 347 SER A C 1
ATOM 2693 O O . SER A 1 347 ? 22.926 -15.109 -19.682 1.00 88.00 347 SER A O 1
ATOM 2695 N N . ILE A 1 348 ? 20.856 -15.053 -18.792 1.00 93.06 348 ILE A N 1
ATOM 2696 C CA . ILE A 1 348 ? 20.206 -14.666 -20.043 1.00 93.06 348 ILE A CA 1
ATOM 2697 C C . ILE A 1 348 ? 19.035 -13.706 -19.847 1.00 93.06 348 ILE A C 1
ATOM 2699 O O . ILE A 1 348 ? 18.158 -13.950 -19.025 1.00 93.06 348 ILE A O 1
ATOM 2703 N N . THR A 1 349 ? 18.975 -12.650 -20.662 1.00 86.44 349 THR A N 1
ATOM 2704 C CA . THR A 1 349 ? 17.826 -11.733 -20.738 1.00 86.44 349 THR A CA 1
ATOM 2705 C C . THR A 1 349 ? 17.033 -11.973 -22.021 1.00 86.44 349 THR A C 1
ATOM 2707 O O . THR A 1 349 ? 17.576 -11.874 -23.127 1.00 86.44 349 THR A O 1
ATOM 2710 N N . ILE A 1 350 ? 15.744 -12.286 -21.871 1.00 88.56 350 ILE A N 1
ATOM 2711 C CA . ILE A 1 350 ? 14.819 -12.614 -22.959 1.00 88.56 350 ILE A CA 1
ATOM 2712 C C . ILE A 1 350 ? 13.930 -11.391 -23.271 1.00 88.56 350 ILE A C 1
ATOM 2714 O O . ILE A 1 350 ? 13.311 -10.847 -22.357 1.00 88.56 350 ILE A O 1
ATOM 2718 N N . PRO A 1 351 ? 13.814 -10.960 -24.542 1.00 83.75 351 PRO A N 1
ATOM 2719 C CA . PRO A 1 351 ? 13.061 -9.764 -24.914 1.00 83.75 351 PRO A CA 1
ATOM 2720 C C . PRO A 1 351 ? 11.545 -9.910 -24.706 1.00 83.75 351 PRO A C 1
ATOM 2722 O O . PRO A 1 351 ? 10.992 -11.012 -24.729 1.00 83.75 351 PRO A O 1
ATOM 2725 N N . SER A 1 352 ? 10.855 -8.779 -24.550 1.00 82.50 352 SER A N 1
ATOM 2726 C CA . SER A 1 352 ? 9.394 -8.641 -24.371 1.00 82.50 352 SER A CA 1
ATOM 2727 C C . SER A 1 352 ? 8.558 -9.210 -25.511 1.00 82.50 352 SER A C 1
ATOM 2729 O O . SER A 1 352 ? 7.418 -9.629 -25.314 1.00 82.50 352 SER A O 1
ATOM 2731 N N . SER A 1 353 ? 9.144 -9.281 -26.700 1.00 86.31 353 SER A N 1
ATOM 2732 C CA . SER A 1 353 ? 8.529 -9.858 -27.891 1.00 86.31 353 SER A CA 1
ATOM 2733 C C . SER A 1 353 ? 8.408 -11.393 -27.851 1.00 86.31 353 SER A C 1
ATOM 2735 O O . SER A 1 353 ? 7.598 -11.961 -28.591 1.00 86.31 353 SER A O 1
ATOM 2737 N N . VAL A 1 354 ? 9.160 -12.087 -26.985 1.00 94.75 354 VAL A N 1
ATOM 2738 C CA . VAL A 1 354 ? 9.161 -13.556 -26.893 1.00 94.75 354 VAL A CA 1
ATOM 2739 C C . VAL A 1 354 ? 7.977 -14.069 -26.078 1.00 94.75 354 VAL A C 1
ATOM 2741 O O . VAL A 1 354 ? 7.841 -13.803 -24.892 1.00 94.75 354 VAL A O 1
ATOM 2744 N N . THR A 1 355 ? 7.153 -14.900 -26.715 1.00 95.94 355 THR A N 1
ATOM 2745 C CA . THR A 1 355 ? 5.911 -15.429 -26.125 1.00 95.94 355 THR A CA 1
ATOM 2746 C C . THR A 1 355 ? 5.986 -16.902 -25.726 1.00 95.94 355 THR A C 1
ATOM 2748 O O . THR A 1 355 ? 5.118 -17.387 -24.996 1.00 95.94 355 THR A O 1
ATOM 2751 N N . SER A 1 356 ? 7.007 -17.637 -26.184 1.00 97.31 356 SER A N 1
ATOM 2752 C CA . SER A 1 356 ? 7.166 -19.065 -25.880 1.00 97.31 356 SER A CA 1
ATOM 2753 C C . SER A 1 356 ? 8.608 -19.558 -25.994 1.00 97.31 356 SER A C 1
ATOM 2755 O O . SER A 1 356 ? 9.334 -19.137 -26.903 1.00 97.31 356 SER A O 1
ATOM 2757 N N . LEU A 1 357 ? 8.961 -20.538 -25.157 1.00 98.31 357 LEU A N 1
ATOM 2758 C CA . LEU A 1 357 ? 10.209 -21.303 -25.238 1.00 98.31 357 LEU A CA 1
ATOM 2759 C C . LEU A 1 357 ? 9.968 -22.721 -25.767 1.00 98.31 357 LEU A C 1
ATOM 2761 O O . LEU A 1 357 ? 9.067 -23.427 -25.314 1.00 98.31 357 LEU A O 1
ATOM 2765 N N . GLY A 1 358 ? 10.791 -23.146 -26.723 1.00 98.06 358 GLY A N 1
ATOM 2766 C CA . GLY A 1 358 ? 10.751 -24.474 -27.324 1.00 98.06 358 GLY A CA 1
ATOM 2767 C C . GLY A 1 358 ? 11.299 -25.584 -26.423 1.00 98.06 358 GLY A C 1
ATOM 2768 O O . GLY A 1 358 ? 11.848 -25.348 -25.348 1.00 98.06 358 GLY A O 1
ATOM 2769 N N . ALA A 1 359 ? 11.172 -26.829 -26.888 1.00 98.38 359 ALA A N 1
ATOM 2770 C CA . ALA A 1 359 ? 11.674 -27.982 -26.151 1.00 98.38 359 ALA A CA 1
ATOM 2771 C C . ALA A 1 359 ? 13.208 -27.957 -26.053 1.00 98.38 359 ALA A C 1
ATOM 2773 O O . ALA A 1 359 ? 13.893 -27.724 -27.052 1.00 98.38 359 ALA A O 1
ATOM 2774 N N . ASN A 1 360 ? 13.745 -28.238 -24.865 1.00 98.31 360 ASN A N 1
ATOM 2775 C CA . ASN A 1 360 ? 15.183 -28.214 -24.568 1.00 98.31 360 ASN A CA 1
ATOM 2776 C C . ASN A 1 360 ? 15.875 -26.871 -24.887 1.00 98.31 360 ASN A C 1
ATOM 2778 O O . ASN A 1 360 ? 17.071 -26.870 -25.166 1.00 98.31 360 ASN A O 1
ATOM 2782 N N . ALA A 1 361 ? 15.149 -25.743 -24.911 1.00 98.19 361 ALA A N 1
ATOM 2783 C CA . ALA A 1 361 ? 15.689 -24.444 -25.332 1.00 98.19 361 ALA A CA 1
ATOM 2784 C C . ALA A 1 361 ? 17.017 -24.078 -24.641 1.00 98.19 361 ALA A C 1
ATOM 2786 O O . ALA A 1 361 ? 17.918 -23.612 -25.324 1.00 98.19 361 ALA A O 1
ATOM 2787 N N . PHE A 1 362 ? 17.152 -24.377 -23.349 1.00 98.38 362 PHE A N 1
ATOM 2788 C CA . PHE A 1 362 ? 18.311 -24.148 -22.479 1.00 98.38 362 PHE A CA 1
ATOM 2789 C C . PHE A 1 362 ? 18.769 -25.431 -21.763 1.00 98.38 362 PHE A C 1
ATOM 2791 O O . PHE A 1 362 ? 19.373 -25.375 -20.696 1.00 98.38 362 PHE A O 1
ATOM 2798 N N . SER A 1 363 ? 18.458 -26.615 -22.300 1.00 98.06 363 SER A N 1
ATOM 2799 C CA . SER A 1 363 ? 18.800 -27.862 -21.606 1.00 98.06 363 SER A CA 1
ATOM 2800 C C . SER A 1 363 ? 20.317 -28.048 -21.504 1.00 98.06 363 SER A C 1
ATOM 2802 O O . SER A 1 363 ? 21.028 -27.852 -22.486 1.00 98.06 363 SER A O 1
ATOM 2804 N N . ASN A 1 364 ? 20.817 -28.515 -20.358 1.00 97.50 364 ASN A N 1
ATOM 2805 C CA . ASN A 1 364 ? 22.241 -28.704 -20.053 1.00 97.50 364 ASN A CA 1
ATOM 2806 C C . ASN A 1 364 ? 23.066 -27.400 -20.039 1.00 97.50 364 ASN A C 1
ATOM 2808 O O . ASN A 1 364 ? 24.278 -27.437 -20.266 1.00 97.50 364 ASN A O 1
ATOM 2812 N N . CYS A 1 365 ? 22.444 -26.247 -19.776 1.00 97.75 365 CYS A N 1
ATOM 2813 C CA . CYS A 1 365 ? 23.153 -25.006 -19.454 1.00 97.75 365 CYS A CA 1
ATOM 2814 C C . CYS A 1 365 ? 23.578 -25.010 -17.978 1.00 97.75 365 CYS A C 1
ATOM 2816 O O . CYS A 1 365 ? 23.057 -24.257 -17.164 1.00 97.75 365 CYS A O 1
ATOM 2818 N N . SER A 1 366 ? 24.522 -25.880 -17.614 1.00 96.50 366 SER A N 1
ATOM 2819 C CA . SER A 1 366 ? 24.869 -26.171 -16.212 1.00 96.50 366 SER A CA 1
ATOM 2820 C C . SER A 1 366 ? 25.404 -24.983 -15.400 1.00 96.50 366 SER A C 1
ATOM 2822 O O . SER A 1 366 ? 25.463 -25.073 -14.181 1.00 96.50 366 SER A O 1
ATOM 2824 N N . ALA A 1 367 ? 25.836 -23.897 -16.051 1.00 95.56 367 ALA A N 1
ATOM 2825 C CA . ALA A 1 367 ? 26.320 -22.684 -15.389 1.00 95.56 367 ALA A CA 1
ATOM 2826 C C . ALA A 1 367 ? 25.265 -21.568 -15.289 1.00 95.56 367 ALA A C 1
ATOM 2828 O O . ALA A 1 367 ? 25.579 -20.522 -14.720 1.00 95.56 367 ALA A O 1
ATOM 2829 N N . LEU A 1 368 ? 24.057 -21.775 -15.830 1.00 97.44 368 LEU A N 1
ATOM 2830 C CA . LEU A 1 368 ? 23.003 -20.766 -15.888 1.00 97.44 368 LEU A CA 1
ATOM 2831 C C . LEU A 1 368 ? 22.421 -20.545 -14.493 1.00 97.44 368 LEU A C 1
ATOM 2833 O O . LEU A 1 368 ? 21.870 -21.472 -13.909 1.00 97.44 368 LEU A O 1
ATOM 2837 N N . ARG A 1 369 ? 22.553 -19.318 -13.994 1.00 91.06 369 ARG A N 1
ATOM 2838 C CA . ARG A 1 369 ? 22.133 -18.890 -12.653 1.00 91.06 369 ARG A CA 1
ATOM 2839 C C . ARG A 1 369 ? 20.945 -17.949 -12.675 1.00 91.06 369 ARG A C 1
ATOM 2841 O O . ARG A 1 369 ? 20.197 -17.911 -11.714 1.00 91.06 369 ARG A O 1
ATOM 2848 N N . GLU A 1 370 ? 20.802 -17.176 -13.746 1.00 86.62 370 GLU A N 1
ATOM 2849 C CA . GLU A 1 370 ? 19.808 -16.110 -13.826 1.00 86.62 370 GLU A CA 1
ATOM 2850 C C . GLU A 1 370 ? 19.128 -16.108 -15.195 1.00 86.62 370 GLU A C 1
ATOM 2852 O O . GLU A 1 370 ? 19.780 -16.163 -16.243 1.00 86.62 370 GLU A O 1
ATOM 2857 N N . VAL A 1 371 ? 17.799 -16.035 -15.187 1.00 93.38 371 VAL A N 1
ATOM 2858 C CA . VAL A 1 371 ? 16.979 -15.941 -16.395 1.00 93.38 371 VAL A CA 1
ATOM 2859 C C . VAL A 1 371 ? 16.018 -14.772 -16.237 1.00 93.38 371 VAL A C 1
ATOM 2861 O O . VAL A 1 371 ? 15.036 -14.856 -15.507 1.00 93.38 371 VAL A O 1
ATOM 2864 N N . GLY A 1 372 ? 16.287 -13.684 -16.953 1.00 84.00 372 GLY A N 1
ATOM 2865 C CA . GLY A 1 372 ? 15.387 -12.543 -17.045 1.00 84.00 372 GLY A CA 1
ATOM 2866 C C . GLY A 1 372 ? 14.302 -12.810 -18.080 1.00 84.00 372 GLY A C 1
ATOM 2867 O O . GLY A 1 372 ? 14.549 -12.679 -19.283 1.00 84.00 372 GLY A O 1
ATOM 2868 N N . PHE A 1 373 ? 13.108 -13.187 -17.625 1.00 85.19 373 PHE A N 1
ATOM 2869 C CA . PHE A 1 373 ? 11.926 -13.257 -18.480 1.00 85.19 373 PHE A CA 1
ATOM 2870 C C . PHE A 1 373 ? 11.271 -11.890 -18.634 1.00 85.19 373 PHE A C 1
ATOM 2872 O O . PHE A 1 373 ? 11.406 -11.004 -17.796 1.00 85.19 373 PHE A O 1
ATOM 2879 N N . SER A 1 374 ? 10.519 -11.748 -19.713 1.00 74.94 374 SER A N 1
ATOM 2880 C CA . SER A 1 374 ? 9.680 -10.591 -19.964 1.00 74.94 374 SER A CA 1
ATOM 2881 C C . SER A 1 374 ? 8.201 -10.931 -19.773 1.00 74.94 374 SER A C 1
ATOM 2883 O O . SER A 1 374 ? 7.793 -12.092 -19.878 1.00 74.94 374 SER A O 1
ATOM 2885 N N . GLU A 1 375 ? 7.376 -9.902 -19.571 1.00 74.00 375 GLU A N 1
ATOM 2886 C CA . GLU A 1 375 ? 5.931 -10.027 -19.322 1.00 74.00 375 GLU A CA 1
ATOM 2887 C C . GLU A 1 375 ? 5.128 -10.658 -20.474 1.00 74.00 375 GLU A C 1
ATOM 2889 O O . GLU A 1 375 ? 3.934 -10.900 -20.332 1.00 74.00 375 GLU A O 1
ATOM 2894 N N . GLY A 1 376 ? 5.730 -10.941 -21.633 1.00 85.50 376 GLY A N 1
ATOM 2895 C CA . GLY A 1 376 ? 5.048 -11.554 -22.779 1.00 85.50 376 GLY A CA 1
ATOM 2896 C C . GLY A 1 376 ? 5.024 -13.088 -22.782 1.00 85.50 376 GLY A C 1
ATOM 2897 O O . GLY A 1 376 ? 4.328 -13.683 -23.613 1.00 85.50 376 GLY A O 1
ATOM 2898 N N . LEU A 1 377 ? 5.792 -13.750 -21.909 1.00 96.56 377 LEU A N 1
ATOM 2899 C CA . LEU A 1 377 ? 6.007 -15.195 -21.981 1.00 96.56 377 LEU A CA 1
ATOM 2900 C C . LEU A 1 377 ? 4.808 -16.011 -21.477 1.00 96.56 377 LEU A C 1
ATOM 2902 O O . LEU A 1 377 ? 4.565 -16.140 -20.285 1.00 96.56 377 LEU A O 1
ATOM 2906 N N . THR A 1 378 ? 4.155 -16.727 -22.391 1.00 97.19 378 THR A N 1
ATOM 2907 C CA . THR A 1 378 ? 2.958 -17.525 -22.078 1.00 97.19 378 THR A CA 1
ATOM 2908 C C . THR A 1 378 ? 3.218 -19.015 -21.851 1.00 97.19 378 THR A C 1
ATOM 2910 O O . THR A 1 378 ? 2.381 -19.683 -21.233 1.00 97.19 378 THR A O 1
ATOM 2913 N N . ARG A 1 379 ? 4.345 -19.558 -22.347 1.00 98.19 379 ARG A N 1
ATOM 2914 C CA . ARG A 1 379 ? 4.645 -21.000 -22.297 1.00 98.19 379 ARG A CA 1
ATOM 2915 C C . ARG A 1 379 ? 6.134 -21.333 -22.186 1.00 98.19 379 ARG A C 1
ATOM 2917 O O . ARG A 1 379 ? 6.940 -20.871 -22.997 1.00 98.19 379 ARG A O 1
ATOM 2924 N N . ILE A 1 380 ? 6.454 -22.263 -21.285 1.00 98.62 380 ILE A N 1
ATOM 2925 C CA . ILE A 1 380 ? 7.768 -22.911 -21.162 1.00 98.62 380 ILE A CA 1
ATOM 2926 C C . ILE A 1 380 ? 7.675 -24.355 -21.674 1.00 98.62 380 ILE A C 1
ATOM 2928 O O . ILE A 1 380 ? 6.852 -25.142 -21.206 1.00 98.62 380 ILE A O 1
ATOM 2932 N N . GLY A 1 381 ? 8.496 -24.689 -22.671 1.00 98.56 381 GLY A N 1
ATOM 2933 C CA . GLY A 1 381 ? 8.474 -25.979 -23.357 1.00 98.56 381 GLY A CA 1
ATOM 2934 C C . GLY A 1 381 ? 9.085 -27.144 -22.573 1.00 98.56 381 GLY A C 1
ATOM 2935 O O . GLY A 1 381 ? 9.766 -26.980 -21.562 1.00 98.56 381 GLY A O 1
ATOM 2936 N N . GLN A 1 382 ? 8.855 -28.358 -23.081 1.00 98.62 382 GLN A N 1
ATOM 2937 C CA . GLN A 1 382 ? 9.332 -29.598 -22.464 1.00 98.62 382 GLN A CA 1
ATOM 2938 C C . GLN A 1 382 ? 10.861 -29.586 -22.291 1.00 98.62 382 GLN A C 1
ATOM 2940 O O . GLN A 1 382 ? 11.581 -29.317 -23.255 1.00 98.62 382 GLN A O 1
ATOM 2945 N N . ASN A 1 383 ? 11.360 -29.920 -21.097 1.00 98.50 383 ASN A N 1
ATOM 2946 C CA . ASN A 1 383 ? 12.795 -29.898 -20.758 1.00 98.50 383 ASN A CA 1
ATOM 2947 C C . ASN A 1 383 ? 13.504 -28.549 -21.005 1.00 98.50 383 ASN A C 1
ATOM 2949 O O . ASN A 1 383 ? 14.725 -28.542 -21.165 1.00 98.50 383 ASN A O 1
ATOM 2953 N N . ALA A 1 384 ? 12.784 -27.422 -21.098 1.00 98.44 384 ALA A N 1
ATOM 2954 C CA . ALA A 1 384 ? 13.369 -26.144 -21.515 1.00 98.44 384 ALA A CA 1
ATOM 2955 C C . ALA A 1 384 ? 14.622 -25.752 -20.718 1.00 98.44 384 ALA A C 1
ATOM 2957 O O . ALA A 1 384 ? 15.575 -25.313 -21.340 1.00 98.44 384 ALA A O 1
ATOM 2958 N N . PHE A 1 385 ? 14.655 -25.992 -19.410 1.00 98.56 385 PHE A N 1
ATOM 2959 C CA . PHE A 1 385 ? 15.774 -25.720 -18.501 1.00 98.56 385 PHE A CA 1
ATOM 2960 C C . PHE A 1 385 ? 16.284 -26.995 -17.808 1.00 98.56 385 PHE A C 1
ATOM 2962 O O . PHE A 1 385 ? 16.845 -26.935 -16.723 1.00 98.56 385 PHE A O 1
ATOM 2969 N N . SER A 1 386 ? 16.081 -28.176 -18.401 1.00 98.25 386 SER A N 1
ATOM 2970 C CA . SER A 1 386 ? 16.513 -29.428 -17.768 1.00 98.25 386 SER A CA 1
ATOM 2971 C C . SER A 1 386 ? 18.043 -29.503 -17.658 1.00 98.25 386 SER A C 1
ATOM 2973 O O . SER A 1 386 ? 18.722 -29.310 -18.671 1.00 98.25 386 SER A O 1
ATOM 2975 N N . ASN A 1 387 ? 18.572 -29.891 -16.491 1.00 97.94 387 ASN A N 1
ATOM 2976 C CA . ASN A 1 387 ? 20.009 -29.938 -16.154 1.00 97.94 387 ASN A CA 1
ATOM 2977 C C . ASN A 1 387 ? 20.697 -28.551 -16.110 1.00 97.94 387 ASN A C 1
ATOM 2979 O O . ASN A 1 387 ? 21.845 -28.406 -16.543 1.00 97.94 387 ASN A O 1
ATOM 2983 N N . CYS A 1 388 ? 19.999 -27.519 -15.627 1.00 97.94 388 CYS A N 1
ATOM 2984 C CA . CYS A 1 388 ? 20.588 -26.218 -15.285 1.00 97.94 388 CYS A CA 1
ATOM 2985 C C . CYS A 1 388 ? 20.991 -26.201 -13.802 1.00 97.94 388 CYS A C 1
ATOM 2987 O O . CYS A 1 388 ? 20.316 -25.600 -12.974 1.00 97.94 388 CYS A O 1
ATOM 2989 N N . ASP A 1 389 ? 22.071 -26.911 -13.465 1.00 95.06 389 ASP A N 1
ATOM 2990 C CA . ASP A 1 389 ? 22.451 -27.198 -12.072 1.00 95.06 389 ASP A CA 1
ATOM 2991 C C . ASP A 1 389 ? 22.717 -25.964 -11.203 1.00 95.06 389 ASP A C 1
ATOM 2993 O O . ASP A 1 389 ? 22.477 -26.043 -10.008 1.00 95.06 389 ASP A O 1
ATOM 2997 N N . ALA A 1 390 ? 23.192 -24.855 -11.778 1.00 96.31 390 ALA A N 1
ATOM 2998 C CA . ALA A 1 390 ? 23.527 -23.633 -11.039 1.00 96.31 390 ALA A CA 1
ATOM 2999 C C . ALA A 1 390 ? 22.344 -22.667 -10.829 1.00 96.31 390 ALA A C 1
ATOM 3001 O O . ALA A 1 390 ? 22.540 -21.579 -10.286 1.00 96.31 390 ALA A O 1
ATOM 3002 N N . LEU A 1 391 ? 21.145 -23.011 -11.310 1.00 97.25 391 LEU A N 1
ATOM 3003 C CA . LEU A 1 391 ? 19.954 -22.181 -11.154 1.00 97.25 391 LEU A CA 1
ATOM 3004 C C . LEU A 1 391 ? 19.408 -22.375 -9.739 1.00 97.25 391 LEU A C 1
ATOM 3006 O O . LEU A 1 391 ? 18.863 -23.436 -9.451 1.00 97.25 391 LEU A O 1
ATOM 3010 N N . THR A 1 392 ? 19.558 -21.368 -8.879 1.00 94.75 392 THR A N 1
ATOM 3011 C CA . THR A 1 392 ? 19.109 -21.424 -7.476 1.00 94.75 392 THR A CA 1
ATOM 3012 C C . THR A 1 392 ? 17.695 -20.901 -7.287 1.00 94.75 392 THR A C 1
ATOM 3014 O O . THR A 1 392 ? 16.944 -21.420 -6.469 1.00 94.75 392 THR A O 1
ATOM 3017 N N . GLU A 1 393 ? 17.316 -19.902 -8.081 1.00 94.62 393 GLU A N 1
ATOM 3018 C CA . GLU A 1 393 ? 15.993 -19.294 -8.048 1.00 94.62 393 GLU A CA 1
ATOM 3019 C C . GLU A 1 393 ? 15.503 -18.935 -9.450 1.00 94.62 393 GLU A C 1
ATOM 3021 O O . GLU A 1 393 ? 16.295 -18.768 -10.384 1.00 94.62 393 GLU A O 1
ATOM 3026 N N . ILE A 1 394 ? 14.184 -18.817 -9.617 1.00 95.06 394 ILE A N 1
ATOM 3027 C CA . ILE A 1 394 ? 13.596 -18.378 -10.884 1.00 95.06 394 ILE A CA 1
ATOM 3028 C C . ILE A 1 394 ? 12.273 -17.631 -10.695 1.00 95.06 394 ILE A C 1
ATOM 3030 O O . ILE A 1 394 ? 11.345 -18.132 -10.062 1.00 95.06 394 ILE A O 1
ATOM 3034 N N . GLY A 1 395 ? 12.174 -16.439 -11.291 1.00 91.19 395 GLY A N 1
ATOM 3035 C CA . GLY A 1 395 ? 10.943 -15.649 -11.354 1.00 91.19 395 GLY A CA 1
ATOM 3036 C C . GLY A 1 395 ? 10.173 -15.898 -12.645 1.00 91.19 395 GLY A C 1
ATOM 3037 O O . GLY A 1 395 ? 10.720 -15.760 -13.733 1.00 91.19 395 GLY A O 1
ATOM 3038 N N . LEU A 1 396 ? 8.903 -16.274 -12.545 1.00 94.19 396 LEU A N 1
ATOM 3039 C CA . LEU A 1 396 ? 8.034 -16.610 -13.668 1.00 94.19 396 LEU A CA 1
ATOM 3040 C C . LEU A 1 396 ? 6.985 -15.500 -13.874 1.00 94.19 396 LEU A C 1
ATOM 3042 O O . LEU A 1 396 ? 6.275 -15.164 -12.922 1.00 94.19 396 LEU A O 1
ATOM 3046 N N . PRO A 1 397 ? 6.870 -14.936 -15.095 1.00 89.50 397 PRO A N 1
ATOM 3047 C CA . PRO A 1 397 ? 6.110 -13.708 -15.346 1.00 89.50 397 PRO A CA 1
ATOM 3048 C C . PRO A 1 397 ? 4.594 -13.899 -15.220 1.00 89.50 397 PRO A C 1
ATOM 3050 O O . PRO A 1 397 ? 4.088 -15.019 -15.337 1.00 89.50 397 PRO A O 1
ATOM 3053 N N . GLU A 1 398 ? 3.857 -12.793 -15.055 1.00 87.81 398 GLU A N 1
ATOM 3054 C CA . GLU A 1 398 ? 2.403 -12.807 -14.817 1.00 87.81 398 GLU A CA 1
ATOM 3055 C C . GLU A 1 398 ? 1.624 -13.496 -15.952 1.00 87.81 398 GLU A C 1
ATOM 3057 O O . GLU A 1 398 ? 0.622 -14.181 -15.727 1.00 87.81 398 GLU A O 1
ATOM 3062 N N . SER A 1 399 ? 2.106 -13.357 -17.188 1.00 92.94 399 SER A N 1
ATOM 3063 C CA . SER A 1 399 ? 1.463 -13.907 -18.385 1.00 92.94 399 SER A CA 1
ATOM 3064 C C . SER A 1 399 ? 1.661 -15.411 -18.593 1.00 92.94 399 SER A C 1
ATOM 3066 O O . SER A 1 399 ? 1.081 -15.976 -19.532 1.00 92.94 399 SER A O 1
ATOM 3068 N N . LEU A 1 400 ? 2.449 -16.085 -17.750 1.00 97.19 400 LEU A N 1
ATOM 3069 C CA . LEU A 1 400 ? 2.739 -17.504 -17.905 1.00 97.19 400 LEU A CA 1
ATOM 3070 C C . LEU A 1 400 ? 1.494 -18.353 -17.622 1.00 97.19 400 LEU A C 1
ATOM 3072 O O . LEU A 1 400 ? 0.945 -18.355 -16.527 1.00 97.19 400 LEU A O 1
ATOM 3076 N N . THR A 1 401 ? 1.070 -19.150 -18.606 1.00 97.00 401 THR A N 1
ATOM 3077 C CA . THR A 1 401 ? -0.135 -19.998 -18.488 1.00 97.00 401 THR A CA 1
ATOM 3078 C C . THR A 1 401 ? 0.162 -21.498 -18.531 1.00 97.00 401 THR A C 1
ATOM 3080 O O . THR A 1 401 ? -0.679 -22.319 -18.138 1.00 97.00 401 THR A O 1
ATOM 3083 N N . GLN A 1 402 ? 1.351 -21.888 -19.003 1.00 98.25 402 GLN A N 1
ATOM 3084 C CA . GLN A 1 402 ? 1.702 -23.290 -19.221 1.00 98.25 402 GLN A CA 1
ATOM 3085 C C . GLN A 1 402 ? 3.195 -23.579 -19.018 1.00 98.25 402 GLN A C 1
ATOM 3087 O O . GLN A 1 402 ? 4.054 -22.959 -19.648 1.00 98.25 402 GLN A O 1
ATOM 3092 N N . ILE A 1 403 ? 3.484 -24.608 -18.219 1.00 98.56 403 ILE A N 1
ATOM 3093 C CA . ILE A 1 403 ? 4.813 -25.205 -18.048 1.00 98.56 403 ILE A CA 1
ATOM 3094 C C . ILE A 1 403 ? 4.733 -26.680 -18.447 1.00 98.56 403 ILE A C 1
ATOM 3096 O O . ILE A 1 403 ? 4.030 -27.473 -17.818 1.00 98.56 403 ILE A O 1
ATOM 3100 N N . ASP A 1 404 ? 5.435 -27.061 -19.509 1.00 98.62 404 ASP A N 1
ATOM 3101 C CA . ASP A 1 404 ? 5.426 -28.434 -20.015 1.00 98.62 404 ASP A CA 1
ATOM 3102 C C . ASP A 1 404 ? 6.312 -29.377 -19.184 1.00 98.62 404 ASP A C 1
ATOM 3104 O O . ASP A 1 404 ? 7.149 -28.961 -18.392 1.00 98.62 404 ASP A O 1
ATOM 3108 N N . SER A 1 405 ? 6.139 -30.688 -19.382 1.00 98.56 405 SER A N 1
ATOM 3109 C CA . SER A 1 405 ? 6.801 -31.729 -18.586 1.00 98.56 405 SER A CA 1
ATOM 3110 C C . SER A 1 405 ? 8.323 -31.576 -18.520 1.00 98.56 405 SER A C 1
ATOM 3112 O O . SER A 1 405 ? 8.971 -31.286 -19.530 1.00 98.56 405 SER A O 1
ATOM 3114 N N . TYR A 1 406 ? 8.888 -31.846 -17.342 1.00 98.38 406 TYR A N 1
ATOM 3115 C CA . TYR A 1 406 ? 10.333 -31.851 -17.088 1.00 98.38 406 TYR A CA 1
ATOM 3116 C C . TYR A 1 406 ? 11.064 -30.524 -17.345 1.00 98.38 406 TYR A C 1
ATOM 3118 O O . TYR A 1 406 ? 12.293 -30.528 -17.437 1.00 98.38 406 TYR A O 1
ATOM 3126 N N . ALA A 1 407 ? 10.340 -29.401 -17.469 1.00 98.44 407 ALA A N 1
ATOM 3127 C CA . ALA A 1 407 ? 10.907 -28.098 -17.819 1.00 98.44 407 ALA A CA 1
ATOM 3128 C C . ALA A 1 407 ? 12.094 -27.676 -16.938 1.00 98.44 407 ALA A C 1
ATOM 3130 O O . ALA A 1 407 ? 13.052 -27.161 -17.498 1.00 98.44 407 ALA A O 1
ATOM 3131 N N . PHE A 1 408 ? 12.070 -27.965 -15.635 1.00 98.38 408 PHE A N 1
ATOM 3132 C CA . PHE A 1 408 ? 13.130 -27.658 -14.662 1.00 98.38 408 PHE A CA 1
ATOM 3133 C C . PHE A 1 408 ? 13.695 -28.925 -13.999 1.00 98.38 408 PHE A C 1
ATOM 3135 O O . PHE A 1 408 ? 14.177 -28.899 -12.870 1.00 98.38 408 PHE A O 1
ATOM 3142 N N . SER A 1 409 ? 13.604 -30.071 -14.682 1.00 97.88 409 SER A N 1
ATOM 3143 C CA . SER A 1 409 ? 14.083 -31.333 -14.114 1.00 97.88 409 SER A CA 1
ATOM 3144 C C . SER A 1 409 ? 15.608 -31.362 -14.001 1.00 97.88 409 SER A C 1
ATOM 3146 O O . SER A 1 409 ? 16.307 -30.953 -14.933 1.00 97.88 409 SER A O 1
ATOM 3148 N N . ASN A 1 410 ? 16.130 -31.945 -12.920 1.00 97.88 410 ASN A N 1
ATOM 3149 C CA . ASN A 1 410 ? 17.566 -32.007 -12.618 1.00 97.88 410 ASN A CA 1
ATOM 3150 C C . ASN A 1 410 ? 18.221 -30.618 -12.467 1.00 97.88 410 ASN A C 1
ATOM 3152 O O . ASN A 1 410 ? 19.389 -30.462 -12.804 1.00 97.88 410 ASN A O 1
ATOM 3156 N N . CYS A 1 411 ? 17.490 -29.600 -12.001 1.00 97.88 411 CYS A N 1
ATOM 3157 C CA . CYS A 1 411 ? 18.082 -28.343 -11.529 1.00 97.88 411 CYS A CA 1
ATOM 3158 C C . CYS A 1 411 ? 18.395 -28.481 -10.034 1.00 97.88 411 CYS A C 1
ATOM 3160 O O . CYS A 1 411 ? 17.607 -28.061 -9.192 1.00 97.88 411 CYS A O 1
ATOM 3162 N N . ASN A 1 412 ? 19.499 -29.155 -9.706 1.00 96.38 412 ASN A N 1
ATOM 3163 C CA . ASN A 1 412 ? 19.758 -29.658 -8.350 1.00 96.38 412 ASN A CA 1
ATOM 3164 C C . ASN A 1 412 ? 19.908 -28.568 -7.269 1.00 96.38 412 ASN A C 1
ATOM 3166 O O . ASN A 1 412 ? 19.709 -28.875 -6.096 1.00 96.38 412 ASN A O 1
ATOM 3170 N N . GLU A 1 413 ? 20.265 -27.333 -7.637 1.00 96.81 413 GLU A N 1
ATOM 3171 C CA . GLU A 1 413 ? 20.396 -26.208 -6.696 1.00 96.81 413 GLU A CA 1
ATOM 3172 C C . GLU A 1 413 ? 19.145 -25.315 -6.634 1.00 96.81 413 GLU A C 1
ATOM 3174 O O . GLU A 1 413 ? 19.134 -24.376 -5.846 1.00 96.81 413 GLU A O 1
ATOM 3179 N N . LEU A 1 414 ? 18.093 -25.599 -7.417 1.00 97.75 414 LEU A N 1
ATOM 3180 C CA . LEU A 1 414 ? 16.876 -24.780 -7.459 1.00 97.75 414 LEU A CA 1
ATOM 3181 C C . LEU A 1 414 ? 16.067 -24.964 -6.172 1.00 97.75 414 LEU A C 1
ATOM 3183 O O . LEU A 1 414 ? 15.468 -26.026 -5.981 1.00 97.75 414 LEU A O 1
ATOM 3187 N N . THR A 1 415 ? 16.047 -23.928 -5.334 1.00 96.50 415 THR A N 1
ATOM 3188 C CA . THR A 1 415 ? 15.345 -23.865 -4.043 1.00 96.50 415 THR A CA 1
ATOM 3189 C C . THR A 1 415 ? 14.107 -22.980 -4.092 1.00 96.50 415 THR A C 1
ATOM 3191 O O . THR A 1 415 ? 13.139 -23.270 -3.398 1.00 96.50 415 THR A O 1
ATOM 3194 N N . ASP A 1 416 ? 14.073 -21.960 -4.954 1.00 94.50 416 ASP A N 1
ATOM 3195 C CA . ASP A 1 416 ? 13.006 -20.954 -4.921 1.00 94.50 416 ASP A CA 1
ATOM 3196 C C . ASP A 1 416 ? 12.400 -20.706 -6.310 1.00 94.50 416 ASP A C 1
ATOM 3198 O O . ASP A 1 416 ? 13.092 -20.401 -7.284 1.00 94.50 416 ASP A O 1
ATOM 3202 N N . VAL A 1 417 ? 11.076 -20.828 -6.429 1.00 95.94 417 VAL A N 1
ATOM 3203 C CA . VAL A 1 417 ? 10.348 -20.517 -7.672 1.00 95.94 417 VAL A CA 1
ATOM 3204 C C . VAL A 1 417 ? 9.274 -19.488 -7.377 1.00 95.94 417 VAL A C 1
ATOM 3206 O O . VAL A 1 417 ? 8.328 -19.774 -6.646 1.00 95.94 417 VAL A O 1
ATOM 3209 N N . TYR A 1 418 ? 9.380 -18.316 -7.993 1.00 91.94 418 TYR A N 1
ATOM 3210 C CA . TYR A 1 418 ? 8.435 -17.220 -7.819 1.00 91.94 418 TYR A CA 1
ATOM 3211 C C . TYR A 1 418 ? 7.453 -17.172 -8.986 1.00 91.94 418 TYR A C 1
ATOM 3213 O O . TYR A 1 418 ? 7.856 -17.132 -10.145 1.00 91.94 418 TYR A O 1
ATOM 3221 N N . PHE A 1 419 ? 6.157 -17.140 -8.691 1.00 91.38 419 PHE A N 1
ATOM 3222 C CA . PHE A 1 419 ? 5.092 -16.914 -9.662 1.00 91.38 419 PHE A CA 1
ATOM 3223 C C . PHE A 1 419 ? 4.486 -15.531 -9.464 1.00 91.38 419 PHE A C 1
ATOM 3225 O O . PHE A 1 419 ? 3.890 -15.245 -8.425 1.00 91.38 419 PHE A O 1
ATOM 3232 N N . TYR A 1 420 ? 4.585 -14.699 -10.497 1.00 85.38 420 TYR A N 1
ATOM 3233 C CA . TYR A 1 420 ? 4.034 -13.345 -10.486 1.00 85.38 420 TYR A CA 1
ATOM 3234 C C . TYR A 1 420 ? 2.606 -13.263 -11.050 1.00 85.38 420 TYR A C 1
ATOM 3236 O O . TYR A 1 420 ? 2.002 -12.198 -11.063 1.00 85.38 420 TYR A O 1
ATOM 3244 N N . GLY A 1 421 ? 2.040 -14.392 -11.493 1.00 85.19 421 GLY A N 1
ATOM 3245 C CA . GLY A 1 421 ? 0.677 -14.501 -12.017 1.00 85.19 421 GLY A CA 1
ATOM 3246 C C . GLY A 1 421 ? -0.092 -15.691 -11.454 1.00 85.19 421 GLY A C 1
ATOM 3247 O O . GLY A 1 421 ? 0.379 -16.405 -10.571 1.00 85.19 421 GLY A O 1
ATOM 3248 N N . ASN A 1 422 ? -1.300 -15.914 -11.979 1.00 90.38 422 ASN A N 1
ATOM 3249 C CA . ASN A 1 422 ? -2.129 -17.064 -11.599 1.00 90.38 422 ASN A CA 1
ATOM 3250 C C . ASN A 1 422 ? -1.393 -18.390 -11.826 1.00 90.38 422 ASN A C 1
ATOM 3252 O O . ASN A 1 422 ? -0.610 -18.518 -12.767 1.00 90.38 422 ASN A O 1
ATOM 3256 N N . ALA A 1 423 ? -1.704 -19.401 -11.012 1.00 95.31 423 ALA A N 1
ATOM 3257 C CA . ALA A 1 423 ? -1.054 -20.701 -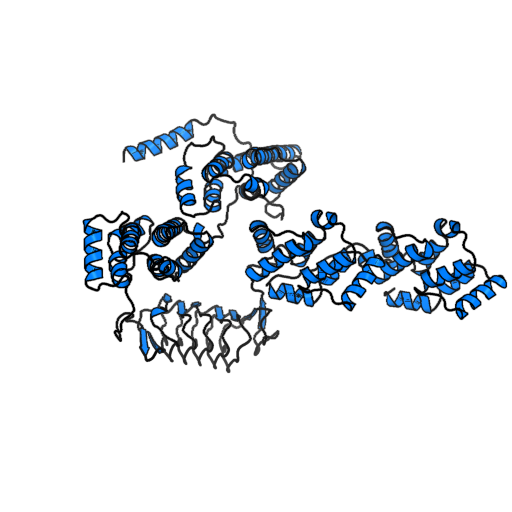11.107 1.00 95.31 423 ALA A CA 1
ATOM 3258 C C . ALA A 1 423 ? -1.215 -21.303 -12.519 1.00 95.31 423 ALA A C 1
ATOM 3260 O O . ALA A 1 423 ? -2.350 -21.550 -12.955 1.00 95.31 423 ALA A O 1
ATOM 3261 N N . PRO A 1 424 ? -0.114 -21.567 -13.249 1.00 95.94 424 PRO A N 1
ATOM 3262 C CA . PRO A 1 424 ? -0.201 -22.095 -14.600 1.00 95.94 424 PRO A CA 1
ATOM 3263 C C . PRO A 1 424 ? -0.587 -23.575 -14.603 1.00 95.94 424 PRO A C 1
ATOM 3265 O O . PRO A 1 424 ? -0.512 -24.294 -13.605 1.00 95.94 424 PRO A O 1
ATOM 3268 N N . SER A 1 425 ? -0.956 -24.080 -15.778 1.00 96.69 425 SER A N 1
ATOM 3269 C CA . SER A 1 425 ? -1.001 -25.529 -15.983 1.00 96.69 425 SER A CA 1
ATOM 3270 C C . SER A 1 425 ? 0.417 -26.114 -15.935 1.00 96.69 425 SER A C 1
ATOM 3272 O O . SER A 1 425 ? 1.322 -25.589 -16.587 1.00 96.69 425 SER A O 1
ATOM 3274 N N . MET A 1 426 ? 0.613 -27.199 -15.176 1.00 95.81 426 MET A N 1
ATOM 3275 C CA . MET A 1 426 ? 1.925 -27.823 -14.984 1.00 95.81 426 MET A CA 1
ATOM 3276 C C . MET A 1 426 ? 1.948 -29.271 -15.491 1.00 95.81 426 MET A C 1
ATOM 3278 O O . MET A 1 426 ? 1.090 -30.089 -15.150 1.00 95.81 426 MET A O 1
ATOM 3282 N N . GLY A 1 427 ? 2.932 -29.587 -16.335 1.00 96.44 427 GLY A N 1
ATOM 3283 C CA . GLY A 1 427 ? 3.200 -30.936 -16.827 1.00 96.44 427 GLY A CA 1
ATOM 3284 C C . GLY A 1 427 ? 3.797 -31.860 -15.757 1.00 96.44 427 GLY A C 1
ATOM 3285 O O . GLY A 1 427 ? 4.156 -31.441 -14.663 1.00 96.44 427 GLY A O 1
ATOM 3286 N N . SER A 1 428 ? 3.941 -33.150 -16.073 1.00 96.81 428 SER A N 1
ATOM 3287 C CA . SER A 1 428 ? 4.559 -34.109 -15.146 1.00 96.81 428 SER A CA 1
ATOM 3288 C C . SER A 1 428 ? 6.052 -33.843 -14.938 1.00 96.81 428 SER A C 1
ATOM 3290 O O . SER A 1 428 ? 6.767 -33.586 -15.910 1.00 96.81 428 SER A O 1
ATOM 3292 N N . GLY A 1 429 ? 6.514 -33.986 -13.695 1.00 96.50 429 GLY A N 1
ATOM 3293 C CA . GLY A 1 429 ? 7.933 -33.985 -13.337 1.00 96.50 429 GLY A CA 1
ATOM 3294 C C . GLY A 1 429 ? 8.664 -32.674 -13.609 1.00 96.50 429 GLY A C 1
ATOM 3295 O O . GLY A 1 429 ? 9.859 -32.691 -13.886 1.00 96.50 429 GLY A O 1
ATOM 3296 N N . VAL A 1 430 ? 7.948 -31.542 -13.608 1.00 97.94 430 VAL A N 1
ATOM 3297 C CA . VAL A 1 430 ? 8.520 -30.220 -13.913 1.00 97.94 430 VAL A CA 1
ATOM 3298 C C . VAL A 1 430 ? 9.710 -29.895 -13.020 1.00 97.94 430 VAL A C 1
ATOM 3300 O O . VAL A 1 430 ? 10.725 -29.483 -13.568 1.00 97.94 430 VAL A O 1
ATOM 3303 N N . PHE A 1 431 ? 9.609 -30.168 -11.718 1.00 97.50 431 PHE A N 1
ATOM 3304 C CA . PHE A 1 431 ? 10.682 -29.999 -10.736 1.00 97.50 431 PHE A CA 1
ATOM 3305 C C . PHE A 1 431 ? 11.165 -31.357 -10.183 1.00 97.50 431 PHE A C 1
ATOM 3307 O O . PHE A 1 431 ? 11.478 -31.491 -9.005 1.00 97.50 431 PHE A O 1
ATOM 3314 N N . ASP A 1 432 ? 11.173 -32.417 -11.003 1.00 96.62 432 ASP A N 1
ATOM 3315 C CA . ASP A 1 432 ? 11.790 -33.686 -10.586 1.00 96.62 432 ASP A CA 1
ATOM 3316 C C . ASP A 1 432 ? 13.307 -33.491 -10.439 1.00 96.62 432 ASP A C 1
ATOM 3318 O O . ASP A 1 432 ? 13.956 -32.981 -11.356 1.00 96.62 432 ASP A O 1
ATOM 3322 N N . TYR A 1 433 ? 13.886 -33.977 -9.338 1.00 96.25 433 TYR A N 1
ATOM 3323 C CA . TYR A 1 433 ? 15.325 -33.874 -9.053 1.00 96.25 433 TYR A CA 1
ATOM 3324 C C . TYR A 1 433 ? 15.832 -32.420 -8.910 1.00 96.25 433 TYR A C 1
ATOM 3326 O O . TYR A 1 433 ? 16.936 -32.107 -9.353 1.00 96.25 433 TYR A O 1
ATOM 3334 N N . THR A 1 434 ? 15.020 -31.526 -8.335 1.00 96.44 434 THR A N 1
ATOM 3335 C CA . THR A 1 434 ? 15.469 -30.223 -7.801 1.00 96.44 434 THR A CA 1
ATOM 3336 C C . THR A 1 434 ? 15.931 -30.354 -6.346 1.00 96.44 434 THR A C 1
ATOM 3338 O O . THR A 1 434 ? 15.993 -31.475 -5.832 1.00 96.44 434 THR A O 1
ATOM 3341 N N . ALA A 1 435 ? 16.251 -29.240 -5.677 1.00 94.00 435 ALA A N 1
ATOM 3342 C CA . ALA A 1 435 ? 16.594 -29.256 -4.259 1.00 94.00 435 ALA A CA 1
ATOM 3343 C C . ALA A 1 435 ? 15.450 -29.838 -3.403 1.00 94.00 435 ALA A C 1
ATOM 3345 O O . ALA A 1 435 ? 14.267 -29.691 -3.729 1.00 94.00 435 ALA A O 1
ATOM 3346 N N . ASP A 1 436 ? 15.811 -30.520 -2.311 1.00 90.88 436 ASP A N 1
ATOM 3347 C CA . ASP A 1 436 ? 14.855 -31.183 -1.409 1.00 90.88 436 ASP A CA 1
ATOM 3348 C C . ASP A 1 436 ? 13.959 -30.175 -0.654 1.00 90.88 436 ASP A C 1
ATOM 3350 O O . ASP A 1 436 ? 12.885 -30.544 -0.179 1.00 90.88 436 ASP A O 1
ATOM 3354 N N . ASP A 1 437 ? 14.401 -28.922 -0.536 1.00 91.69 437 ASP A N 1
ATOM 3355 C CA . ASP A 1 437 ? 13.758 -27.795 0.147 1.00 91.69 437 ASP A CA 1
ATOM 3356 C C . ASP A 1 437 ? 13.114 -26.776 -0.815 1.00 91.69 437 ASP A C 1
ATOM 3358 O O . ASP A 1 437 ? 12.864 -25.636 -0.428 1.00 91.69 437 ASP A O 1
ATOM 3362 N N . LEU A 1 438 ? 12.797 -27.193 -2.051 1.00 94.88 438 LEU A N 1
ATOM 3363 C CA . LEU A 1 438 ? 12.124 -26.343 -3.038 1.00 94.88 438 LEU A CA 1
ATOM 3364 C C . LEU A 1 438 ? 10.814 -25.740 -2.493 1.00 94.88 438 LEU A C 1
ATOM 3366 O O . LEU A 1 438 ? 9.863 -26.472 -2.198 1.00 94.88 438 LEU A O 1
ATOM 3370 N N . SER A 1 439 ? 10.738 -24.410 -2.481 1.00 93.94 439 SER A N 1
ATOM 3371 C CA . SER A 1 439 ? 9.568 -23.626 -2.088 1.00 93.94 439 SER A CA 1
ATOM 3372 C C . SER A 1 439 ? 8.985 -22.848 -3.270 1.00 93.94 439 SER A C 1
ATOM 3374 O O . SER A 1 439 ? 9.699 -22.298 -4.112 1.00 93.94 439 SER A O 1
ATOM 3376 N N . ILE A 1 440 ? 7.652 -22.813 -3.347 1.00 95.44 440 ILE A N 1
ATOM 3377 C CA . ILE A 1 440 ? 6.918 -22.079 -4.380 1.00 95.44 440 ILE A CA 1
ATOM 3378 C C . ILE A 1 440 ? 6.375 -20.779 -3.798 1.00 95.44 440 ILE A C 1
ATOM 3380 O O . ILE A 1 440 ? 5.484 -20.792 -2.955 1.00 95.44 440 ILE A O 1
ATOM 3384 N N . TYR A 1 441 ? 6.836 -19.647 -4.301 1.00 89.88 441 TYR A N 1
ATOM 3385 C CA . TYR A 1 441 ? 6.379 -18.331 -3.883 1.00 89.88 441 TYR A CA 1
ATOM 3386 C C . TYR A 1 441 ? 5.346 -17.795 -4.869 1.00 89.88 441 TYR A C 1
ATOM 3388 O O . TYR A 1 441 ? 5.517 -17.915 -6.082 1.00 89.88 441 TYR A O 1
ATOM 3396 N N . TYR A 1 442 ? 4.274 -17.180 -4.376 1.00 86.31 442 TYR A N 1
ATOM 3397 C CA . TYR A 1 442 ? 3.253 -16.565 -5.231 1.00 86.31 442 TYR A CA 1
ATOM 3398 C C . TYR A 1 442 ? 2.643 -15.314 -4.597 1.00 86.31 442 TYR A C 1
ATOM 3400 O O . TYR A 1 442 ? 2.624 -15.172 -3.376 1.00 86.31 442 TYR A O 1
ATOM 3408 N N . TYR A 1 443 ? 2.103 -14.409 -5.414 1.00 76.38 443 TYR A N 1
ATOM 3409 C CA . TYR A 1 443 ? 1.428 -13.221 -4.889 1.00 76.38 443 TYR A CA 1
ATOM 3410 C C . TYR A 1 443 ? 0.078 -13.546 -4.226 1.00 76.38 443 TYR A C 1
ATOM 3412 O O . TYR A 1 443 ? -0.736 -14.279 -4.781 1.00 76.38 443 TYR A O 1
ATOM 3420 N N . TYR A 1 444 ? -0.234 -12.950 -3.070 1.00 69.25 444 TYR A N 1
ATOM 3421 C CA . TYR A 1 444 ? -1.513 -13.204 -2.372 1.00 69.25 444 TYR A CA 1
ATOM 3422 C C . TYR A 1 444 ? -2.770 -12.891 -3.199 1.00 69.25 444 TYR A C 1
ATOM 3424 O O . TYR A 1 444 ? -3.837 -13.447 -2.940 1.00 69.25 444 TYR A O 1
ATOM 3432 N N . ASN A 1 445 ? -2.667 -11.993 -4.177 1.00 65.88 445 ASN A N 1
ATOM 3433 C CA . ASN A 1 445 ? -3.779 -11.593 -5.035 1.00 65.88 445 ASN A CA 1
ATOM 3434 C C . ASN A 1 445 ? -3.965 -12.496 -6.271 1.00 65.88 445 ASN A C 1
ATOM 3436 O O . ASN A 1 445 ? -4.929 -12.294 -7.015 1.00 65.88 445 ASN A O 1
ATOM 3440 N N . VAL A 1 446 ? -3.093 -13.485 -6.502 1.00 76.06 446 VAL A N 1
ATOM 3441 C CA . VAL A 1 446 ? -3.230 -14.424 -7.624 1.00 76.06 446 VAL A CA 1
ATOM 3442 C C . VAL A 1 446 ? -4.013 -15.676 -7.226 1.00 76.06 446 VAL A C 1
ATOM 3444 O O . VAL A 1 446 ? -4.096 -16.069 -6.065 1.00 76.06 446 VAL A O 1
ATOM 3447 N N . SER A 1 447 ? -4.627 -16.321 -8.211 1.00 85.12 447 SER A N 1
ATOM 3448 C CA . SER A 1 447 ? -5.491 -17.487 -8.018 1.00 85.12 447 SER A CA 1
ATOM 3449 C C . SER A 1 447 ? -4.830 -18.792 -8.469 1.00 85.12 447 SER A C 1
ATOM 3451 O O . SER A 1 447 ? -3.943 -18.804 -9.321 1.00 85.12 447 SER A O 1
ATOM 3453 N N . GLY A 1 448 ? -5.302 -19.919 -7.927 1.00 88.75 448 GLY A N 1
ATOM 3454 C CA . GLY A 1 448 ? -4.915 -21.269 -8.359 1.00 88.75 448 GLY A CA 1
ATOM 3455 C C . GLY A 1 448 ? -3.805 -21.936 -7.538 1.00 88.75 448 GLY A C 1
ATOM 3456 O O . GLY A 1 448 ? -3.576 -23.133 -7.719 1.00 88.75 448 GLY A O 1
ATOM 3457 N N . PHE A 1 449 ? -3.177 -21.206 -6.615 1.00 89.31 449 PHE A N 1
ATOM 3458 C CA . PHE A 1 449 ? -2.332 -21.775 -5.566 1.00 89.31 449 PHE A CA 1
ATOM 3459 C C . PHE A 1 449 ? -3.178 -22.181 -4.349 1.00 89.31 449 PHE A C 1
ATOM 3461 O O . PHE A 1 449 ? -4.243 -21.622 -4.084 1.00 89.31 449 PHE A O 1
ATOM 3468 N N . THR A 1 450 ? -2.714 -23.201 -3.638 1.00 87.00 450 THR A N 1
ATOM 3469 C CA . THR A 1 450 ? -3.242 -23.699 -2.356 1.00 87.00 450 THR A CA 1
ATOM 3470 C C . THR A 1 450 ? -2.047 -23.981 -1.451 1.00 87.00 450 THR A C 1
ATOM 3472 O O . THR A 1 450 ? -0.962 -24.097 -2.001 1.00 87.00 450 THR A O 1
ATOM 3475 N N . ASP A 1 451 ? -2.226 -24.187 -0.136 1.00 81.56 451 ASP A N 1
ATOM 3476 C CA . ASP A 1 451 ? -1.139 -24.425 0.851 1.00 81.56 451 ASP A CA 1
ATOM 3477 C C . ASP A 1 451 ? -0.029 -25.387 0.378 1.00 81.56 451 ASP A C 1
ATOM 3479 O O . ASP A 1 451 ? 1.130 -25.268 0.767 1.00 81.56 451 ASP A O 1
ATOM 3483 N N . THR A 1 452 ? -0.393 -26.347 -0.479 1.00 89.38 452 THR A N 1
ATOM 3484 C CA . THR A 1 452 ? 0.556 -27.050 -1.349 1.00 89.38 452 THR A CA 1
ATOM 3485 C C . THR A 1 452 ? 0.107 -26.957 -2.803 1.00 89.38 452 THR A C 1
ATOM 3487 O O . THR A 1 452 ? -1.091 -27.014 -3.078 1.00 89.38 452 THR A O 1
ATOM 3490 N N . TRP A 1 453 ? 1.031 -26.894 -3.758 1.00 92.19 453 TRP A N 1
ATOM 3491 C CA . TRP A 1 453 ? 0.721 -26.877 -5.189 1.00 92.19 453 TRP A CA 1
ATOM 3492 C C . TRP A 1 453 ? 1.476 -28.003 -5.891 1.00 92.19 453 TRP A C 1
ATOM 3494 O O . TRP A 1 453 ? 2.699 -28.038 -5.896 1.00 92.19 453 TRP A O 1
ATOM 3504 N N . TYR A 1 454 ? 0.738 -28.995 -6.411 1.00 91.12 454 TYR A N 1
ATOM 3505 C CA . TYR A 1 454 ? 1.289 -30.250 -6.960 1.00 91.12 454 TYR A CA 1
ATOM 3506 C C . TYR A 1 454 ? 2.246 -31.010 -6.014 1.00 91.12 454 TYR A C 1
ATOM 3508 O O . TYR A 1 454 ? 3.063 -31.808 -6.466 1.00 91.12 454 TYR A O 1
ATOM 3516 N N . GLY A 1 455 ? 2.089 -30.824 -4.700 1.00 89.12 455 GLY A N 1
ATOM 3517 C CA . GLY A 1 455 ? 2.898 -31.480 -3.668 1.00 89.12 455 GLY A CA 1
ATOM 3518 C C . GLY A 1 455 ? 4.070 -30.647 -3.146 1.00 89.12 455 GLY A C 1
ATOM 3519 O O . GLY A 1 455 ? 4.711 -31.091 -2.200 1.00 89.12 455 GLY A O 1
ATOM 3520 N N . TYR A 1 456 ? 4.308 -29.461 -3.709 1.00 91.38 456 TYR A N 1
ATOM 3521 C CA . TYR A 1 456 ? 5.303 -28.505 -3.222 1.00 91.38 456 TYR A CA 1
ATOM 3522 C C . TYR A 1 456 ? 4.685 -27.551 -2.202 1.00 91.38 456 TYR A C 1
ATOM 3524 O O . TYR A 1 456 ? 3.512 -27.190 -2.336 1.00 91.38 456 TYR A O 1
ATOM 3532 N N . GLU A 1 457 ? 5.458 -27.163 -1.191 1.00 91.50 457 GLU A N 1
ATOM 3533 C CA . GLU A 1 457 ? 5.072 -26.119 -0.241 1.00 91.50 457 GLU A CA 1
ATOM 3534 C C . GLU A 1 457 ? 4.930 -24.785 -0.973 1.00 91.50 457 GLU A C 1
ATOM 3536 O O . GLU A 1 457 ? 5.720 -24.473 -1.868 1.00 91.50 457 GLU A O 1
ATOM 3541 N N . THR A 1 458 ? 3.898 -24.018 -0.623 1.00 91.06 458 THR A N 1
ATOM 3542 C CA . THR A 1 458 ? 3.679 -22.700 -1.217 1.00 91.06 458 THR A CA 1
ATOM 3543 C C . THR A 1 458 ? 3.672 -21.605 -0.165 1.00 91.06 458 THR A C 1
ATOM 3545 O O . THR A 1 458 ? 3.033 -21.761 0.876 1.00 91.06 458 THR A O 1
ATOM 3548 N N . ILE A 1 459 ? 4.290 -20.473 -0.479 1.00 86.50 459 ILE A N 1
ATOM 3549 C CA . ILE A 1 459 ? 4.417 -19.310 0.391 1.00 86.50 459 ILE A CA 1
ATOM 3550 C C . ILE A 1 459 ? 3.840 -18.098 -0.347 1.00 86.50 459 ILE A C 1
ATOM 3552 O O . ILE A 1 459 ? 4.346 -17.674 -1.386 1.00 86.50 459 ILE A O 1
ATOM 3556 N N . GLY A 1 460 ? 2.745 -17.553 0.179 1.00 79.25 460 GLY A N 1
ATOM 3557 C CA . GLY A 1 460 ? 2.168 -16.311 -0.328 1.00 79.25 460 GLY A CA 1
ATOM 3558 C C . GLY A 1 460 ? 3.010 -15.110 0.105 1.00 79.25 460 GLY A C 1
ATOM 3559 O O . GLY A 1 460 ? 3.398 -15.023 1.270 1.00 79.25 460 GLY A O 1
ATOM 3560 N N . PHE A 1 461 ? 3.258 -14.165 -0.798 1.00 69.75 461 PHE A N 1
ATOM 3561 C CA . PHE A 1 461 ? 3.908 -12.889 -0.488 1.00 69.75 461 PHE A CA 1
ATOM 3562 C C . PHE A 1 461 ? 3.161 -11.714 -1.136 1.00 69.75 461 PHE A C 1
ATOM 3564 O O . PHE A 1 461 ? 2.382 -11.894 -2.072 1.00 69.75 461 PHE A O 1
ATOM 3571 N N . MET A 1 462 ? 3.299 -10.507 -0.588 1.00 65.94 462 MET A N 1
ATOM 3572 C CA . MET A 1 462 ? 2.677 -9.298 -1.147 1.00 65.94 462 MET A CA 1
ATOM 3573 C C . MET A 1 462 ? 3.703 -8.539 -1.986 1.00 65.94 462 MET A C 1
ATOM 3575 O O . MET A 1 462 ? 4.857 -8.425 -1.582 1.00 65.94 462 MET A O 1
ATOM 3579 N N . VAL A 1 463 ? 3.282 -7.987 -3.126 1.00 64.25 463 VAL A N 1
ATOM 3580 C CA . VAL A 1 463 ? 4.064 -6.949 -3.814 1.00 64.25 463 VAL A CA 1
ATOM 3581 C C . VAL A 1 463 ? 3.565 -5.618 -3.349 1.00 64.25 463 VAL A C 1
ATOM 3583 O O . VAL A 1 463 ? 2.387 -5.320 -3.522 1.00 64.25 463 VAL A O 1
ATOM 3586 N N . PHE A 1 464 ? 4.472 -4.806 -2.839 1.00 69.19 464 PHE A N 1
ATOM 3587 C CA . PHE A 1 464 ? 4.188 -3.419 -2.559 1.00 69.19 464 PHE A CA 1
ATOM 3588 C C . PHE A 1 464 ? 3.863 -2.665 -3.864 1.00 69.19 464 PHE A C 1
ATOM 3590 O O . PHE A 1 464 ? 4.758 -2.299 -4.629 1.00 69.19 464 PHE A O 1
ATOM 3597 N N . ASP A 1 465 ? 2.575 -2.448 -4.144 1.00 78.31 465 ASP A N 1
ATOM 3598 C CA . ASP A 1 465 ? 2.127 -1.688 -5.312 1.00 78.31 465 ASP A CA 1
ATOM 3599 C C . ASP A 1 465 ? 2.154 -0.197 -4.974 1.00 78.31 465 ASP A C 1
ATOM 3601 O O . ASP A 1 465 ? 1.223 0.367 -4.396 1.00 78.31 465 ASP A O 1
ATOM 3605 N N . SER A 1 466 ? 3.251 0.454 -5.352 1.00 79.44 466 SER A N 1
ATOM 3606 C CA . SER A 1 466 ? 3.464 1.875 -5.076 1.00 79.44 466 SER A CA 1
ATOM 3607 C C . SER A 1 466 ? 2.326 2.795 -5.552 1.00 79.44 466 SER A C 1
ATOM 3609 O O . SER A 1 466 ? 2.001 3.759 -4.851 1.00 79.44 466 SER A O 1
ATOM 3611 N N . GLU A 1 467 ? 1.676 2.504 -6.686 1.00 84.88 467 GLU A N 1
ATOM 3612 C CA . GLU A 1 467 ? 0.559 3.312 -7.188 1.00 84.88 467 GLU A CA 1
ATOM 3613 C C . GLU A 1 467 ? -0.697 3.087 -6.340 1.00 84.88 467 GLU A C 1
ATOM 3615 O O . GLU A 1 467 ? -1.357 4.050 -5.925 1.00 84.88 467 GLU A O 1
ATOM 3620 N N . ALA A 1 468 ? -1.011 1.829 -6.025 1.00 84.81 468 ALA A N 1
ATOM 3621 C CA . ALA A 1 468 ? -2.164 1.486 -5.201 1.00 84.81 468 ALA A CA 1
ATOM 3622 C C . ALA A 1 468 ? -2.015 1.984 -3.752 1.00 84.81 468 ALA A C 1
ATOM 3624 O O . ALA A 1 468 ? -2.981 2.499 -3.177 1.00 84.81 468 ALA A O 1
ATOM 3625 N N . VAL A 1 469 ? -0.812 1.906 -3.174 1.00 90.25 469 VAL A N 1
ATOM 3626 C CA . VAL A 1 469 ? -0.505 2.446 -1.840 1.00 90.25 469 VAL A CA 1
ATOM 3627 C C . VAL A 1 469 ? -0.594 3.968 -1.837 1.00 90.25 469 VAL A C 1
ATOM 3629 O O . VAL A 1 469 ? -1.237 4.544 -0.957 1.00 90.25 469 VAL A O 1
ATOM 3632 N N . SER A 1 470 ? -0.048 4.639 -2.854 1.00 92.12 470 SER A N 1
ATOM 3633 C CA . SER A 1 470 ? -0.194 6.090 -3.020 1.00 92.12 470 SER A CA 1
ATOM 3634 C C . SER A 1 470 ? -1.669 6.509 -3.108 1.00 92.12 470 SER A C 1
ATOM 3636 O O . SER A 1 470 ? -2.094 7.472 -2.457 1.00 92.12 470 SER A O 1
ATOM 3638 N N . ALA A 1 471 ? -2.501 5.743 -3.822 1.00 92.44 471 ALA A N 1
ATOM 3639 C CA . ALA A 1 471 ? -3.942 5.972 -3.890 1.00 92.44 471 ALA A CA 1
ATOM 3640 C C . ALA A 1 471 ? -4.655 5.719 -2.546 1.00 92.44 471 ALA A C 1
ATOM 3642 O O . ALA A 1 471 ? -5.583 6.455 -2.193 1.00 92.44 471 ALA A O 1
ATOM 3643 N N . PHE A 1 472 ? -4.238 4.705 -1.779 1.00 95.94 472 PHE A N 1
ATOM 3644 C CA . PHE A 1 472 ? -4.725 4.454 -0.419 1.00 95.94 472 PHE A CA 1
ATOM 3645 C C . PHE A 1 472 ? -4.401 5.623 0.523 1.00 95.94 472 PHE A C 1
ATOM 3647 O O . PHE A 1 472 ? -5.306 6.154 1.173 1.00 95.94 472 PHE A O 1
ATOM 3654 N N . ILE A 1 473 ? -3.150 6.091 0.530 1.00 97.31 473 ILE A N 1
ATOM 3655 C CA . ILE A 1 473 ? -2.707 7.231 1.345 1.00 97.31 473 ILE A CA 1
ATOM 3656 C C . ILE A 1 473 ? -3.446 8.504 0.929 1.00 97.31 473 ILE A C 1
ATOM 3658 O O . ILE A 1 473 ? -4.018 9.200 1.767 1.00 97.31 473 ILE A O 1
ATOM 3662 N N . THR A 1 474 ? -3.532 8.781 -0.371 1.00 96.94 474 THR A N 1
ATOM 3663 C CA . THR A 1 474 ? -4.284 9.929 -0.896 1.00 96.94 474 THR A CA 1
ATOM 3664 C C . THR A 1 474 ? -5.737 9.903 -0.431 1.00 96.94 474 THR A C 1
ATOM 3666 O O . THR A 1 474 ? -6.263 10.916 0.033 1.00 96.94 474 THR A O 1
ATOM 3669 N N . ARG A 1 475 ? -6.380 8.731 -0.457 1.00 97.31 475 ARG A N 1
ATOM 3670 C CA . ARG A 1 475 ? -7.755 8.564 0.020 1.00 97.31 475 ARG A CA 1
ATOM 3671 C C . ARG A 1 475 ? -7.893 8.846 1.519 1.00 97.31 475 ARG A C 1
ATOM 3673 O O . ARG A 1 475 ? -8.874 9.484 1.903 1.00 97.31 475 ARG A O 1
ATOM 3680 N N . LEU A 1 476 ? -6.930 8.444 2.353 1.00 97.75 476 LEU A N 1
ATOM 3681 C CA . LEU A 1 476 ? -6.902 8.803 3.778 1.00 97.75 476 LEU A CA 1
ATOM 3682 C C . LEU A 1 476 ? -6.888 10.326 3.961 1.00 97.75 476 LEU A C 1
ATOM 3684 O O . LEU A 1 476 ? -7.747 10.878 4.650 1.00 97.75 476 LEU A O 1
ATOM 3688 N N . TYR A 1 477 ? -5.982 11.027 3.288 1.00 97.19 477 TYR A N 1
ATOM 3689 C CA . TYR A 1 477 ? -5.902 12.487 3.351 1.00 97.19 477 TYR A CA 1
ATOM 3690 C C . TYR A 1 477 ? -7.185 13.175 2.865 1.00 97.19 477 TYR A C 1
ATOM 3692 O O . TYR A 1 477 ? -7.732 14.045 3.548 1.00 97.19 477 TYR A O 1
ATOM 3700 N N . GLU A 1 478 ? -7.729 12.753 1.727 1.00 96.44 478 GLU A N 1
ATOM 3701 C CA . GLU A 1 478 ? -8.895 13.406 1.135 1.00 96.44 478 GLU A CA 1
ATOM 3702 C C . GLU A 1 478 ? -10.189 13.143 1.906 1.00 96.44 478 GLU A C 1
ATOM 3704 O O . GLU A 1 478 ? -11.023 14.039 2.047 1.00 96.44 478 GLU A O 1
ATOM 3709 N N . LYS A 1 479 ? -10.401 11.916 2.390 1.00 96.50 479 LYS A N 1
ATOM 3710 C CA . LYS A 1 479 ? -11.656 11.534 3.056 1.00 96.50 479 LYS A CA 1
ATOM 3711 C C . LYS A 1 479 ? -11.611 11.803 4.554 1.00 96.50 479 LYS A C 1
ATOM 3713 O O . LYS A 1 479 ? -12.586 12.317 5.118 1.00 96.50 479 LYS A O 1
ATOM 3718 N N . VAL A 1 480 ? -10.476 11.523 5.192 1.00 96.56 480 VAL A N 1
ATOM 3719 C CA . VAL A 1 480 ? -10.294 11.719 6.633 1.00 96.56 480 VAL A CA 1
ATOM 3720 C C . VAL A 1 480 ? -9.862 13.150 6.932 1.00 96.56 480 VAL A C 1
ATOM 3722 O O . VAL A 1 480 ? -10.456 13.773 7.799 1.00 96.56 480 VAL A O 1
ATOM 3725 N N . LEU A 1 481 ? -8.929 13.757 6.204 1.00 94.44 481 LEU A N 1
ATOM 3726 C CA . LEU A 1 481 ? -8.458 15.116 6.535 1.00 94.44 481 LEU A CA 1
ATOM 3727 C C . LEU A 1 481 ? -9.070 16.219 5.660 1.00 94.44 481 LEU A C 1
ATOM 3729 O O . LEU A 1 481 ? -8.931 17.398 5.975 1.00 94.44 481 LEU A O 1
ATOM 3733 N N . SER A 1 482 ? -9.823 15.861 4.615 1.00 92.69 482 SER A N 1
ATOM 3734 C CA . SER A 1 482 ? -10.406 16.815 3.657 1.00 92.69 482 SER A CA 1
ATOM 3735 C C . SER A 1 482 ? -9.361 17.703 2.967 1.00 92.69 482 SER A C 1
ATOM 3737 O O . SER A 1 482 ? -9.643 18.862 2.650 1.00 92.69 482 SER A O 1
ATOM 3739 N N . ARG A 1 483 ? -8.161 17.170 2.718 1.00 94.25 483 ARG A N 1
ATOM 3740 C CA . ARG A 1 483 ? -7.091 17.844 1.970 1.00 94.25 483 ARG A CA 1
ATOM 3741 C C . ARG A 1 483 ? -6.304 16.854 1.121 1.00 94.25 483 ARG A C 1
ATOM 3743 O O . ARG A 1 483 ? -6.372 15.656 1.353 1.00 94.25 483 ARG A O 1
ATOM 3750 N N . THR A 1 484 ? -5.553 17.361 0.155 1.00 91.44 484 THR A N 1
ATOM 3751 C CA . THR A 1 484 ? -4.637 16.551 -0.657 1.00 91.44 484 THR A CA 1
ATOM 3752 C C . THR A 1 484 ? -3.288 16.445 0.063 1.00 91.44 484 THR A C 1
ATOM 3754 O O . THR A 1 484 ? -2.846 17.460 0.617 1.00 91.44 484 THR A O 1
ATOM 3757 N N . PRO A 1 485 ? -2.649 15.264 0.096 1.00 92.81 485 PRO A N 1
ATOM 3758 C CA . PRO A 1 485 ? -1.297 15.151 0.618 1.00 92.81 485 PRO A CA 1
ATOM 3759 C C . PRO A 1 485 ? -0.271 15.738 -0.340 1.00 92.81 485 PRO A C 1
ATOM 3761 O O . PRO A 1 485 ? -0.495 15.800 -1.551 1.00 92.81 485 PRO A O 1
ATOM 3764 N N . ASP A 1 486 ? 0.875 16.131 0.202 1.00 89.44 486 ASP A N 1
ATOM 3765 C CA . ASP A 1 486 ? 2.062 16.348 -0.618 1.00 89.44 486 ASP A CA 1
ATOM 3766 C C . ASP A 1 486 ? 2.840 15.043 -0.880 1.00 89.44 486 ASP A C 1
ATOM 3768 O O . ASP A 1 486 ? 2.561 13.990 -0.306 1.00 89.44 486 ASP A O 1
ATOM 3772 N N . ALA A 1 487 ? 3.821 15.105 -1.783 1.00 79.75 487 ALA A N 1
ATOM 3773 C CA . ALA A 1 487 ? 4.610 13.935 -2.167 1.00 79.75 487 ALA A CA 1
ATOM 3774 C C . ALA A 1 487 ? 5.403 13.336 -0.993 1.00 79.75 487 ALA A C 1
ATOM 3776 O O . ALA A 1 487 ? 5.533 12.121 -0.920 1.00 79.75 487 ALA A O 1
ATOM 3777 N N . SER A 1 488 ? 5.885 14.160 -0.055 1.00 80.06 488 SER A N 1
ATOM 3778 C CA . SER A 1 488 ? 6.624 13.658 1.110 1.00 80.06 488 SER A CA 1
ATOM 3779 C C . SER A 1 488 ? 5.728 13.026 2.168 1.00 80.06 488 SER A C 1
ATOM 3781 O O . SER A 1 488 ? 6.161 12.127 2.878 1.00 80.06 488 SER A O 1
ATOM 3783 N N . GLU A 1 489 ? 4.480 13.472 2.271 1.00 86.31 489 GLU A N 1
ATOM 3784 C CA . GLU A 1 489 ? 3.464 12.811 3.086 1.00 86.31 489 GLU A CA 1
ATOM 3785 C C . GLU A 1 489 ? 3.120 11.421 2.535 1.00 86.31 489 GLU A C 1
ATOM 3787 O O . GLU A 1 489 ? 3.017 10.465 3.304 1.00 86.31 489 GLU A O 1
ATOM 3792 N N . ILE A 1 490 ? 2.989 11.297 1.210 1.00 84.00 490 ILE A N 1
ATOM 3793 C CA . ILE A 1 490 ? 2.814 10.001 0.542 1.00 84.00 490 ILE A CA 1
ATOM 3794 C C . ILE A 1 490 ? 4.040 9.115 0.786 1.00 84.00 490 ILE A C 1
ATOM 3796 O O . ILE A 1 490 ? 3.896 7.997 1.270 1.00 84.00 490 ILE A O 1
ATOM 3800 N N . GLU A 1 491 ? 5.239 9.629 0.520 1.00 83.19 491 GLU A N 1
ATOM 3801 C CA . GLU A 1 491 ? 6.500 8.900 0.682 1.00 83.19 491 GLU A CA 1
ATOM 3802 C C . GLU A 1 491 ? 6.718 8.413 2.121 1.00 83.19 491 GLU A C 1
ATOM 3804 O O . GLU A 1 491 ? 7.090 7.261 2.332 1.00 83.19 491 GLU A O 1
ATOM 3809 N N . TYR A 1 492 ? 6.424 9.250 3.123 1.00 89.56 492 TYR A N 1
ATOM 3810 C CA . TYR A 1 492 ? 6.529 8.864 4.529 1.00 89.56 492 TYR A CA 1
ATOM 3811 C C . TYR A 1 492 ? 5.702 7.612 4.825 1.00 89.56 492 TYR A C 1
ATOM 3813 O O . TYR A 1 492 ? 6.245 6.627 5.321 1.00 89.56 492 TYR A O 1
ATOM 3821 N N . TYR A 1 493 ? 4.406 7.626 4.498 1.00 91.25 493 TYR A N 1
ATOM 3822 C CA . TYR A 1 493 ? 3.541 6.479 4.770 1.00 91.25 493 TYR A CA 1
ATOM 3823 C C . TYR A 1 493 ? 3.843 5.290 3.864 1.00 91.25 493 TYR A C 1
ATOM 3825 O O . TYR A 1 493 ? 3.708 4.162 4.326 1.00 91.25 493 TYR A O 1
ATOM 3833 N N . MET A 1 494 ? 4.300 5.509 2.627 1.00 87.19 494 MET A N 1
ATOM 3834 C CA . MET A 1 494 ? 4.786 4.420 1.778 1.00 87.19 494 MET A CA 1
ATOM 3835 C C . MET A 1 494 ? 5.939 3.673 2.451 1.00 87.19 494 MET A C 1
ATOM 3837 O O . MET A 1 494 ? 5.868 2.458 2.556 1.00 87.19 494 MET A O 1
ATOM 3841 N N . ASN A 1 495 ? 6.923 4.385 3.004 1.00 84.75 495 ASN A N 1
ATOM 3842 C CA . ASN A 1 495 ? 8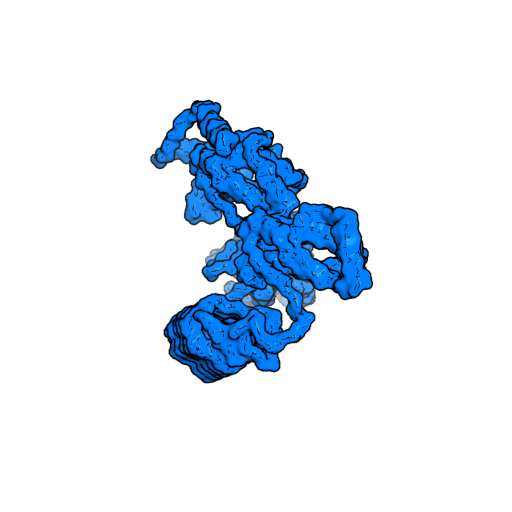.051 3.772 3.714 1.00 84.75 495 ASN A CA 1
ATOM 3843 C C . ASN A 1 495 ? 7.653 3.114 5.047 1.00 84.75 495 ASN A C 1
ATOM 3845 O O . ASN A 1 495 ? 8.360 2.247 5.542 1.00 84.75 495 ASN A O 1
ATOM 3849 N N . GLN A 1 496 ? 6.566 3.556 5.690 1.00 89.44 496 GLN A N 1
ATOM 3850 C CA . GLN A 1 496 ? 6.072 2.882 6.899 1.00 89.44 496 GLN A CA 1
ATOM 3851 C C . GLN A 1 496 ? 5.292 1.604 6.571 1.00 89.44 496 GLN A C 1
ATOM 3853 O O . GLN A 1 496 ? 5.324 0.657 7.351 1.00 89.44 496 GLN A O 1
ATOM 3858 N N . LEU A 1 497 ? 4.582 1.602 5.439 1.00 87.75 497 LEU A N 1
ATOM 3859 C CA . LEU A 1 497 ? 3.757 0.491 4.964 1.00 87.75 497 LEU A CA 1
ATOM 3860 C C . LEU A 1 497 ? 4.542 -0.521 4.120 1.00 87.75 497 LEU A C 1
ATOM 3862 O O . LEU A 1 497 ? 4.008 -1.591 3.827 1.00 87.75 497 LEU A O 1
ATOM 3866 N N . SER A 1 498 ? 5.757 -0.178 3.687 1.00 81.06 498 SER A N 1
ATOM 3867 C CA . SER A 1 498 ? 6.606 -1.062 2.896 1.00 81.06 498 SER A CA 1
ATOM 3868 C C . SER A 1 498 ? 7.019 -2.281 3.708 1.00 81.06 498 SER A C 1
ATOM 3870 O O . SER A 1 498 ? 7.400 -2.169 4.873 1.00 81.06 498 SER A O 1
ATOM 3872 N N . TYR A 1 499 ? 6.956 -3.430 3.052 1.00 66.50 499 TYR A N 1
ATOM 3873 C CA . TYR A 1 499 ? 7.372 -4.726 3.562 1.00 66.50 499 TYR A CA 1
ATOM 3874 C C . TYR A 1 499 ? 8.521 -5.200 2.667 1.00 66.50 499 TYR A C 1
ATOM 3876 O O . TYR A 1 499 ? 8.290 -5.511 1.497 1.00 66.50 499 TYR A O 1
ATOM 3884 N N . GLU A 1 500 ? 9.753 -5.174 3.175 1.00 56.56 500 GLU A N 1
ATOM 3885 C CA . GLU A 1 500 ? 10.953 -5.640 2.464 1.00 56.56 500 GLU A CA 1
ATOM 3886 C C . GLU A 1 500 ? 11.521 -6.882 3.167 1.00 56.56 500 GLU A C 1
ATOM 3888 O O . GLU A 1 500 ? 11.390 -7.029 4.381 1.00 56.56 500 GLU A O 1
ATOM 3893 N N . ASP A 1 501 ? 12.132 -7.790 2.400 1.00 51.22 501 ASP A N 1
ATOM 3894 C CA . ASP A 1 501 ? 12.941 -8.915 2.899 1.00 51.22 501 ASP A CA 1
ATOM 3895 C C . ASP A 1 501 ? 12.301 -9.789 3.998 1.00 51.22 501 ASP A C 1
ATOM 3897 O O . ASP A 1 501 ? 12.986 -10.324 4.869 1.00 51.22 501 ASP A O 1
ATOM 3901 N N . PHE A 1 502 ? 10.982 -9.994 3.926 1.00 48.94 502 PHE A N 1
ATOM 3902 C CA . PHE A 1 502 ? 10.210 -10.798 4.884 1.00 48.94 502 PHE A CA 1
ATOM 3903 C C . PHE A 1 502 ? 10.158 -10.227 6.321 1.00 48.94 502 PHE A C 1
ATOM 3905 O O . PHE A 1 502 ? 9.782 -10.948 7.251 1.00 48.94 502 PHE A O 1
ATOM 3912 N N . GLU A 1 503 ? 10.486 -8.945 6.524 1.00 55.69 503 GLU A N 1
ATOM 3913 C CA . GLU A 1 503 ? 10.320 -8.244 7.805 1.00 55.69 503 GLU A CA 1
ATOM 3914 C C . GLU A 1 503 ? 8.978 -7.501 7.881 1.00 55.69 503 GLU A C 1
ATOM 3916 O O . GLU A 1 503 ? 8.594 -6.804 6.945 1.00 55.69 503 GLU A O 1
ATOM 3921 N N . ASP A 1 504 ? 8.273 -7.625 9.016 1.00 65.12 504 ASP A N 1
ATOM 3922 C CA . ASP A 1 504 ? 7.008 -6.918 9.279 1.00 65.12 504 ASP A CA 1
ATOM 3923 C C . ASP A 1 504 ? 7.138 -5.402 9.042 1.00 65.12 504 ASP A C 1
ATOM 3925 O O . ASP A 1 504 ? 8.149 -4.801 9.421 1.00 65.12 504 ASP A O 1
ATOM 3929 N N . PRO A 1 505 ? 6.117 -4.749 8.449 1.00 81.06 505 PRO A N 1
ATOM 3930 C CA . PRO A 1 505 ? 6.211 -3.331 8.147 1.00 81.06 505 PRO A CA 1
ATOM 3931 C C . PRO A 1 505 ? 6.227 -2.520 9.448 1.00 81.06 505 PRO A C 1
ATOM 3933 O O . PRO A 1 505 ? 5.628 -2.910 10.455 1.00 81.06 505 PRO A O 1
ATOM 3936 N N . ALA A 1 506 ? 6.858 -1.344 9.424 1.00 85.50 506 ALA A N 1
ATOM 3937 C CA . ALA A 1 506 ? 6.916 -0.463 10.593 1.00 85.50 506 ALA A CA 1
ATOM 3938 C C . ALA A 1 506 ? 5.519 -0.020 11.067 1.00 85.50 506 ALA A C 1
ATOM 3940 O O . ALA A 1 506 ? 5.308 0.226 12.256 1.00 85.50 506 ALA A O 1
ATOM 3941 N N . MET A 1 507 ? 4.569 0.093 10.135 1.00 91.19 507 MET A N 1
ATOM 3942 C CA . MET A 1 507 ? 3.158 0.322 10.415 1.00 91.19 507 MET A CA 1
ATOM 3943 C C . MET A 1 507 ? 2.290 -0.543 9.510 1.00 91.19 507 MET A C 1
ATOM 3945 O O . MET A 1 507 ? 2.565 -0.713 8.325 1.00 91.19 507 MET A O 1
ATOM 3949 N N . THR A 1 508 ? 1.169 -1.008 10.045 1.00 94.00 508 THR A N 1
ATOM 3950 C CA . THR A 1 508 ? 0.115 -1.633 9.245 1.00 94.00 508 THR A CA 1
ATOM 3951 C C . THR A 1 508 ? -0.851 -0.588 8.681 1.00 94.00 508 THR A C 1
ATOM 3953 O O . THR A 1 508 ? -0.895 0.568 9.121 1.00 94.00 508 THR A O 1
ATOM 3956 N N . GLY A 1 509 ? -1.698 -0.986 7.728 1.00 94.44 509 GLY A N 1
ATOM 3957 C CA . GLY A 1 509 ? -2.777 -0.134 7.231 1.00 94.44 509 GLY A CA 1
ATOM 3958 C C . GLY A 1 509 ? -3.701 0.354 8.355 1.00 94.44 509 GLY A C 1
ATOM 3959 O O . GLY A 1 509 ? -4.139 1.507 8.338 1.00 94.44 509 GLY A O 1
ATOM 3960 N N . ALA A 1 510 ? -3.993 -0.498 9.343 1.00 97.00 510 ALA A N 1
ATOM 3961 C CA . ALA A 1 510 ? -4.789 -0.166 10.519 1.00 97.00 510 ALA A CA 1
ATOM 3962 C C . ALA A 1 510 ? -4.094 0.885 11.395 1.00 97.00 510 ALA A C 1
ATOM 3964 O O . ALA A 1 510 ? -4.752 1.847 11.795 1.00 97.00 510 ALA A O 1
ATOM 3965 N N . ASP A 1 511 ? -2.783 0.767 11.629 1.00 96.50 511 ASP A N 1
ATOM 3966 C CA . ASP A 1 511 ? -2.006 1.755 12.393 1.00 96.50 511 ASP A CA 1
ATOM 3967 C C . ASP A 1 511 ? -2.044 3.130 11.727 1.00 96.50 511 ASP A C 1
ATOM 3969 O O . ASP A 1 511 ? -2.356 4.141 12.370 1.00 96.50 511 ASP A O 1
ATOM 3973 N N . VAL A 1 512 ? -1.795 3.166 10.412 1.00 96.50 512 VAL A N 1
ATOM 3974 C CA . VAL A 1 512 ? -1.867 4.396 9.617 1.00 96.50 512 VAL A CA 1
ATOM 3975 C C . VAL A 1 512 ? -3.286 4.959 9.671 1.00 96.50 512 VAL A C 1
ATOM 3977 O O . VAL A 1 512 ? -3.489 6.105 10.074 1.00 96.50 512 VAL A O 1
ATOM 3980 N N . GLY A 1 513 ? -4.295 4.145 9.359 1.00 97.31 513 GLY A N 1
ATOM 3981 C CA . GLY A 1 513 ? -5.702 4.534 9.418 1.00 97.31 513 GLY A CA 1
ATOM 3982 C C . GLY A 1 513 ? -6.104 5.128 10.767 1.00 97.31 513 GLY A C 1
ATOM 3983 O O . GLY A 1 513 ? -6.772 6.166 10.821 1.00 97.31 513 GLY A O 1
ATOM 3984 N N . ARG A 1 514 ? -5.645 4.516 11.862 1.00 97.19 514 ARG A N 1
ATOM 3985 C CA . ARG A 1 514 ? -5.918 4.960 13.229 1.00 97.19 514 ARG A CA 1
ATOM 3986 C C . ARG A 1 514 ? -5.270 6.310 13.510 1.00 97.19 514 ARG A C 1
ATOM 3988 O O . ARG A 1 514 ? -5.928 7.197 14.062 1.00 97.19 514 ARG A O 1
ATOM 3995 N N . GLY A 1 515 ? -4.020 6.488 13.080 1.00 96.56 515 GLY A N 1
ATOM 3996 C CA . GLY A 1 515 ? -3.293 7.754 13.162 1.00 96.56 515 GLY A CA 1
ATOM 3997 C C . GLY A 1 515 ? -4.066 8.910 12.525 1.00 96.56 515 GLY A C 1
ATOM 3998 O O . GLY A 1 515 ? -4.183 9.975 13.129 1.00 96.56 515 GLY A O 1
ATOM 3999 N N . PHE A 1 516 ? -4.696 8.680 11.370 1.00 97.50 516 PHE A N 1
ATOM 4000 C CA . PHE A 1 516 ? -5.538 9.675 10.699 1.00 97.50 516 PHE A CA 1
ATOM 4001 C C . PHE A 1 516 ? -6.863 9.912 11.426 1.00 97.50 516 PHE A C 1
ATOM 4003 O O . PHE A 1 516 ? -7.188 11.053 11.769 1.00 97.50 516 PHE A O 1
ATOM 4010 N N . VAL A 1 517 ? -7.630 8.847 11.673 1.00 97.69 517 VAL A N 1
ATOM 4011 C CA . VAL A 1 517 ? -9.005 8.917 12.199 1.00 97.69 517 VAL A CA 1
ATOM 4012 C C . VAL A 1 517 ? -9.054 9.445 13.634 1.00 97.69 517 VAL A C 1
ATOM 4014 O O . VAL A 1 517 ? -10.056 10.030 14.043 1.00 97.69 517 VAL A O 1
ATOM 4017 N N . PHE A 1 518 ? -7.978 9.314 14.408 1.00 94.94 518 PHE A N 1
ATOM 4018 C CA . PHE A 1 518 ? -7.919 9.825 15.781 1.00 94.94 518 PHE A CA 1
ATOM 4019 C C . PHE A 1 518 ? -6.906 10.957 15.977 1.00 94.94 518 PHE A C 1
ATOM 4021 O O . PHE A 1 518 ? -6.666 11.370 17.122 1.00 94.94 518 PHE A O 1
ATOM 4028 N N . SER A 1 519 ? -6.397 11.523 14.879 1.00 95.94 519 SER A N 1
ATOM 4029 C CA . SER A 1 519 ? -5.563 12.727 14.884 1.00 95.94 519 SER A CA 1
ATOM 4030 C C . SER A 1 519 ? -6.296 13.941 15.480 1.00 95.94 519 SER A C 1
ATOM 4032 O O . SER A 1 519 ? -7.531 14.038 15.412 1.00 95.94 519 SER A O 1
ATOM 4034 N N . PRO A 1 520 ? -5.559 14.925 16.030 1.00 94.12 520 PRO A N 1
ATOM 4035 C CA . PRO A 1 520 ? -6.133 16.219 16.394 1.00 94.12 520 PRO A CA 1
ATOM 4036 C C . PRO A 1 520 ? -6.840 16.907 15.216 1.00 94.12 520 PRO A C 1
ATOM 4038 O O . PRO A 1 520 ? -7.906 17.492 15.400 1.00 94.12 520 PRO A O 1
ATOM 4041 N N . GLU A 1 521 ? -6.284 16.800 14.005 1.00 91.25 521 GLU A N 1
ATOM 4042 C CA . GLU A 1 521 ? -6.846 17.385 12.782 1.00 91.25 521 GLU A CA 1
ATOM 4043 C C . GLU A 1 521 ? -8.239 16.819 12.474 1.00 91.25 521 GLU A C 1
ATOM 4045 O O . GLU A 1 521 ? -9.189 17.586 12.299 1.00 91.25 521 GLU A O 1
ATOM 4050 N N . PHE A 1 522 ? -8.404 15.492 12.517 1.00 94.88 522 PHE A N 1
ATOM 4051 C CA . PHE A 1 522 ? -9.711 14.862 12.330 1.00 94.88 522 PHE A CA 1
ATOM 4052 C C . PHE A 1 522 ? -10.697 15.217 13.441 1.00 94.88 522 PHE A C 1
ATOM 4054 O O . PHE A 1 522 ? -11.842 15.585 13.169 1.00 94.88 522 PHE A O 1
ATOM 4061 N N . LYS A 1 523 ? -10.261 15.141 14.706 1.00 92.38 523 LYS A N 1
ATOM 4062 C CA . LYS A 1 523 ? -11.107 15.445 15.872 1.00 92.38 523 LYS A CA 1
ATOM 4063 C C . LYS A 1 523 ? -11.672 16.868 15.805 1.00 92.38 523 LYS A C 1
ATOM 4065 O O . LYS A 1 523 ? -12.852 17.066 16.093 1.00 92.38 523 LYS A O 1
ATOM 4070 N N . ASN A 1 524 ? -10.886 17.832 15.325 1.00 93.00 524 ASN A N 1
ATOM 4071 C CA . ASN A 1 524 ? -11.309 19.225 15.161 1.00 93.00 524 ASN A CA 1
ATOM 4072 C C . ASN A 1 524 ? -12.416 19.430 14.110 1.00 93.00 524 ASN A C 1
ATOM 4074 O O . ASN A 1 524 ? -13.069 20.476 14.115 1.00 93.00 524 ASN A O 1
ATOM 4078 N N . ARG A 1 525 ? -12.687 18.442 13.243 1.00 92.81 525 ARG A N 1
ATOM 4079 C CA . ARG A 1 525 ? -13.803 18.493 12.283 1.00 92.81 525 ARG A CA 1
ATOM 4080 C C . ARG A 1 525 ? -15.178 18.362 12.944 1.00 92.81 525 ARG A C 1
ATOM 4082 O O . ARG A 1 525 ? -16.166 18.707 12.305 1.00 92.81 525 ARG A O 1
ATOM 4089 N N . ASN A 1 526 ? -15.260 17.875 14.189 1.00 92.88 526 ASN A N 1
ATOM 4090 C CA . ASN A 1 526 ? -16.512 17.726 14.949 1.00 92.88 526 ASN A CA 1
ATOM 4091 C C . ASN A 1 526 ? -17.634 16.990 14.186 1.00 92.88 526 ASN A C 1
ATOM 4093 O O . ASN A 1 526 ? -18.800 17.380 14.245 1.00 92.88 526 ASN A O 1
ATOM 4097 N N . LEU A 1 527 ? -17.283 15.923 13.461 1.00 95.06 527 LEU A N 1
ATOM 4098 C CA . LEU A 1 527 ? -18.238 15.157 12.655 1.00 95.06 527 LEU A CA 1
ATOM 4099 C C . LEU A 1 527 ? -19.324 14.502 13.515 1.00 95.06 527 LEU A C 1
ATOM 4101 O O . LEU A 1 527 ? -19.034 13.958 14.586 1.00 95.06 527 LEU A O 1
ATOM 4105 N N . SER A 1 528 ? -20.553 14.459 12.999 1.00 97.62 528 SER A N 1
ATOM 4106 C CA . SER A 1 528 ? -21.626 13.613 13.532 1.00 97.62 528 SER A CA 1
ATOM 4107 C C . SER A 1 528 ? -21.298 12.120 13.382 1.00 97.62 528 SER A C 1
ATOM 4109 O O . SER A 1 528 ? -20.416 11.736 12.613 1.00 97.62 528 SER A O 1
ATOM 4111 N N . ASN A 1 529 ? -22.026 11.247 14.087 1.00 97.94 529 ASN A N 1
ATOM 4112 C CA . ASN A 1 529 ? -21.849 9.793 13.954 1.00 97.94 529 ASN A CA 1
ATOM 4113 C C . ASN A 1 529 ? -22.103 9.307 12.518 1.00 97.94 529 ASN A C 1
ATOM 4115 O O . ASN A 1 529 ? -21.373 8.462 12.012 1.00 97.94 529 ASN A O 1
ATOM 4119 N N . SER A 1 530 ? -23.088 9.891 11.833 1.00 97.94 530 SER A N 1
ATOM 4120 C CA . SER A 1 530 ? -23.418 9.550 10.442 1.00 97.94 530 SER A CA 1
ATOM 4121 C C . SER A 1 530 ? -22.305 9.922 9.466 1.00 97.94 530 SER A C 1
ATOM 4123 O O . SER A 1 530 ? -21.989 9.143 8.568 1.00 97.94 530 SER A O 1
ATOM 4125 N N . GLU A 1 531 ? -21.694 11.094 9.650 1.00 98.19 531 GLU A N 1
ATOM 4126 C CA . GLU A 1 531 ? -20.554 11.537 8.842 1.00 98.19 531 GLU A CA 1
ATOM 4127 C C . GLU A 1 531 ? -19.303 10.713 9.147 1.00 98.19 531 GLU A C 1
ATOM 4129 O O . GLU A 1 531 ? -18.594 10.333 8.223 1.00 98.19 531 GLU A O 1
ATOM 4134 N N . PHE A 1 532 ? -19.062 10.384 10.420 1.00 98.38 532 PHE A N 1
ATOM 4135 C CA . PHE A 1 532 ? -17.960 9.515 10.830 1.00 98.38 532 PHE A CA 1
ATOM 4136 C C . PHE A 1 532 ? -18.039 8.139 10.154 1.00 98.38 532 PHE A C 1
ATOM 4138 O O . PHE A 1 532 ? -17.075 7.715 9.525 1.00 98.38 532 PHE A O 1
ATOM 4145 N N . VAL A 1 533 ? -19.200 7.477 10.210 1.00 98.56 533 VAL A N 1
ATOM 4146 C CA . VAL A 1 533 ? -19.409 6.175 9.553 1.00 98.56 533 VAL A CA 1
ATOM 4147 C C . VAL A 1 533 ? -19.221 6.279 8.036 1.00 98.56 533 VAL A C 1
ATOM 4149 O O . VAL A 1 533 ? -18.626 5.392 7.431 1.00 98.56 533 VAL A O 1
ATOM 4152 N N . GLU A 1 534 ? -19.678 7.367 7.409 1.00 98.19 534 GLU A N 1
ATOM 4153 C CA . GLU A 1 534 ? -19.481 7.566 5.968 1.00 98.19 534 GLU A CA 1
ATOM 4154 C C . GLU A 1 534 ? -18.002 7.737 5.598 1.00 98.19 534 GLU A C 1
ATOM 4156 O O . GLU A 1 534 ? -17.550 7.185 4.593 1.00 98.19 534 GLU A O 1
ATOM 4161 N N . VAL A 1 535 ? -17.230 8.460 6.417 1.00 98.19 535 VAL A N 1
ATOM 4162 C CA . VAL A 1 535 ? -15.775 8.558 6.245 1.00 98.19 535 VAL A CA 1
ATOM 4163 C C . VAL A 1 535 ? -15.148 7.169 6.322 1.00 98.19 535 VAL A C 1
ATOM 4165 O O . VAL A 1 535 ? -14.343 6.840 5.455 1.00 98.19 535 VAL A O 1
ATOM 4168 N N . LEU A 1 536 ? -15.545 6.326 7.281 1.00 98.44 536 LEU A N 1
ATOM 4169 C CA . LEU A 1 536 ? -14.976 4.982 7.395 1.00 98.44 536 LEU A CA 1
ATOM 4170 C C . LEU A 1 536 ? -15.250 4.117 6.155 1.00 98.44 536 LEU A C 1
ATOM 4172 O O . LEU A 1 536 ? -14.317 3.541 5.602 1.00 98.44 536 LEU A O 1
ATOM 4176 N N . TYR A 1 537 ? -16.491 4.085 5.661 1.00 98.38 537 TYR A N 1
ATOM 4177 C CA . TYR A 1 537 ? -16.827 3.345 4.437 1.00 98.38 537 TYR A CA 1
ATOM 4178 C C . TYR A 1 537 ? -16.049 3.856 3.224 1.00 98.38 537 TYR A C 1
ATOM 4180 O O . TYR A 1 537 ? -15.370 3.091 2.540 1.00 98.38 537 TYR A O 1
ATOM 4188 N N . THR A 1 538 ? -16.104 5.164 2.977 1.00 97.44 538 THR A N 1
ATOM 4189 C CA . THR A 1 538 ? -15.487 5.747 1.778 1.00 97.44 538 THR A CA 1
ATOM 4190 C C . THR A 1 538 ? -13.964 5.684 1.793 1.00 97.44 538 THR A C 1
ATOM 4192 O O . THR A 1 538 ? -13.357 5.724 0.726 1.00 97.44 538 THR A O 1
ATOM 4195 N N . THR A 1 539 ? -13.350 5.559 2.970 1.00 97.00 539 THR A N 1
ATOM 4196 C CA . THR A 1 539 ? -11.894 5.476 3.125 1.00 97.00 539 THR A CA 1
ATOM 4197 C C . THR A 1 539 ? -11.405 4.032 3.135 1.00 97.00 539 THR A C 1
ATOM 4199 O O . THR A 1 539 ? -10.589 3.659 2.294 1.00 97.00 539 THR A O 1
ATOM 4202 N N . PHE A 1 540 ? -11.919 3.212 4.054 1.00 97.50 540 PHE A N 1
ATOM 4203 C CA . PHE A 1 540 ? -11.388 1.875 4.332 1.00 97.50 540 PHE A CA 1
ATOM 4204 C C . PHE A 1 540 ? -12.050 0.793 3.473 1.00 97.50 540 PHE A C 1
ATOM 4206 O O . PHE A 1 540 ? -11.384 -0.157 3.099 1.00 97.50 540 PHE A O 1
ATOM 4213 N N . MET A 1 541 ? -13.305 0.973 3.048 1.00 95.44 541 MET A N 1
ATOM 4214 C CA . MET A 1 541 ? -13.977 0.039 2.120 1.00 95.44 541 MET A CA 1
ATOM 4215 C C . MET A 1 541 ? -13.903 0.498 0.659 1.00 95.44 541 MET A C 1
ATOM 4217 O O . MET A 1 541 ? -14.410 -0.169 -0.236 1.00 95.44 541 MET A O 1
ATOM 4221 N N . ASN A 1 542 ? -13.327 1.682 0.414 1.00 94.19 542 ASN A N 1
ATOM 4222 C CA . ASN A 1 542 ? -13.254 2.324 -0.901 1.00 94.19 542 ASN A CA 1
ATOM 4223 C C . ASN A 1 542 ? -14.615 2.395 -1.639 1.00 94.19 542 ASN A C 1
ATOM 4225 O O . ASN A 1 542 ? -14.692 2.330 -2.867 1.00 94.19 542 ASN A O 1
ATOM 4229 N N . ARG A 1 543 ? -15.718 2.523 -0.890 1.00 95.06 543 ARG A N 1
ATOM 4230 C CA . ARG A 1 543 ? -17.082 2.602 -1.435 1.00 95.06 543 ARG A CA 1
ATOM 4231 C C . ARG A 1 543 ? -18.018 3.373 -0.502 1.00 95.06 543 ARG A C 1
ATOM 4233 O O . ARG A 1 543 ? -17.725 3.498 0.684 1.00 95.06 543 ARG A O 1
ATOM 4240 N N . PRO A 1 544 ? -19.160 3.881 -0.990 1.00 96.06 544 PRO A N 1
ATOM 4241 C CA . PRO A 1 544 ? -20.177 4.448 -0.111 1.00 96.06 544 PRO A CA 1
ATOM 4242 C C . PRO A 1 544 ? -20.816 3.385 0.790 1.00 96.06 544 PRO A C 1
ATOM 4244 O O . PRO A 1 544 ? -20.874 2.194 0.454 1.00 96.06 544 PRO A O 1
ATOM 4247 N N . SER A 1 545 ? -21.346 3.845 1.922 1.00 96.75 545 SER A N 1
ATOM 4248 C CA . SER A 1 545 ? -22.107 2.990 2.830 1.00 96.75 545 SER A CA 1
ATOM 4249 C C . SER A 1 545 ? -23.428 2.524 2.204 1.00 96.75 545 SER A C 1
ATOM 4251 O O . SER A 1 545 ? -24.097 3.265 1.477 1.00 96.75 545 SER A O 1
ATOM 4253 N N . ASP A 1 546 ? -23.839 1.290 2.500 1.00 96.44 546 ASP A N 1
ATOM 4254 C CA . ASP A 1 546 ? -25.208 0.845 2.247 1.00 96.44 546 ASP A CA 1
ATOM 4255 C C . ASP A 1 546 ? -26.116 1.172 3.446 1.00 96.44 546 ASP A C 1
ATOM 4257 O O . ASP A 1 546 ? -25.660 1.398 4.570 1.00 96.44 546 ASP A O 1
ATOM 4261 N N . ALA A 1 547 ? -27.431 1.202 3.212 1.00 95.00 547 ALA A N 1
ATOM 4262 C CA . ALA A 1 547 ? -28.396 1.619 4.228 1.00 95.00 547 ALA A CA 1
ATOM 4263 C C . ALA A 1 547 ? -28.403 0.709 5.471 1.00 95.00 547 ALA A C 1
ATOM 4265 O O . ALA A 1 547 ? -28.637 1.201 6.575 1.00 95.00 547 ALA A O 1
ATOM 4266 N N . GLY A 1 548 ? -28.157 -0.594 5.298 1.00 95.62 548 GLY A N 1
ATOM 4267 C CA . GLY A 1 548 ? -28.160 -1.566 6.390 1.00 95.62 548 GLY A CA 1
ATOM 4268 C C . GLY A 1 548 ? -26.911 -1.436 7.252 1.00 95.62 548 GLY A C 1
ATOM 4269 O O . GLY A 1 548 ? -27.019 -1.238 8.462 1.00 95.62 548 GLY A O 1
ATOM 4270 N N . GLY A 1 549 ? -25.737 -1.461 6.617 1.00 95.12 549 GLY A N 1
ATOM 4271 C CA . GLY A 1 549 ? -24.450 -1.288 7.284 1.00 95.12 549 GLY A CA 1
ATOM 4272 C C . GLY A 1 549 ? -24.354 0.050 8.018 1.00 95.12 549 GLY A C 1
ATOM 4273 O O . GLY A 1 549 ? -23.986 0.098 9.192 1.00 95.12 549 GLY A O 1
ATOM 4274 N N . LYS A 1 550 ? -24.804 1.144 7.387 1.00 97.25 550 LYS A N 1
ATOM 4275 C CA . LYS A 1 550 ? -24.840 2.459 8.040 1.00 97.25 550 LYS A CA 1
ATOM 4276 C C . LYS A 1 550 ? -25.761 2.481 9.260 1.00 97.25 550 LYS A C 1
ATOM 4278 O O . LYS A 1 550 ? -25.374 3.007 10.301 1.00 97.25 550 LYS A O 1
ATOM 4283 N N . ALA A 1 551 ? -26.968 1.922 9.150 1.00 97.88 551 ALA A N 1
ATOM 4284 C CA . ALA A 1 551 ? -27.921 1.883 10.260 1.00 97.88 551 ALA A CA 1
ATOM 4285 C C . ALA A 1 551 ? -27.400 1.052 11.442 1.00 97.88 551 ALA A C 1
ATOM 4287 O O . ALA A 1 551 ? -27.602 1.442 12.592 1.00 97.88 551 ALA A O 1
ATOM 4288 N N . TYR A 1 552 ? -26.699 -0.050 11.163 1.00 97.69 552 TYR A N 1
ATOM 4289 C CA . TYR A 1 552 ? -26.062 -0.881 12.180 1.00 97.69 552 TYR A CA 1
ATOM 4290 C C . TYR A 1 552 ? -25.021 -0.090 12.986 1.00 97.69 552 TYR A C 1
ATOM 4292 O O . TYR A 1 552 ? -25.131 0.010 14.207 1.00 97.69 552 TYR A O 1
ATOM 4300 N N . TRP A 1 553 ? -24.066 0.564 12.319 1.00 98.38 553 TRP A N 1
ATOM 4301 C CA . TRP A 1 553 ? -23.020 1.323 13.014 1.00 98.38 553 TRP A CA 1
ATOM 4302 C C . TRP A 1 553 ? -23.542 2.565 13.735 1.00 98.38 553 TRP A C 1
ATOM 4304 O O . TRP A 1 553 ? -23.064 2.898 14.820 1.00 98.38 553 TRP A O 1
ATOM 4314 N N . LEU A 1 554 ? -24.557 3.227 13.177 1.00 98.25 554 LEU A N 1
ATOM 4315 C CA . LEU A 1 554 ? -25.245 4.320 13.863 1.00 98.25 554 LEU A CA 1
ATOM 4316 C C . LEU A 1 554 ? -25.914 3.847 15.151 1.00 98.25 554 LEU A C 1
ATOM 4318 O O . LEU A 1 554 ? -25.787 4.510 16.175 1.00 98.25 554 LEU A O 1
ATOM 4322 N N . ASN A 1 555 ? -26.571 2.684 15.128 1.00 96.69 555 ASN A N 1
ATOM 4323 C CA . ASN A 1 555 ? -27.175 2.121 16.329 1.00 96.69 555 ASN A CA 1
ATOM 4324 C C . ASN A 1 555 ? -26.134 1.876 17.432 1.00 96.69 555 ASN A C 1
ATOM 4326 O O . ASN A 1 555 ? -26.397 2.221 18.581 1.00 96.69 555 ASN A O 1
ATOM 4330 N N . MET A 1 556 ? -24.951 1.365 17.084 1.00 97.50 556 MET A N 1
ATOM 4331 C CA . MET A 1 556 ? -23.853 1.168 18.036 1.00 97.50 556 MET A CA 1
ATOM 4332 C C . MET A 1 556 ? -23.407 2.501 18.658 1.00 97.50 556 MET A C 1
ATOM 4334 O O . MET A 1 556 ? -23.439 2.668 19.880 1.00 97.50 556 MET A O 1
ATOM 4338 N N . LEU A 1 557 ? -23.046 3.479 17.819 1.00 97.25 557 LEU A N 1
ATOM 4339 C CA . LEU A 1 557 ? -22.520 4.775 18.269 1.00 97.25 557 LEU A CA 1
ATOM 4340 C C . LEU A 1 557 ? -23.541 5.569 19.091 1.00 97.25 557 LEU A C 1
ATOM 4342 O O . LEU A 1 557 ? -23.204 6.135 20.131 1.00 97.25 557 LEU A O 1
ATOM 4346 N N . ASP A 1 558 ? -24.800 5.594 18.655 1.00 94.94 558 ASP A N 1
ATOM 4347 C CA . ASP A 1 558 ? -25.869 6.331 19.336 1.00 94.94 558 ASP A CA 1
ATOM 4348 C C . ASP A 1 558 ? -26.251 5.686 20.679 1.00 94.94 558 ASP A C 1
ATOM 4350 O O . ASP A 1 558 ? -26.838 6.344 21.539 1.00 94.94 558 ASP A O 1
ATOM 4354 N N . ASN A 1 559 ? -25.876 4.419 20.889 1.00 94.00 559 ASN A N 1
ATOM 4355 C CA . ASN A 1 559 ? -26.016 3.712 22.159 1.00 94.00 559 ASN A CA 1
ATOM 4356 C C . ASN A 1 559 ? -24.683 3.589 22.918 1.00 94.00 559 ASN A C 1
ATOM 4358 O O . ASN A 1 559 ? -24.567 2.766 23.817 1.00 94.00 559 ASN A O 1
ATOM 4362 N N . GLY A 1 560 ? -23.706 4.459 22.654 1.00 94.56 560 GLY A N 1
ATOM 4363 C CA . GLY A 1 560 ? -22.532 4.645 23.516 1.00 94.56 560 GLY A CA 1
ATOM 4364 C C . GLY A 1 560 ? -21.332 3.746 23.218 1.00 94.56 560 GLY A C 1
ATOM 4365 O O . GLY A 1 560 ? -20.321 3.875 23.908 1.00 94.56 560 GLY A O 1
ATOM 4366 N N . VAL A 1 561 ? -21.398 2.886 22.194 1.00 97.31 561 VAL A N 1
ATOM 4367 C CA . VAL A 1 561 ? -20.209 2.183 21.682 1.00 97.31 561 VAL A CA 1
ATOM 4368 C C . VAL A 1 561 ? -19.221 3.216 21.139 1.00 97.31 561 VAL A C 1
ATOM 4370 O O . VAL A 1 561 ? -19.617 4.205 20.515 1.00 97.31 561 VAL A O 1
ATOM 4373 N N . SER A 1 562 ? -17.930 3.023 21.405 1.00 96.88 562 SER A N 1
ATOM 4374 C CA . SER A 1 562 ? -16.919 4.015 21.058 1.00 96.88 562 SER A CA 1
ATOM 4375 C C . SER A 1 562 ? -16.653 4.071 19.548 1.00 96.88 562 SER A C 1
ATOM 4377 O O . SER A 1 562 ? -16.825 3.100 18.808 1.00 96.88 562 SER A O 1
ATOM 4379 N N . ARG A 1 563 ? -16.172 5.228 19.076 1.00 97.12 563 ARG A N 1
ATOM 4380 C CA . ARG A 1 563 ? -15.676 5.369 17.698 1.00 97.12 563 ARG A CA 1
ATOM 4381 C C . ARG A 1 563 ? -14.448 4.502 17.424 1.00 97.12 563 ARG A C 1
ATOM 4383 O O . ARG A 1 563 ? -14.270 4.095 16.284 1.00 97.12 563 ARG A O 1
ATOM 4390 N N . GLU A 1 564 ? -13.639 4.227 18.445 1.00 97.06 564 GLU A N 1
ATOM 4391 C CA . GLU A 1 564 ? -12.477 3.331 18.368 1.00 97.06 564 GLU A CA 1
ATOM 4392 C C . GLU A 1 564 ? -12.918 1.890 18.086 1.00 97.06 564 GLU A C 1
ATOM 4394 O O . GLU A 1 564 ? -12.412 1.276 17.152 1.00 97.06 564 GLU A O 1
ATOM 4399 N N . PHE A 1 565 ? -13.948 1.390 18.778 1.00 97.94 565 PHE A N 1
ATOM 4400 C CA . PHE A 1 565 ? -14.521 0.067 18.507 1.00 97.94 565 PHE A CA 1
ATOM 4401 C C . PHE A 1 565 ? -15.091 -0.047 17.089 1.00 97.94 565 PHE A C 1
ATOM 4403 O O . PHE A 1 565 ? -14.868 -1.037 16.387 1.00 97.94 565 PHE A O 1
ATOM 4410 N N . VAL A 1 566 ? -15.824 0.978 16.645 1.00 98.31 566 VAL A N 1
ATOM 4411 C CA . VAL A 1 566 ? -16.365 1.000 15.279 1.00 98.31 566 VAL A CA 1
ATOM 4412 C C . VAL A 1 566 ? -15.236 1.047 14.253 1.00 98.31 566 VAL A C 1
ATOM 4414 O O . VAL A 1 566 ? -15.287 0.299 13.287 1.00 98.31 566 VAL A O 1
ATOM 4417 N N . PHE A 1 567 ? -14.199 1.860 14.467 1.00 98.50 567 PHE A N 1
ATOM 4418 C CA . PHE A 1 567 ? -13.024 1.888 13.597 1.00 98.50 567 PHE A CA 1
ATOM 4419 C C . PHE A 1 567 ? -12.333 0.518 13.523 1.00 98.50 567 PHE A C 1
ATOM 4421 O O . PHE A 1 567 ? -12.171 0.008 12.415 1.00 98.50 567 PHE A O 1
ATOM 4428 N N . LYS A 1 568 ? -12.026 -0.106 14.674 1.00 97.88 568 LYS A N 1
ATOM 4429 C CA . LYS A 1 568 ? -11.470 -1.470 14.769 1.00 97.88 568 LYS A CA 1
ATOM 4430 C C . LYS A 1 568 ? -12.271 -2.451 13.916 1.00 97.88 568 LYS A C 1
ATOM 4432 O O . LYS A 1 568 ? -11.717 -3.167 13.094 1.00 97.88 568 LYS A O 1
ATOM 4437 N N . SER A 1 569 ? -13.596 -2.410 14.039 1.00 97.62 569 SER A N 1
ATOM 4438 C CA . SER A 1 569 ? -14.482 -3.313 13.298 1.00 97.62 569 SER A CA 1
ATOM 4439 C C . SER A 1 569 ? -14.433 -3.137 11.773 1.00 97.62 569 SER A C 1
ATOM 4441 O O . SER A 1 569 ? -14.758 -4.073 11.048 1.00 97.62 569 SER A O 1
ATOM 4443 N N . PHE A 1 570 ? -14.064 -1.953 11.268 1.00 98.19 570 PHE A N 1
ATOM 4444 C CA . PHE A 1 570 ? -13.833 -1.742 9.836 1.00 98.19 570 PHE A CA 1
ATOM 4445 C C . PHE A 1 570 ? -12.470 -2.298 9.427 1.00 98.19 570 PHE A C 1
ATOM 4447 O O . PHE A 1 570 ? -12.400 -3.089 8.489 1.00 98.19 570 PHE A O 1
ATOM 4454 N N . VAL A 1 571 ? -11.405 -1.910 10.132 1.00 97.56 571 VAL A N 1
ATOM 4455 C CA . VAL A 1 571 ? -10.027 -2.270 9.754 1.00 97.56 571 VAL A CA 1
ATOM 4456 C C . VAL A 1 571 ? -9.649 -3.724 10.051 1.00 97.56 571 VAL A C 1
ATOM 4458 O O . VAL A 1 571 ? -8.586 -4.170 9.652 1.00 97.56 571 VAL A O 1
ATOM 4461 N N . GLU A 1 572 ? -10.530 -4.489 10.690 1.00 95.62 572 GLU A N 1
ATOM 4462 C CA . GLU A 1 572 ? -10.367 -5.939 10.895 1.00 95.62 572 GLU A CA 1
ATOM 4463 C C . GLU A 1 572 ? -11.404 -6.766 10.122 1.00 95.62 572 GLU A C 1
ATOM 4465 O O . GLU A 1 572 ? -11.567 -7.965 10.341 1.00 95.62 572 GLU A O 1
ATOM 4470 N N . SER A 1 573 ? -12.148 -6.134 9.213 1.00 94.38 573 SER A N 1
ATOM 4471 C CA . SER A 1 573 ? -13.081 -6.850 8.345 1.00 94.38 573 SER A CA 1
ATOM 4472 C C . SER A 1 573 ? -12.364 -7.473 7.144 1.00 94.38 573 SER A C 1
ATOM 4474 O O . SER A 1 573 ? -11.424 -6.892 6.607 1.00 94.38 573 SER A O 1
ATOM 4476 N N . ASN A 1 574 ? -12.874 -8.605 6.647 1.00 88.38 574 ASN A N 1
ATOM 4477 C CA . ASN A 1 574 ? -12.358 -9.230 5.419 1.00 88.38 574 ASN A CA 1
ATOM 4478 C C . ASN A 1 574 ? -12.369 -8.265 4.223 1.00 88.38 574 ASN A C 1
ATOM 4480 O O . ASN A 1 574 ? -11.462 -8.286 3.405 1.00 88.38 574 ASN A O 1
ATOM 4484 N N . GLU A 1 575 ? -13.372 -7.386 4.144 1.00 91.62 575 GLU A N 1
ATOM 4485 C CA . GLU A 1 575 ? -13.466 -6.394 3.071 1.00 91.62 575 GLU A CA 1
ATOM 4486 C C . GLU A 1 575 ? -12.294 -5.402 3.105 1.00 91.62 575 GLU A C 1
ATOM 4488 O O . GLU A 1 575 ? -11.753 -5.044 2.063 1.00 91.62 575 GLU A O 1
ATOM 4493 N N . TYR A 1 576 ? -11.860 -4.984 4.296 1.00 95.81 576 TYR A N 1
ATOM 4494 C CA . TYR A 1 576 ? -10.672 -4.147 4.428 1.00 95.81 576 TYR A CA 1
ATOM 4495 C C . TYR A 1 576 ? -9.379 -4.914 4.150 1.00 95.81 576 TYR A C 1
ATOM 4497 O O . TYR A 1 576 ? -8.485 -4.374 3.501 1.00 95.81 576 TYR A O 1
ATOM 4505 N N . VAL A 1 577 ? -9.293 -6.173 4.589 1.00 87.69 577 VAL A N 1
ATOM 4506 C CA . VAL A 1 577 ? -8.164 -7.057 4.259 1.00 87.69 577 VAL A CA 1
ATOM 4507 C C . VAL A 1 577 ? -7.995 -7.153 2.741 1.00 87.69 577 VAL A C 1
ATOM 4509 O O . VAL A 1 577 ? -6.887 -6.973 2.247 1.00 87.69 577 VAL A O 1
ATOM 4512 N N . ASP A 1 578 ? -9.085 -7.316 1.989 1.00 83.25 578 ASP A N 1
ATOM 4513 C CA . ASP A 1 578 ? -9.051 -7.331 0.522 1.00 83.25 578 ASP A CA 1
ATOM 4514 C C . ASP A 1 578 ? -8.545 -6.000 -0.065 1.00 83.25 578 ASP A C 1
ATOM 4516 O O . ASP A 1 578 ? -7.758 -5.997 -1.014 1.00 83.25 578 ASP A O 1
ATOM 4520 N N . VAL A 1 579 ? -8.945 -4.859 0.513 1.00 88.56 579 VAL A N 1
ATOM 4521 C CA . VAL A 1 579 ? -8.437 -3.535 0.109 1.00 88.56 579 VAL A CA 1
ATOM 4522 C C . VAL A 1 579 ? -6.930 -3.429 0.353 1.00 88.56 579 VAL A C 1
ATOM 4524 O O . VAL A 1 579 ? -6.205 -3.021 -0.551 1.00 88.56 579 VAL A O 1
ATOM 4527 N N . CYS A 1 580 ? -6.441 -3.819 1.529 1.00 88.94 580 CYS A N 1
ATOM 4528 C CA . CYS A 1 580 ? -5.014 -3.805 1.854 1.00 88.94 580 CYS A CA 1
ATOM 4529 C C . CYS A 1 580 ? -4.203 -4.754 0.963 1.00 88.94 580 CYS A C 1
ATOM 4531 O O . CYS A 1 580 ? -3.186 -4.342 0.406 1.00 88.94 580 CYS A O 1
ATOM 4533 N N . ASN A 1 581 ? -4.701 -5.970 0.735 1.00 79.69 581 ASN A N 1
ATOM 4534 C CA . ASN A 1 581 ? -4.083 -6.944 -0.164 1.00 79.69 581 ASN A CA 1
ATOM 4535 C C . ASN A 1 581 ? -3.990 -6.413 -1.599 1.00 79.69 581 ASN A C 1
ATOM 4537 O O . ASN A 1 581 ? -2.981 -6.623 -2.263 1.00 79.69 581 ASN A O 1
ATOM 4541 N N . SER A 1 582 ? -5.008 -5.681 -2.070 1.00 79.88 582 SER A N 1
ATOM 4542 C CA . SER A 1 582 ? -4.977 -5.050 -3.397 1.00 79.88 582 SER A CA 1
ATOM 4543 C C . SER A 1 582 ? -3.936 -3.934 -3.527 1.00 79.88 582 SER A C 1
ATOM 4545 O O . SER A 1 582 ? -3.546 -3.601 -4.639 1.00 79.88 582 SER A O 1
ATOM 4547 N N . CYS A 1 583 ? -3.489 -3.368 -2.403 1.00 82.62 583 CYS A N 1
ATOM 4548 C CA . CYS A 1 583 ? -2.393 -2.405 -2.352 1.00 82.62 583 CYS A CA 1
ATOM 4549 C C . CYS A 1 583 ? -1.035 -3.064 -2.057 1.00 82.62 583 CYS A C 1
ATOM 4551 O O . CYS A 1 583 ? -0.008 -2.409 -2.194 1.00 82.62 583 CYS A O 1
ATOM 4553 N N . GLY A 1 584 ? -1.016 -4.323 -1.613 1.00 78.94 584 GLY A N 1
ATOM 4554 C CA . GLY A 1 584 ? 0.204 -4.982 -1.158 1.00 78.94 584 GLY A CA 1
ATOM 4555 C C . GLY A 1 584 ? 0.713 -4.506 0.201 1.00 78.94 584 GLY A C 1
ATOM 4556 O O . GLY A 1 584 ? 1.922 -4.415 0.396 1.00 78.94 584 GLY A O 1
ATOM 4557 N N . ILE A 1 585 ? -0.196 -4.166 1.120 1.00 87.62 585 ILE A N 1
ATOM 4558 C CA . ILE A 1 585 ? 0.141 -3.752 2.491 1.00 87.62 585 ILE A CA 1
ATOM 4559 C C . ILE A 1 585 ? -0.509 -4.679 3.513 1.00 87.62 585 ILE A C 1
ATOM 4561 O O . ILE A 1 585 ? -1.607 -5.193 3.300 1.00 87.62 585 ILE A O 1
ATOM 4565 N N . VAL A 1 586 ? 0.132 -4.831 4.671 1.00 87.19 586 VAL A N 1
ATOM 4566 C CA . VAL A 1 586 ? -0.425 -5.592 5.795 1.00 87.19 586 VAL A CA 1
ATOM 4567 C C . VAL A 1 586 ? -1.580 -4.808 6.423 1.00 87.19 586 VAL A C 1
ATOM 4569 O O . VAL A 1 586 ? -1.426 -3.636 6.771 1.00 87.19 586 VAL A O 1
ATOM 4572 N N . SER A 1 587 ? -2.747 -5.439 6.590 1.00 90.12 587 SER A N 1
ATOM 4573 C CA . SER A 1 587 ? -3.940 -4.769 7.128 1.00 90.12 587 SER A CA 1
ATOM 4574 C C . SER A 1 587 ? -3.790 -4.362 8.594 1.00 90.12 587 SER A C 1
ATOM 4576 O O . SER A 1 587 ? -4.108 -3.223 8.921 1.00 90.12 587 SER A O 1
ATOM 4578 N N . GLY A 1 588 ? -3.272 -5.253 9.446 1.00 90.06 588 GLY A N 1
ATOM 4579 C CA . GLY A 1 588 ? -3.074 -5.041 10.885 1.00 90.06 588 GLY A CA 1
ATOM 4580 C C . GLY A 1 588 ? -4.314 -5.223 11.762 1.00 90.06 588 GLY A C 1
ATOM 4581 O O . GLY A 1 588 ? -5.405 -5.503 11.269 1.00 90.06 588 GLY A O 1
ATOM 4582 N N . GLU A 1 589 ? -4.120 -5.047 13.071 1.00 91.94 589 GLU A N 1
ATOM 4583 C CA . GLU A 1 589 ? -5.146 -5.143 14.119 1.00 91.94 589 GLU A CA 1
ATOM 4584 C C . GLU A 1 589 ? -5.039 -3.959 15.095 1.00 91.94 589 GLU A C 1
ATOM 4586 O O . GLU A 1 589 ? -3.986 -3.342 15.243 1.00 91.94 589 GLU A O 1
ATOM 4591 N N . VAL A 1 590 ? -6.133 -3.638 15.788 1.00 93.75 590 VAL A N 1
ATOM 4592 C CA . VAL A 1 590 ? -6.220 -2.537 16.757 1.00 93.75 590 VAL A CA 1
ATOM 4593 C C . VAL A 1 590 ? -6.520 -3.080 18.148 1.00 93.75 590 VAL A C 1
ATOM 4595 O O . VAL A 1 590 ? -7.585 -3.653 18.383 1.00 93.75 590 VAL A O 1
ATOM 4598 N N . ASP A 1 591 ? -5.632 -2.831 19.108 1.00 92.38 591 ASP A N 1
ATOM 4599 C CA . ASP A 1 591 ? -5.893 -3.145 20.515 1.00 92.38 591 ASP A CA 1
ATOM 4600 C C . ASP A 1 591 ? -6.698 -2.031 21.207 1.00 92.38 591 ASP A C 1
ATOM 4602 O O . ASP A 1 591 ? -6.403 -0.840 21.067 1.00 92.38 591 ASP A O 1
ATOM 4606 N N . LEU A 1 592 ? -7.726 -2.420 21.967 1.00 93.75 592 LEU A N 1
ATOM 4607 C CA . LEU A 1 592 ? -8.631 -1.515 22.681 1.00 93.75 592 LEU A CA 1
ATOM 4608 C C . LEU A 1 592 ? -8.705 -1.905 24.160 1.00 93.75 592 LEU A C 1
ATOM 4610 O O . LEU A 1 592 ? -9.584 -2.671 24.536 1.00 93.75 592 LEU A O 1
ATOM 4614 N N . PRO A 1 593 ? -7.844 -1.369 25.038 1.00 89.56 593 PRO A N 1
ATOM 4615 C CA . PRO A 1 593 ? -7.739 -1.838 26.424 1.00 89.56 593 PRO A CA 1
ATOM 4616 C C . PRO A 1 593 ? -8.928 -1.443 27.318 1.00 89.56 593 PRO A C 1
ATOM 4618 O O . PRO A 1 593 ? -9.083 -1.967 28.423 1.00 89.56 593 PRO A O 1
ATOM 4621 N N . ASP A 1 594 ? -9.768 -0.511 26.869 1.00 94.62 594 ASP A N 1
ATOM 4622 C CA . ASP A 1 594 ? -10.914 -0.016 27.625 1.00 94.62 594 ASP A CA 1
ATOM 4623 C C . ASP A 1 594 ? -11.987 -1.102 27.791 1.00 94.62 594 ASP A C 1
ATOM 4625 O O . ASP A 1 594 ? -12.443 -1.722 26.829 1.00 94.62 594 ASP A O 1
ATOM 4629 N N . ALA A 1 595 ? -12.465 -1.294 29.024 1.00 94.88 595 ALA A N 1
ATOM 4630 C CA . ALA A 1 595 ? -13.453 -2.326 29.338 1.00 94.88 595 ALA A CA 1
ATOM 4631 C C . ALA A 1 595 ? -14.762 -2.177 28.543 1.00 94.88 595 ALA A C 1
ATOM 4633 O O . ALA A 1 595 ? -15.383 -3.180 28.190 1.00 94.88 595 ALA A O 1
ATOM 4634 N N . ARG A 1 596 ? -15.177 -0.943 28.218 1.00 95.56 596 ARG A N 1
ATOM 4635 C CA . ARG A 1 596 ? -16.372 -0.703 27.390 1.00 95.56 596 ARG A CA 1
ATOM 4636 C C . ARG A 1 596 ? -16.224 -1.219 25.952 1.00 95.56 596 ARG A C 1
ATOM 4638 O O . ARG A 1 596 ? -17.226 -1.429 25.274 1.00 95.56 596 ARG A O 1
ATOM 4645 N N . ASP A 1 597 ? -15.002 -1.400 25.467 1.00 96.31 597 ASP A N 1
ATOM 4646 C CA . ASP A 1 597 ? -14.741 -1.824 24.091 1.00 96.31 597 ASP A CA 1
ATOM 4647 C C . ASP A 1 597 ? -14.585 -3.351 23.978 1.00 96.31 597 ASP A C 1
ATOM 4649 O O . ASP A 1 597 ? -14.627 -3.900 22.882 1.00 96.31 597 ASP A O 1
ATOM 4653 N N . GLN A 1 598 ? -14.515 -4.061 25.110 1.00 94.12 598 GLN A N 1
ATOM 4654 C CA . GLN A 1 598 ? -14.431 -5.527 25.159 1.00 94.12 598 GLN A CA 1
ATOM 4655 C C . GLN A 1 598 ? -15.765 -6.220 24.854 1.00 94.12 598 GLN A C 1
ATOM 4657 O O . GLN A 1 598 ? -15.795 -7.369 24.417 1.00 94.12 598 GLN A O 1
ATOM 4662 N N . ASN A 1 599 ? -16.889 -5.543 25.109 1.00 94.31 599 ASN A N 1
ATOM 4663 C CA . ASN A 1 599 ? -18.223 -6.069 24.843 1.00 94.31 599 ASN A CA 1
ATOM 4664 C C . ASN A 1 599 ? -19.183 -4.921 24.469 1.00 94.31 599 ASN A C 1
ATOM 4666 O O . ASN A 1 599 ? -19.722 -4.252 25.358 1.00 94.31 599 ASN A O 1
ATOM 4670 N N . PRO A 1 600 ? -19.431 -4.672 23.167 1.00 95.00 600 PRO A N 1
ATOM 4671 C CA . PRO A 1 600 ? -20.240 -3.535 22.729 1.00 95.00 600 PRO A CA 1
ATOM 4672 C C . PRO A 1 600 ? -21.700 -3.650 23.182 1.00 95.00 600 PRO A C 1
ATOM 4674 O O . PRO A 1 600 ? -22.323 -2.638 23.494 1.00 95.00 600 PRO A O 1
ATOM 4677 N N . ASN A 1 601 ? -22.239 -4.869 23.289 1.00 95.00 601 ASN A N 1
ATOM 4678 C CA . ASN A 1 601 ? -23.611 -5.088 23.739 1.00 95.00 601 ASN A CA 1
ATOM 4679 C C . ASN A 1 601 ? -23.785 -4.728 25.222 1.00 95.00 601 ASN A C 1
ATOM 4681 O O . ASN A 1 601 ? -24.768 -4.082 25.596 1.00 95.00 601 ASN A O 1
ATOM 4685 N N . LEU A 1 602 ? -22.803 -5.078 26.059 1.00 95.94 602 LEU A N 1
ATOM 4686 C CA . LEU A 1 602 ? -22.748 -4.626 27.448 1.00 95.94 602 LEU A CA 1
ATOM 4687 C C . LEU A 1 602 ? -22.661 -3.096 27.526 1.00 95.94 602 LEU A C 1
ATOM 4689 O O . LEU A 1 602 ? -23.382 -2.472 28.302 1.00 95.94 602 LEU A O 1
ATOM 4693 N N . THR A 1 603 ? -21.842 -2.464 26.692 1.00 97.31 603 THR A N 1
ATOM 4694 C CA . THR A 1 603 ? -21.741 -0.998 26.659 1.00 97.31 603 THR A CA 1
ATOM 4695 C C . THR A 1 603 ? -23.054 -0.335 26.265 1.00 97.31 603 THR A C 1
ATOM 4697 O O . THR A 1 603 ? -23.481 0.620 26.920 1.00 97.31 603 THR A O 1
ATOM 4700 N N . MET A 1 604 ? -23.757 -0.880 25.270 1.00 96.31 604 MET A N 1
ATOM 4701 C CA . MET A 1 604 ? -25.102 -0.429 24.914 1.00 96.31 604 MET A CA 1
ATOM 4702 C C . MET A 1 604 ? -26.085 -0.595 26.072 1.00 96.31 604 MET A C 1
ATOM 4704 O O . MET A 1 604 ? -26.915 0.285 26.306 1.00 96.31 604 MET A O 1
ATOM 4708 N N . PHE A 1 605 ? -25.984 -1.687 26.831 1.00 96.69 605 PHE A N 1
ATOM 4709 C CA . PHE A 1 605 ? -26.786 -1.888 28.032 1.00 96.69 605 PHE A CA 1
ATOM 4710 C C . PHE A 1 605 ? -26.503 -0.833 29.104 1.00 96.69 605 PHE A C 1
ATOM 4712 O O . PHE A 1 605 ? -27.440 -0.187 29.571 1.00 96.69 605 PHE A O 1
ATOM 4719 N N . VAL A 1 606 ? -25.241 -0.588 29.454 1.00 97.50 606 VAL A N 1
ATOM 4720 C CA . VAL A 1 606 ? -24.883 0.434 30.451 1.00 97.50 606 VAL A CA 1
ATOM 4721 C C . VAL A 1 606 ? -25.331 1.823 29.981 1.00 97.50 606 VAL A C 1
ATOM 4723 O O . VAL A 1 606 ? -25.955 2.567 30.737 1.00 97.50 606 VAL A O 1
ATOM 4726 N N . SER A 1 607 ? -25.110 2.163 28.711 1.00 97.56 607 SER A N 1
ATOM 4727 C CA . SER A 1 607 ? -25.592 3.411 28.104 1.00 97.56 607 SER A CA 1
ATOM 4728 C C . SER A 1 607 ? -27.121 3.544 28.167 1.00 97.56 607 SER A C 1
ATOM 4730 O O . SER A 1 607 ? -27.673 4.624 28.422 1.00 97.56 607 SER A O 1
ATOM 4732 N N . ARG A 1 608 ? -27.844 2.428 28.018 1.00 97.00 608 ARG A N 1
ATOM 4733 C CA . ARG A 1 608 ? -29.295 2.364 28.220 1.00 97.00 608 ARG A CA 1
ATOM 4734 C C . ARG A 1 608 ? -29.688 2.674 29.663 1.00 97.00 608 ARG A C 1
ATOM 4736 O O . ARG A 1 608 ? -30.692 3.356 29.853 1.00 97.00 608 ARG A O 1
ATOM 4743 N N . LEU A 1 609 ? -28.913 2.253 30.666 1.00 97.50 609 LEU A N 1
ATOM 4744 C CA . LEU A 1 609 ? -29.172 2.609 32.068 1.00 97.50 609 LEU A CA 1
ATOM 4745 C C . LEU A 1 609 ? -29.117 4.130 32.266 1.00 97.50 609 LEU A C 1
ATOM 4747 O O . LEU A 1 609 ? -30.080 4.723 32.750 1.00 97.50 609 LEU A O 1
ATOM 4751 N N . TYR A 1 610 ? -28.059 4.790 31.791 1.00 97.69 610 TYR A N 1
ATOM 4752 C CA . TYR A 1 610 ? -27.952 6.254 31.841 1.00 97.69 610 TYR A CA 1
ATOM 4753 C C . TYR A 1 610 ? -29.100 6.948 31.096 1.00 97.69 610 TYR A C 1
ATOM 4755 O O . TYR A 1 610 ? -29.785 7.817 31.643 1.00 97.69 610 TYR A O 1
ATOM 4763 N N . SER A 1 611 ? -29.364 6.542 29.855 1.00 96.75 611 SER A N 1
ATOM 4764 C CA . SER A 1 611 ? -30.332 7.243 29.009 1.00 96.75 611 SER A CA 1
ATOM 4765 C C . SER A 1 611 ? -31.787 6.989 29.403 1.00 96.75 611 SER A C 1
ATOM 4767 O O . SER A 1 611 ? -32.607 7.903 29.305 1.00 96.75 611 SER A O 1
ATOM 4769 N N . LYS A 1 612 ? -32.143 5.779 29.850 1.00 96.50 612 LYS A N 1
ATOM 4770 C CA . LYS A 1 612 ? -33.534 5.409 30.164 1.00 96.50 612 LYS A CA 1
ATOM 4771 C C . LYS A 1 612 ? -33.880 5.577 31.635 1.00 96.50 612 LYS A C 1
ATOM 4773 O O . LYS A 1 612 ? -34.983 6.045 31.911 1.00 96.50 612 LYS A O 1
ATOM 4778 N N . ALA A 1 613 ? -32.965 5.279 32.560 1.00 96.12 613 ALA A N 1
ATOM 4779 C CA . ALA A 1 613 ? -33.198 5.544 33.977 1.00 96.12 613 ALA A CA 1
ATOM 4780 C C . ALA A 1 613 ? -32.953 7.024 34.303 1.00 96.12 613 ALA A C 1
ATOM 4782 O O . ALA A 1 613 ? -33.843 7.710 34.809 1.00 96.12 613 ALA A O 1
ATOM 4783 N N . LEU A 1 614 ? -31.777 7.555 33.956 1.00 95.94 614 LEU A N 1
ATOM 4784 C CA . LEU A 1 614 ? -31.360 8.901 34.378 1.00 95.94 614 LEU A CA 1
ATOM 4785 C C . LEU A 1 614 ? -31.742 9.996 33.377 1.00 95.94 614 LEU A C 1
ATOM 4787 O O . LEU A 1 614 ? -31.897 11.154 33.757 1.00 95.94 614 LEU A O 1
ATOM 4791 N N . GLY A 1 615 ? -32.042 9.651 32.125 1.00 94.50 615 GLY A N 1
ATOM 4792 C CA . GLY A 1 615 ? -32.470 10.628 31.119 1.00 94.50 615 GLY A CA 1
ATOM 4793 C C . GLY A 1 615 ? -31.333 11.518 30.615 1.00 94.50 615 GLY A C 1
ATOM 4794 O O . GLY A 1 615 ? -31.592 12.640 30.184 1.00 94.50 615 GLY A O 1
ATOM 4795 N N . ARG A 1 616 ? -30.089 11.034 30.683 1.00 94.94 616 ARG A N 1
ATOM 4796 C CA . ARG A 1 616 ? -28.893 11.738 30.204 1.00 94.94 616 ARG A CA 1
ATOM 4797 C C . ARG A 1 616 ? -27.950 10.798 29.463 1.00 94.94 616 ARG A C 1
ATOM 4799 O O . ARG A 1 616 ? -28.051 9.580 29.586 1.00 94.94 616 ARG A O 1
ATOM 4806 N N . THR A 1 617 ? -27.032 11.376 28.699 1.00 93.56 617 THR A N 1
ATOM 4807 C CA . THR A 1 617 ? -25.956 10.625 28.045 1.00 93.56 617 THR A CA 1
ATOM 4808 C C . THR A 1 617 ? -24.960 10.131 29.091 1.00 93.56 617 THR A C 1
ATOM 4810 O O . THR A 1 617 ? -24.662 10.845 30.051 1.00 93.56 617 THR A O 1
ATOM 4813 N N . ALA A 1 618 ? -24.465 8.910 28.907 1.00 94.62 618 ALA A N 1
ATOM 4814 C CA . ALA A 1 618 ? -23.428 8.341 29.753 1.00 94.62 618 ALA A CA 1
ATOM 4815 C C . ALA A 1 618 ? -22.085 9.054 29.540 1.00 94.62 618 ALA A C 1
ATOM 4817 O O . ALA A 1 618 ? -21.716 9.376 28.408 1.00 94.62 618 ALA A O 1
ATOM 4818 N N . GLU A 1 619 ? -21.332 9.265 30.616 1.00 95.31 619 GLU A N 1
ATOM 4819 C CA . GLU A 1 619 ? -19.930 9.662 30.528 1.00 95.31 619 GLU A CA 1
ATOM 4820 C C . GLU A 1 619 ? -19.039 8.461 30.178 1.00 95.31 619 GLU A C 1
ATOM 4822 O O . GLU A 1 619 ? -19.314 7.335 30.594 1.00 95.31 619 GLU A O 1
ATOM 4827 N N . THR A 1 620 ? -17.926 8.702 29.471 1.00 94.56 620 THR A N 1
ATOM 4828 C CA . THR A 1 620 ? -16.932 7.663 29.130 1.00 94.56 620 THR A CA 1
ATOM 4829 C C . THR A 1 620 ? -16.462 6.885 30.359 1.00 94.56 620 THR A C 1
ATOM 4831 O O . THR A 1 620 ? -16.499 5.657 30.342 1.00 94.56 620 THR A O 1
ATOM 4834 N N . ASP A 1 621 ? -16.085 7.581 31.434 1.00 96.00 621 ASP A N 1
ATOM 4835 C CA . ASP A 1 621 ? -15.593 6.943 32.662 1.00 96.00 621 ASP A CA 1
ATOM 4836 C C . ASP A 1 621 ? -16.676 6.088 33.329 1.00 96.00 621 ASP A C 1
ATOM 4838 O O . ASP A 1 621 ? -16.384 5.023 33.865 1.00 96.00 621 ASP A O 1
ATOM 4842 N N . GLY A 1 622 ? -17.938 6.521 33.246 1.00 96.06 622 GLY A N 1
ATOM 4843 C CA . GLY A 1 622 ? -19.084 5.769 33.749 1.00 96.06 622 GLY A CA 1
ATOM 4844 C C . GLY A 1 622 ? -19.315 4.475 32.970 1.00 96.06 622 GLY A C 1
ATOM 4845 O O . GLY A 1 622 ? -19.476 3.414 33.571 1.00 96.06 622 GLY A O 1
ATOM 4846 N N . LEU A 1 623 ? -19.268 4.544 31.635 1.00 97.25 623 LEU A N 1
ATOM 4847 C CA . LEU A 1 623 ? -19.350 3.360 30.773 1.00 97.25 623 LEU A CA 1
ATOM 4848 C C . LEU A 1 623 ? -18.215 2.374 31.074 1.00 97.25 623 LEU A C 1
ATOM 4850 O O . LEU A 1 623 ? -18.480 1.194 31.294 1.00 97.25 623 LEU A O 1
ATOM 4854 N N . ASN A 1 624 ? -16.973 2.865 31.138 1.00 97.06 624 ASN A N 1
ATOM 4855 C CA . ASN A 1 624 ? -15.800 2.041 31.431 1.00 97.06 624 ASN A CA 1
ATOM 4856 C C . ASN A 1 624 ? -15.873 1.401 32.820 1.00 97.06 624 ASN A C 1
ATOM 4858 O O . ASN A 1 624 ? -15.583 0.215 32.955 1.00 97.06 624 ASN A O 1
ATOM 4862 N N . TYR A 1 625 ? -16.297 2.154 33.837 1.00 96.94 625 TYR A N 1
ATOM 4863 C CA . TYR A 1 625 ? -16.440 1.646 35.198 1.00 96.94 625 TYR A CA 1
ATOM 4864 C C . TYR A 1 625 ? -17.426 0.475 35.267 1.00 96.94 625 TYR A C 1
ATOM 4866 O O . TYR A 1 625 ? -17.053 -0.619 35.685 1.00 96.94 625 TYR A O 1
ATOM 4874 N N . TYR A 1 626 ? -18.670 0.671 34.818 1.00 97.44 626 TYR A N 1
ATOM 4875 C CA . TYR A 1 626 ? -19.682 -0.384 34.909 1.00 97.4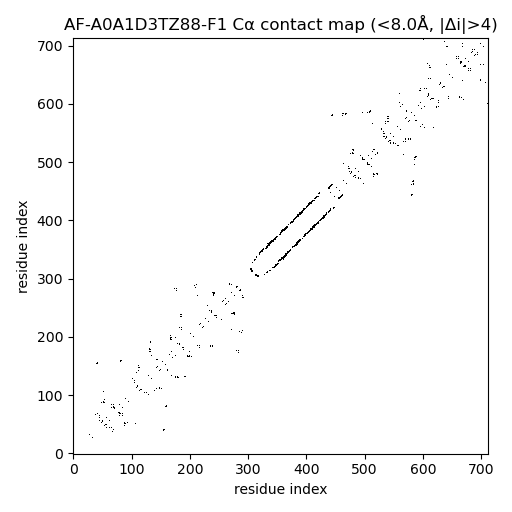4 626 TYR A CA 1
ATOM 4876 C C . TYR A 1 626 ? -19.353 -1.581 34.015 1.00 97.44 626 TYR A C 1
ATOM 4878 O O . TYR A 1 626 ? -19.559 -2.716 34.442 1.00 97.44 626 TYR A O 1
ATOM 4886 N N . ALA A 1 627 ? -18.794 -1.358 32.821 1.00 97.06 627 ALA A N 1
ATOM 4887 C CA . ALA A 1 627 ? -18.326 -2.452 31.977 1.00 97.06 627 ALA A CA 1
ATOM 4888 C C . ALA A 1 627 ? -17.239 -3.281 32.684 1.00 97.06 627 ALA A C 1
ATOM 4890 O O . ALA A 1 627 ? -17.335 -4.504 32.719 1.00 97.06 627 ALA A O 1
ATOM 4891 N N . ALA A 1 628 ? -16.251 -2.637 33.317 1.00 97.31 628 ALA A N 1
ATOM 4892 C CA . ALA A 1 628 ? -15.183 -3.328 34.041 1.00 97.31 628 ALA A CA 1
ATOM 4893 C C . ALA A 1 628 ? -15.700 -4.123 35.253 1.00 97.31 628 ALA A C 1
ATOM 4895 O O . ALA A 1 628 ? -15.280 -5.262 35.480 1.00 97.31 628 ALA A O 1
ATOM 4896 N N . GLU A 1 629 ? -16.612 -3.549 36.039 1.00 97.94 629 GLU A N 1
ATOM 4897 C CA . GLU A 1 629 ? -17.196 -4.232 37.199 1.00 97.94 629 GLU A CA 1
ATOM 4898 C C . GLU A 1 629 ? -18.035 -5.451 36.792 1.00 97.94 629 GLU A C 1
ATOM 4900 O O . GLU A 1 629 ? -17.935 -6.499 37.434 1.00 97.94 629 GLU A O 1
ATOM 4905 N N . ILE A 1 630 ? -18.798 -5.341 35.700 1.00 96.88 630 ILE A N 1
ATOM 4906 C CA . ILE A 1 630 ? -19.627 -6.436 35.186 1.00 96.88 630 ILE A CA 1
ATOM 4907 C C . ILE A 1 630 ? -18.762 -7.532 34.555 1.00 96.88 630 ILE A C 1
ATOM 4909 O O . ILE A 1 630 ? -18.891 -8.696 34.926 1.00 96.88 630 ILE A O 1
ATOM 4913 N N . LEU A 1 631 ? -17.823 -7.182 33.669 1.00 95.31 631 LEU A N 1
ATOM 4914 C CA . LEU A 1 631 ? -16.940 -8.159 33.012 1.00 95.31 631 LEU A CA 1
ATOM 4915 C C . LEU A 1 631 ? -16.052 -8.918 34.004 1.00 95.31 631 LEU A C 1
ATOM 4917 O O . LEU A 1 631 ? -15.717 -10.077 33.778 1.00 95.31 631 LEU A O 1
ATOM 4921 N N . SER A 1 632 ? -15.671 -8.280 35.114 1.00 95.69 632 SER A N 1
ATOM 4922 C CA . SER A 1 632 ? -14.903 -8.937 36.178 1.00 95.69 632 SER A CA 1
ATOM 4923 C C . SER A 1 632 ? -15.755 -9.772 37.141 1.00 95.69 632 SER A C 1
ATOM 4925 O O . SER A 1 632 ? -15.199 -10.415 38.033 1.00 95.69 632 SER A O 1
ATOM 4927 N N . GLY A 1 633 ? -17.085 -9.757 36.994 1.00 95.25 633 GLY A N 1
ATOM 4928 C CA . GLY A 1 633 ? -18.023 -10.459 37.870 1.00 95.25 633 GLY A CA 1
ATOM 4929 C C . GLY A 1 633 ? -18.141 -9.864 39.277 1.00 95.25 633 GLY A C 1
ATOM 4930 O O . GLY A 1 633 ? -18.649 -10.531 40.177 1.00 95.25 633 GLY A O 1
ATOM 4931 N N . ARG A 1 634 ? -17.656 -8.634 39.504 1.00 95.94 634 ARG A N 1
ATOM 4932 C CA . ARG A 1 634 ? -17.781 -7.946 40.803 1.00 95.94 634 ARG A CA 1
ATOM 4933 C C . ARG A 1 634 ? -19.187 -7.408 41.045 1.00 95.94 634 ARG A C 1
ATOM 4935 O O . ARG A 1 634 ? -19.609 -7.329 42.196 1.00 95.94 634 ARG A O 1
ATOM 4942 N N . ILE A 1 635 ? -19.883 -7.036 39.974 1.00 95.88 635 ILE A N 1
ATOM 4943 C CA . ILE A 1 635 ? -21.263 -6.548 39.998 1.00 95.88 635 ILE A CA 1
ATOM 4944 C C . ILE A 1 635 ? -22.047 -7.316 38.935 1.00 95.88 635 ILE A C 1
ATOM 4946 O O . ILE A 1 635 ? -21.599 -7.402 37.793 1.00 95.88 635 ILE A O 1
ATOM 4950 N N . ALA A 1 636 ? -23.213 -7.860 39.285 1.00 95.38 636 ALA A N 1
ATOM 4951 C CA . ALA A 1 636 ? -24.095 -8.475 38.297 1.00 95.38 636 ALA A CA 1
ATOM 4952 C C . ALA A 1 636 ? -24.829 -7.395 37.467 1.00 95.38 636 ALA A C 1
ATOM 4954 O O . ALA A 1 636 ? -25.079 -6.295 37.975 1.00 95.38 636 ALA A O 1
ATOM 4955 N N . PRO A 1 637 ? -25.209 -7.650 36.203 1.00 94.75 637 PRO A N 1
ATOM 4956 C CA . PRO A 1 637 ? -25.914 -6.659 35.384 1.00 94.75 637 PRO A CA 1
ATOM 4957 C C . PRO A 1 637 ? -27.218 -6.138 36.013 1.00 94.75 637 PRO A C 1
ATOM 4959 O O . PRO A 1 637 ? -27.546 -4.954 35.888 1.00 94.75 637 PRO A O 1
ATOM 4962 N N . GLU A 1 638 ? -27.947 -6.994 36.729 1.00 94.56 638 GLU A N 1
ATOM 4963 C CA . GLU A 1 638 ? -29.133 -6.629 37.500 1.00 94.56 638 GLU A CA 1
ATOM 4964 C C . GLU A 1 638 ? -28.810 -5.681 38.658 1.00 94.56 638 GLU A C 1
ATOM 4966 O O . GLU A 1 638 ? -29.592 -4.767 38.924 1.00 94.56 638 GLU A O 1
ATOM 4971 N N . ASP A 1 639 ? -27.672 -5.855 39.333 1.00 94.62 639 ASP A N 1
ATOM 4972 C CA . ASP A 1 639 ? -27.229 -4.993 40.433 1.00 94.62 639 ASP A CA 1
ATOM 4973 C C . ASP A 1 639 ? -26.811 -3.625 39.899 1.00 94.62 639 ASP A C 1
ATOM 4975 O O . ASP A 1 639 ? -27.151 -2.591 40.476 1.00 94.62 639 ASP A O 1
ATOM 4979 N N . ALA A 1 640 ? -26.141 -3.596 38.744 1.00 95.50 640 ALA A N 1
ATOM 4980 C CA . ALA A 1 640 ? -25.854 -2.351 38.048 1.00 95.50 640 ALA A CA 1
ATOM 4981 C C . ALA A 1 640 ? -27.156 -1.611 37.703 1.00 95.50 640 ALA A C 1
ATOM 4983 O O . ALA A 1 640 ? -27.303 -0.446 38.061 1.00 95.50 640 ALA A O 1
ATOM 4984 N N . ALA A 1 641 ? -28.143 -2.274 37.094 1.00 95.44 641 ALA A N 1
ATOM 4985 C CA . ALA A 1 641 ? -29.431 -1.647 36.787 1.00 95.44 641 ALA A CA 1
ATOM 4986 C C . ALA A 1 641 ? -30.176 -1.159 38.045 1.00 95.44 641 ALA A C 1
ATOM 4988 O O . ALA A 1 641 ? -30.723 -0.053 38.047 1.00 95.44 641 ALA A O 1
ATOM 4989 N N . GLN A 1 642 ? -30.160 -1.944 39.125 1.00 95.31 642 GLN A N 1
ATOM 4990 C CA . GLN A 1 642 ? -30.715 -1.568 40.428 1.00 95.31 642 GLN A CA 1
ATOM 4991 C C . GLN A 1 642 ? -30.059 -0.303 40.987 1.00 95.31 642 GLN A C 1
ATOM 4993 O O . GLN A 1 642 ? -30.770 0.620 41.383 1.00 95.31 642 GLN A O 1
ATOM 4998 N N . ASN A 1 643 ? -28.727 -0.215 40.954 1.00 95.12 643 ASN A N 1
ATOM 4999 C CA . ASN A 1 643 ? -27.982 0.940 41.458 1.00 95.12 643 ASN A CA 1
ATOM 5000 C C . ASN A 1 643 ? -28.389 2.248 40.766 1.00 95.12 643 ASN A C 1
ATOM 5002 O O . ASN A 1 643 ? -28.437 3.293 41.410 1.00 95.12 643 ASN A O 1
ATOM 5006 N N . PHE A 1 644 ? -28.735 2.202 39.476 1.00 97.19 644 PHE A N 1
ATOM 5007 C CA . PHE A 1 644 ? -29.252 3.375 38.769 1.00 97.19 644 PHE A CA 1
ATOM 5008 C C . PHE A 1 644 ? -30.644 3.773 39.261 1.00 97.19 644 PHE A C 1
ATOM 5010 O O . PHE A 1 644 ? -30.894 4.959 39.462 1.00 97.19 644 PHE A O 1
ATOM 5017 N N . ILE A 1 645 ? -31.546 2.810 39.472 1.00 97.19 645 ILE A N 1
ATOM 5018 C CA . ILE A 1 645 ? -32.922 3.092 39.907 1.00 97.19 645 ILE A CA 1
ATOM 5019 C C . ILE A 1 645 ? -32.987 3.528 41.377 1.00 97.19 645 ILE A C 1
ATOM 5021 O O . ILE A 1 645 ? -33.809 4.372 41.722 1.00 97.19 645 ILE A O 1
ATOM 5025 N N . PHE A 1 646 ? -32.113 3.001 42.234 1.00 95.38 646 PHE A N 1
ATOM 5026 C CA . PHE A 1 646 ? -31.999 3.406 43.640 1.00 95.38 646 PHE A CA 1
ATOM 5027 C C . PHE A 1 646 ? -31.052 4.595 43.855 1.00 95.38 646 PHE A C 1
ATOM 5029 O O . PHE A 1 646 ? -30.748 4.956 44.991 1.00 95.38 646 PHE A O 1
ATOM 5036 N N . SER A 1 647 ? -30.553 5.207 42.779 1.00 96.38 647 SER A N 1
ATOM 5037 C CA . SER A 1 647 ? -29.706 6.389 42.899 1.00 96.38 647 SER A CA 1
ATOM 5038 C C . SER A 1 647 ? -30.528 7.612 43.330 1.00 96.38 647 SER A C 1
ATOM 5040 O O . SER A 1 647 ? -31.662 7.778 42.868 1.00 96.38 647 SER A O 1
ATOM 5042 N N . PRO A 1 648 ? -29.948 8.536 44.122 1.00 96.06 648 PRO A N 1
ATOM 5043 C CA . PRO A 1 648 ? -30.600 9.808 44.437 1.00 96.06 648 PRO A CA 1
ATOM 5044 C C . PRO A 1 648 ? -31.030 10.578 43.180 1.00 96.06 648 PRO A C 1
ATOM 5046 O O . PRO A 1 648 ? -32.107 11.161 43.139 1.00 96.06 648 PRO A O 1
ATOM 5049 N N . GLU A 1 649 ? -30.224 10.508 42.114 1.00 95.19 649 GLU A N 1
ATOM 5050 C CA . GLU A 1 649 ? -30.520 11.139 40.824 1.00 95.19 649 GLU A CA 1
ATOM 5051 C C . GLU A 1 649 ? -31.824 10.610 40.198 1.00 95.19 649 GLU A C 1
ATOM 5053 O O . GLU A 1 649 ? -32.582 11.366 39.585 1.00 95.19 649 GLU A O 1
ATOM 5058 N N . PHE A 1 650 ? -32.108 9.315 40.352 1.00 96.94 650 PHE A N 1
ATOM 5059 C CA . PHE A 1 650 ? -33.361 8.732 39.893 1.00 96.94 650 PHE A CA 1
ATOM 5060 C C . PHE A 1 650 ? -34.531 9.088 40.813 1.00 96.94 650 PHE A C 1
ATOM 5062 O O . PHE A 1 650 ? -35.601 9.460 40.326 1.00 96.94 650 PHE A O 1
ATOM 5069 N N . GLU A 1 651 ? -34.339 8.992 42.130 1.00 94.50 651 GLU A N 1
ATOM 5070 C CA . GLU A 1 651 ? -35.375 9.295 43.124 1.00 94.50 651 GLU A CA 1
ATOM 5071 C C . GLU A 1 651 ? -35.879 10.742 43.012 1.00 94.50 651 GLU A C 1
ATOM 5073 O O . GLU A 1 651 ? -37.091 10.985 43.043 1.00 94.50 651 GLU A O 1
ATOM 5078 N N . ASP A 1 652 ? -34.973 11.690 42.756 1.00 95.56 652 ASP A N 1
ATOM 5079 C CA . ASP A 1 652 ? -35.273 13.117 42.593 1.00 95.56 652 ASP A CA 1
ATOM 5080 C C . ASP A 1 652 ? -36.195 13.421 41.396 1.00 95.56 652 ASP A C 1
ATOM 5082 O O . ASP A 1 652 ? -36.804 14.494 41.325 1.00 95.56 652 ASP A O 1
ATOM 5086 N N . LYS A 1 653 ? -36.382 12.471 40.467 1.00 95.25 653 LYS A N 1
ATOM 5087 C CA . LYS A 1 653 ? -37.352 12.603 39.364 1.00 95.25 653 LYS A CA 1
ATOM 5088 C C . LYS A 1 653 ? -38.803 12.550 39.833 1.00 95.25 653 LYS A C 1
ATOM 5090 O O . LYS A 1 653 ? -39.685 12.946 39.071 1.00 95.25 653 LYS A O 1
ATOM 5095 N N . ASN A 1 654 ? -39.062 12.035 41.040 1.00 94.12 654 ASN A N 1
ATOM 5096 C CA . ASN A 1 654 ? -40.389 11.947 41.655 1.00 94.12 654 ASN A CA 1
ATOM 5097 C C . ASN A 1 654 ? -41.473 11.403 40.696 1.00 94.12 654 ASN A C 1
ATOM 5099 O O . ASN A 1 654 ? -42.551 11.982 40.530 1.00 94.12 654 ASN A O 1
ATOM 5103 N N . LEU A 1 655 ? -41.151 10.305 40.002 1.00 96.50 655 LEU A N 1
ATOM 5104 C CA . LEU A 1 655 ? -42.019 9.714 38.983 1.00 96.50 655 LEU A CA 1
ATOM 5105 C C . LEU A 1 655 ? -43.328 9.197 39.590 1.00 96.50 655 LEU A C 1
ATOM 5107 O O . LEU A 1 655 ? -43.344 8.687 40.712 1.00 96.50 655 LEU A O 1
ATOM 5111 N N . SER A 1 656 ? -44.415 9.255 38.815 1.00 97.62 656 SER A N 1
ATOM 5112 C CA . SER A 1 656 ? -45.633 8.489 39.118 1.00 97.62 656 SER A CA 1
ATOM 5113 C C . SER A 1 656 ? -45.379 6.985 38.970 1.00 97.62 656 SER A C 1
ATOM 5115 O O . SER A 1 656 ? -44.437 6.587 38.288 1.00 97.62 656 SER A O 1
ATOM 5117 N N . ASP A 1 657 ? -46.232 6.144 39.556 1.00 97.62 657 ASP A N 1
ATOM 5118 C CA . ASP A 1 657 ? -46.103 4.681 39.441 1.00 97.62 657 ASP A CA 1
ATOM 5119 C C . ASP A 1 657 ? -46.152 4.204 37.985 1.00 97.62 657 ASP A C 1
ATOM 5121 O O . ASP A 1 657 ? -45.350 3.372 37.566 1.00 97.62 657 ASP A O 1
ATOM 5125 N N . MET A 1 658 ? -47.022 4.810 37.174 1.00 97.62 658 MET A N 1
ATOM 5126 C CA . MET A 1 658 ? -47.089 4.531 35.741 1.00 97.62 658 MET A CA 1
ATOM 5127 C C . MET A 1 658 ? -45.775 4.863 35.036 1.00 97.62 658 MET A C 1
ATOM 5129 O O . MET A 1 658 ? -45.258 4.036 34.290 1.00 97.62 658 MET A O 1
ATOM 5133 N N . GLU A 1 659 ? -45.213 6.049 35.268 1.00 97.88 659 GLU A N 1
ATOM 5134 C CA . GLU A 1 659 ? -43.947 6.430 34.631 1.00 97.88 659 GLU A CA 1
ATOM 5135 C C . GLU A 1 659 ? -42.768 5.602 35.156 1.00 97.88 659 GLU A C 1
ATOM 5137 O O . GLU A 1 659 ? -41.884 5.246 34.381 1.00 97.88 659 GLU A O 1
ATOM 5142 N N . TYR A 1 660 ? -42.791 5.208 36.431 1.00 97.88 660 TYR A N 1
ATOM 5143 C CA . TYR A 1 660 ? -41.811 4.295 37.010 1.00 97.88 660 TYR A CA 1
ATOM 5144 C C . TYR A 1 660 ? -41.798 2.944 36.279 1.00 97.88 660 TYR A C 1
ATOM 5146 O O . TYR A 1 660 ? -40.750 2.527 35.789 1.00 97.88 660 TYR A O 1
ATOM 5154 N N . VAL A 1 661 ? -42.958 2.297 36.108 1.00 98.00 661 VAL A N 1
ATOM 5155 C CA . VAL A 1 661 ? -43.058 1.008 35.395 1.00 98.00 661 VAL A CA 1
ATOM 5156 C C . VAL A 1 661 ? -42.606 1.136 33.936 1.00 98.00 661 VAL A C 1
ATOM 5158 O O . VAL A 1 661 ? -41.875 0.278 33.440 1.00 98.00 661 VAL A O 1
ATOM 5161 N N . LYS A 1 662 ? -42.973 2.222 33.242 1.00 97.94 662 LYS A N 1
ATOM 5162 C CA . LYS A 1 662 ? -42.517 2.471 31.862 1.00 97.94 662 LYS A CA 1
ATOM 5163 C C . LYS A 1 662 ? -40.997 2.579 31.761 1.00 97.94 662 LYS A C 1
ATOM 5165 O O . LYS A 1 662 ? -40.411 2.080 30.800 1.00 97.94 662 LYS A O 1
ATOM 5170 N N . VAL A 1 663 ? -40.354 3.222 32.736 1.00 97.81 663 VAL A N 1
ATOM 5171 C CA . VAL A 1 663 ? -38.891 3.293 32.788 1.00 97.81 663 VAL A CA 1
ATOM 5172 C C . VAL A 1 663 ? -38.286 1.908 33.013 1.00 97.81 663 VAL A C 1
ATOM 5174 O O . VAL A 1 663 ? -37.341 1.564 32.310 1.00 97.81 663 VAL A O 1
ATOM 5177 N N . LEU A 1 664 ? -38.857 1.073 33.888 1.00 97.81 664 LEU A N 1
ATOM 5178 C CA . LEU A 1 664 ? -38.362 -0.295 34.094 1.00 97.81 664 LEU A CA 1
ATOM 5179 C C . LEU A 1 664 ? -38.378 -1.130 32.805 1.00 97.81 664 LEU A C 1
ATOM 5181 O O . LEU A 1 664 ? -37.374 -1.769 32.492 1.00 97.81 664 LEU A O 1
ATOM 5185 N N . TYR A 1 665 ? -39.450 -1.064 32.006 1.00 97.94 665 TYR A N 1
ATOM 5186 C CA . TYR A 1 665 ? -39.495 -1.732 30.695 1.00 97.94 665 TYR A CA 1
ATOM 5187 C C . TYR A 1 665 ? -38.356 -1.282 29.773 1.00 97.94 665 TYR A C 1
ATOM 5189 O O . TYR A 1 665 ? -37.645 -2.111 29.204 1.00 97.94 665 TYR A O 1
ATOM 5197 N N . ARG A 1 666 ? -38.131 0.030 29.662 1.00 96.75 666 ARG A N 1
ATOM 5198 C CA . ARG A 1 666 ? -37.079 0.582 28.794 1.00 96.75 666 ARG A CA 1
ATOM 5199 C C . ARG A 1 666 ? -35.675 0.231 29.282 1.00 96.75 666 ARG A C 1
ATOM 5201 O O . ARG A 1 666 ? -34.800 -0.023 28.459 1.00 96.75 666 ARG A O 1
ATOM 5208 N N . THR A 1 667 ? -35.461 0.223 30.594 1.00 95.81 667 THR A N 1
ATOM 5209 C CA . THR A 1 667 ? -34.153 0.003 31.222 1.00 95.81 667 THR A CA 1
ATOM 5210 C C . THR A 1 667 ? -33.766 -1.475 31.228 1.00 95.81 667 THR A C 1
ATOM 5212 O O . THR A 1 667 ? -32.681 -1.824 30.758 1.00 95.81 667 THR A O 1
ATOM 5215 N N . PHE A 1 668 ? -34.656 -2.354 31.694 1.00 96.00 668 PHE A N 1
ATOM 5216 C CA . PHE A 1 668 ? -34.375 -3.786 31.809 1.00 96.00 668 PHE A CA 1
ATOM 5217 C C . PHE A 1 668 ? -34.628 -4.519 30.485 1.00 96.00 668 PHE A C 1
ATOM 5219 O O . PHE A 1 668 ? -33.743 -5.212 29.994 1.00 96.00 668 PHE A O 1
ATOM 5226 N N . MET A 1 669 ? -35.774 -4.298 29.836 1.00 94.50 669 MET A N 1
ATOM 5227 C CA . MET A 1 669 ? -36.169 -5.082 28.651 1.00 94.50 669 MET A CA 1
ATOM 5228 C C . MET A 1 669 ? -35.703 -4.475 27.324 1.00 94.50 669 MET A C 1
ATOM 5230 O O . MET A 1 669 ? -35.761 -5.129 26.288 1.00 94.50 669 MET A O 1
ATOM 5234 N N . GLY A 1 670 ? -35.261 -3.214 27.313 1.00 92.88 670 GLY A N 1
ATOM 5235 C CA . GLY A 1 670 ? -34.824 -2.546 26.082 1.00 92.88 670 GLY A CA 1
ATOM 5236 C C . GLY A 1 670 ? -35.942 -2.266 25.076 1.00 92.88 670 GLY A C 1
ATOM 5237 O O . GLY A 1 670 ? -35.661 -2.018 23.906 1.00 92.88 670 GLY A O 1
ATOM 5238 N N . ARG A 1 671 ? -37.203 -2.288 25.518 1.00 94.75 671 ARG A N 1
ATOM 5239 C CA . ARG A 1 671 ? -38.392 -2.072 24.683 1.00 94.75 671 ARG A CA 1
ATOM 5240 C C . ARG A 1 671 ? -39.455 -1.262 25.416 1.00 94.75 671 ARG A C 1
ATOM 5242 O O . ARG A 1 671 ? -39.371 -1.049 26.624 1.00 94.75 671 ARG A O 1
ATOM 5249 N N . GLU A 1 672 ? -40.463 -0.812 24.677 1.00 95.00 672 GLU A N 1
ATOM 5250 C CA . GLU A 1 672 ? -41.669 -0.249 25.284 1.00 95.00 672 GLU A CA 1
ATOM 5251 C C . GLU A 1 672 ? -42.527 -1.342 25.933 1.00 95.00 672 GLU A C 1
ATOM 5253 O O . GLU A 1 672 ? -42.490 -2.519 25.552 1.00 95.00 672 GLU A O 1
ATOM 5258 N N . PHE A 1 673 ? -43.302 -0.917 26.927 1.00 94.81 673 PHE A N 1
ATOM 5259 C CA . PHE A 1 673 ? -44.317 -1.734 27.578 1.00 94.81 673 PHE A CA 1
ATOM 5260 C C . PHE A 1 673 ? -45.424 -2.110 26.587 1.00 94.81 673 PHE A C 1
ATOM 5262 O O . PHE A 1 673 ? -45.746 -1.352 25.671 1.00 94.81 673 PHE A O 1
ATOM 5269 N N . ASP A 1 674 ? -46.049 -3.262 26.806 1.00 95.25 674 ASP A N 1
ATOM 5270 C CA . ASP A 1 674 ? -47.368 -3.548 26.256 1.00 95.25 674 ASP A CA 1
ATOM 5271 C C . ASP A 1 674 ? -48.453 -3.167 27.276 1.00 95.25 674 ASP A C 1
ATOM 5273 O O . ASP A 1 674 ? -48.221 -3.161 28.487 1.00 95.25 674 ASP A O 1
ATOM 5277 N N . GLU A 1 675 ? -49.646 -2.828 26.786 1.00 95.38 675 GLU A N 1
ATOM 5278 C CA . GLU A 1 675 ? -50.760 -2.368 27.632 1.00 95.38 675 GLU A CA 1
ATOM 5279 C C . GLU A 1 675 ? -51.151 -3.399 28.706 1.00 95.38 675 GLU A C 1
ATOM 5281 O O . GLU A 1 675 ? -51.511 -3.032 29.825 1.00 95.38 675 GLU A O 1
ATOM 5286 N N . GLY A 1 676 ? -51.040 -4.695 28.393 1.00 95.69 676 GLY A N 1
ATOM 5287 C CA . GLY A 1 676 ? -51.337 -5.772 29.337 1.00 95.69 676 GLY A CA 1
ATOM 5288 C C . GLY A 1 676 ? -50.326 -5.823 30.481 1.00 95.69 676 GLY A C 1
ATOM 5289 O O . GLY A 1 676 ? -50.714 -5.848 31.649 1.00 95.69 676 GLY A O 1
ATOM 5290 N N . GLY A 1 677 ? -49.037 -5.781 30.149 1.00 94.50 677 GLY A N 1
ATOM 5291 C CA . GLY A 1 677 ? -47.939 -5.747 31.106 1.00 94.50 677 GLY A CA 1
ATOM 5292 C C . GLY A 1 677 ? -47.970 -4.510 32.005 1.00 94.50 677 GLY A C 1
ATOM 5293 O O . GLY A 1 677 ? -47.876 -4.633 33.228 1.00 94.50 677 GLY A O 1
ATOM 5294 N N . LEU A 1 678 ? -48.198 -3.322 31.434 1.00 96.81 678 LEU A N 1
ATOM 5295 C CA . LEU A 1 678 ? -48.331 -2.093 32.223 1.00 96.81 678 LEU A CA 1
ATOM 5296 C C . LEU A 1 678 ? -49.510 -2.180 33.201 1.00 96.81 678 LEU A C 1
ATOM 5298 O O . LEU A 1 678 ? -49.339 -1.897 34.388 1.00 96.81 678 LEU A O 1
ATOM 5302 N N . SER A 1 679 ? -50.683 -2.615 32.728 1.00 97.06 679 SER A N 1
ATOM 5303 C CA . SER A 1 679 ? -51.863 -2.777 33.583 1.00 97.06 679 SER A CA 1
ATOM 5304 C C . SER A 1 679 ? -51.629 -3.794 34.701 1.00 97.06 679 SER A C 1
ATOM 5306 O O . SER A 1 679 ? -52.079 -3.568 35.821 1.00 97.06 679 SER A O 1
ATOM 5308 N N . TYR A 1 680 ? -50.921 -4.891 34.421 1.00 96.69 680 TYR A N 1
ATOM 5309 C CA . TYR A 1 680 ? -50.596 -5.917 35.412 1.00 96.69 680 TYR A CA 1
ATOM 5310 C C . TYR A 1 680 ? -49.746 -5.364 36.562 1.00 96.69 680 TYR A C 1
ATOM 5312 O O . TYR A 1 680 ? -50.038 -5.613 37.732 1.00 96.69 680 TYR A O 1
ATOM 5320 N N . HIS A 1 681 ? -48.704 -4.589 36.256 1.00 97.81 681 HIS A N 1
ATOM 5321 C CA . HIS A 1 681 ? -47.845 -4.014 37.291 1.00 97.81 681 HIS A CA 1
ATOM 5322 C C . HIS A 1 681 ? -48.542 -2.903 38.088 1.00 97.81 681 HIS A C 1
ATOM 5324 O O . HIS A 1 681 ? -48.356 -2.833 39.302 1.00 97.81 681 HIS A O 1
ATOM 5330 N N . LEU A 1 682 ? -49.370 -2.081 37.436 1.00 97.75 682 LEU A N 1
ATOM 5331 C CA . LEU A 1 682 ? -50.143 -1.036 38.111 1.00 97.75 682 LEU A CA 1
ATOM 5332 C C . LEU A 1 682 ? -51.185 -1.611 39.077 1.00 97.75 682 LEU A C 1
ATOM 5334 O O . LEU A 1 682 ? -51.255 -1.157 40.215 1.00 97.75 682 LEU A O 1
ATOM 5338 N N . ASP A 1 683 ? -51.919 -2.653 38.676 1.00 97.81 683 ASP A N 1
ATOM 5339 C CA . ASP A 1 683 ? -52.871 -3.338 39.563 1.00 97.81 683 ASP A CA 1
ATOM 5340 C C . ASP A 1 683 ? -52.161 -3.921 40.796 1.00 97.81 683 ASP A C 1
ATOM 5342 O O . ASP A 1 683 ? -52.623 -3.769 41.927 1.00 97.81 683 ASP A O 1
ATOM 5346 N N . ARG A 1 684 ? -50.969 -4.508 40.623 1.00 97.81 684 ARG A N 1
ATOM 5347 C CA . ARG A 1 684 ? -50.157 -4.976 41.760 1.00 97.81 684 ARG A CA 1
ATOM 5348 C C . ARG A 1 684 ? -49.787 -3.842 42.721 1.00 97.81 684 ARG A C 1
ATOM 5350 O O . ARG A 1 684 ? -49.864 -4.038 43.933 1.00 97.81 684 ARG A O 1
ATOM 5357 N N . MET A 1 685 ? -49.403 -2.677 42.201 1.00 97.62 685 MET A N 1
ATOM 5358 C CA . MET A 1 685 ? -49.069 -1.506 43.021 1.00 97.62 685 MET A CA 1
ATOM 5359 C C . MET A 1 685 ? -50.295 -0.950 43.758 1.00 97.62 685 MET A C 1
ATOM 5361 O O . MET A 1 685 ? -50.210 -0.674 44.955 1.00 97.62 685 MET A O 1
ATOM 5365 N N . GLU A 1 686 ? -51.457 -0.870 43.100 1.00 96.69 686 GLU A N 1
ATOM 5366 C CA . GLU A 1 686 ? -52.726 -0.478 43.737 1.00 96.69 686 GLU A CA 1
ATOM 5367 C C . GLU A 1 686 ? -53.128 -1.436 44.872 1.00 96.69 686 GLU A C 1
ATOM 5369 O O . GLU A 1 686 ? -53.694 -1.011 45.882 1.00 96.69 686 GLU A O 1
ATOM 5374 N N . ASN A 1 687 ? -52.770 -2.718 44.749 1.00 96.69 687 ASN A N 1
ATOM 5375 C CA . ASN A 1 687 ? -52.977 -3.745 45.771 1.00 96.69 687 ASN A CA 1
ATOM 5376 C C . ASN A 1 687 ? -51.844 -3.832 46.821 1.00 96.69 687 ASN A C 1
ATOM 5378 O O . ASN A 1 687 ? -51.818 -4.769 47.622 1.00 96.69 687 ASN A O 1
ATOM 5382 N N . GLY A 1 688 ? -50.935 -2.852 46.870 1.00 95.56 688 GLY A N 1
ATOM 5383 C CA . GLY A 1 688 ? -49.959 -2.679 47.953 1.00 95.56 688 GLY A CA 1
ATOM 5384 C C . GLY A 1 688 ? -48.570 -3.280 47.719 1.00 95.56 688 GLY A C 1
ATOM 5385 O O . GLY A 1 688 ? -47.763 -3.280 48.648 1.00 95.56 688 GLY A O 1
ATOM 5386 N N . VAL A 1 689 ? -48.264 -3.773 46.513 1.00 97.69 689 VAL A N 1
ATOM 5387 C CA . VAL A 1 689 ? -46.899 -4.200 46.150 1.00 97.69 689 VAL A CA 1
ATOM 5388 C C . VAL A 1 689 ? -45.996 -2.971 46.005 1.00 97.69 689 VAL A C 1
ATOM 5390 O O . VAL A 1 689 ? -46.365 -1.993 45.355 1.00 97.69 689 VAL A O 1
ATOM 5393 N N . SER A 1 690 ? -44.802 -3.009 46.603 1.00 97.50 690 SER A N 1
ATOM 5394 C CA . SER A 1 690 ? -43.870 -1.876 46.575 1.00 97.50 690 SER A CA 1
ATOM 5395 C C . SER A 1 690 ? -43.199 -1.702 45.206 1.00 97.50 690 SER A C 1
ATOM 5397 O O . SER A 1 690 ? -43.090 -2.640 44.415 1.00 97.50 690 SER A O 1
ATOM 5399 N N . ARG A 1 691 ? -42.678 -0.497 44.933 1.00 96.94 691 ARG A N 1
ATOM 5400 C CA . ARG A 1 691 ? -41.857 -0.228 43.737 1.00 96.94 691 ARG A CA 1
ATOM 5401 C C . ARG A 1 691 ? -40.635 -1.139 43.644 1.00 96.94 691 ARG A C 1
ATOM 5403 O O . ARG A 1 691 ? -40.338 -1.641 42.567 1.00 96.94 691 ARG A O 1
ATOM 5410 N N . GLU A 1 692 ? -39.985 -1.381 44.777 1.00 96.31 692 GLU A N 1
ATOM 5411 C CA . GLU A 1 692 ? -38.835 -2.279 44.896 1.00 96.31 692 GLU A CA 1
ATOM 5412 C C . GLU A 1 692 ? -39.193 -3.715 44.482 1.00 96.31 692 GLU A C 1
ATOM 5414 O O . GLU A 1 692 ? -38.501 -4.320 43.668 1.00 96.31 692 GLU A O 1
ATOM 5419 N N . GLU A 1 693 ? -40.331 -4.239 44.942 1.00 96.75 693 GLU A N 1
ATOM 5420 C CA . GLU A 1 693 ? -40.763 -5.591 44.580 1.00 96.75 693 GLU A CA 1
ATOM 5421 C C . GLU A 1 693 ? -41.212 -5.692 43.111 1.00 96.75 693 GLU A C 1
ATOM 5423 O O . GLU A 1 693 ? -41.039 -6.733 42.471 1.00 96.75 693 GLU A O 1
ATOM 5428 N N . ILE A 1 694 ? -41.743 -4.607 42.535 1.00 97.81 694 ILE A N 1
ATOM 5429 C CA . ILE A 1 694 ? -41.979 -4.533 41.088 1.00 97.81 694 ILE A CA 1
ATOM 5430 C C . ILE A 1 694 ? -40.652 -4.566 40.329 1.00 97.81 694 ILE A C 1
ATOM 5432 O O . ILE A 1 694 ? -40.538 -5.354 39.394 1.00 97.81 694 ILE A O 1
ATOM 5436 N N . LEU A 1 695 ? -39.650 -3.786 40.744 1.00 97.38 695 LEU A N 1
ATOM 5437 C CA . LEU A 1 695 ? -38.324 -3.772 40.128 1.00 97.38 695 LEU A CA 1
ATOM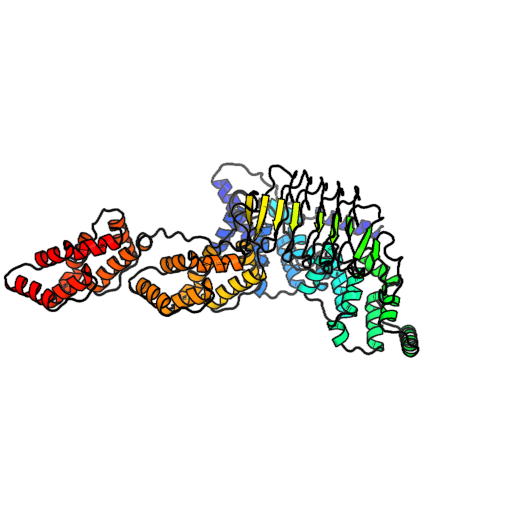 5438 C C . LEU A 1 695 ? -37.665 -5.147 40.144 1.00 97.38 695 LEU A C 1
ATOM 5440 O O . LEU A 1 695 ? -37.191 -5.590 39.099 1.00 97.38 695 LEU A O 1
ATOM 5444 N N . PHE A 1 696 ? -37.666 -5.845 41.283 1.00 96.62 696 PHE A N 1
ATOM 5445 C CA . PHE A 1 696 ? -37.097 -7.194 41.370 1.00 96.62 696 PHE A CA 1
ATOM 5446 C C . PHE A 1 696 ? -37.773 -8.163 40.397 1.00 96.62 696 PHE A C 1
ATOM 5448 O O . PHE A 1 696 ? -37.112 -9.023 39.821 1.00 96.62 696 PHE A O 1
ATOM 5455 N N . GLY A 1 697 ? -39.069 -7.978 40.130 1.00 96.06 697 GLY A N 1
ATOM 5456 C CA . GLY A 1 697 ? -39.776 -8.730 39.099 1.00 96.06 697 GLY A CA 1
ATOM 5457 C C . GLY A 1 697 ? -39.228 -8.526 37.682 1.00 96.06 697 GLY A C 1
ATOM 5458 O O . GLY A 1 697 ? -39.303 -9.457 36.889 1.00 96.06 697 GLY A O 1
ATOM 5459 N N . PHE A 1 698 ? -38.674 -7.352 37.358 1.00 96.94 698 PHE A N 1
ATOM 5460 C CA . PHE A 1 698 ? -37.981 -7.104 36.085 1.00 96.94 698 PHE A CA 1
ATOM 5461 C C . PHE A 1 698 ? -36.546 -7.638 36.126 1.00 96.94 698 PHE A C 1
ATOM 5463 O O . PHE A 1 698 ? -36.147 -8.369 35.219 1.00 96.94 698 PHE A O 1
ATOM 5470 N N . ALA A 1 699 ? -35.803 -7.290 37.181 1.00 95.38 699 ALA A N 1
ATOM 5471 C CA . ALA A 1 699 ? -34.384 -7.600 37.350 1.00 95.38 699 ALA A CA 1
ATOM 5472 C C . ALA A 1 699 ? -34.090 -9.106 37.340 1.00 95.38 699 ALA A C 1
ATOM 5474 O O . ALA A 1 699 ? -33.107 -9.530 36.751 1.00 95.38 699 ALA A O 1
ATOM 5475 N N . TYR A 1 700 ? -34.976 -9.915 37.921 1.00 95.31 700 TYR A N 1
ATOM 5476 C CA . TYR A 1 700 ? -34.826 -11.371 37.992 1.00 95.31 700 TYR A CA 1
ATOM 5477 C C . TYR A 1 700 ? -35.807 -12.109 37.070 1.00 95.31 700 TYR A C 1
ATOM 5479 O O . TYR A 1 700 ? -36.189 -13.252 37.331 1.00 95.31 700 TYR A O 1
ATOM 5487 N N . SER A 1 701 ? -36.281 -11.445 36.012 1.00 96.19 701 SER A N 1
ATOM 5488 C CA . SER A 1 701 ? -37.146 -12.091 35.024 1.00 96.19 701 SER A CA 1
ATOM 5489 C C . SER A 1 701 ? -36.336 -12.956 34.047 1.00 96.19 701 SER A C 1
ATOM 5491 O O . SER A 1 701 ? -35.227 -12.573 33.672 1.00 96.19 701 SER A O 1
ATOM 5493 N N . PRO A 1 702 ? -36.922 -14.049 33.520 1.00 96.44 702 PRO A N 1
ATOM 5494 C CA . PRO A 1 702 ? -36.295 -14.830 32.451 1.00 96.44 702 PRO A CA 1
ATOM 5495 C C . PRO A 1 702 ? -36.012 -14.018 31.178 1.00 96.44 702 PRO A C 1
ATOM 5497 O O . PRO A 1 702 ? -35.116 -14.355 30.411 1.00 96.44 702 PRO A O 1
ATOM 5500 N N . GLU A 1 703 ? -36.790 -12.958 30.926 1.00 95.19 703 GLU A N 1
ATOM 5501 C CA . GLU A 1 703 ? -36.562 -12.064 29.785 1.00 95.19 703 GLU A CA 1
ATOM 5502 C C . GLU A 1 703 ? -35.270 -11.261 29.975 1.00 95.19 703 GLU A C 1
ATOM 5504 O O . GLU A 1 703 ? -34.444 -11.229 29.067 1.00 95.19 703 GLU A O 1
ATOM 5509 N N . PHE A 1 704 ? -35.056 -10.671 31.157 1.00 96.12 704 PHE A N 1
ATOM 5510 C CA . PHE A 1 704 ? -33.825 -9.937 31.454 1.00 96.12 704 PHE A CA 1
ATOM 5511 C C . PHE A 1 704 ? -32.594 -10.847 31.436 1.00 96.12 704 PHE A C 1
ATOM 5513 O O . PHE A 1 704 ? -31.603 -10.509 30.791 1.00 96.12 704 PHE A O 1
ATOM 5520 N N . GLU A 1 705 ? -32.692 -12.022 32.066 1.00 95.25 705 GLU A N 1
ATOM 5521 C CA . GLU A 1 705 ? -31.646 -13.052 32.042 1.00 95.25 705 GLU A CA 1
ATOM 5522 C C . GLU A 1 705 ? -31.282 -13.427 30.597 1.00 95.25 705 GLU A C 1
ATOM 5524 O O . GLU A 1 705 ? -30.116 -13.378 30.216 1.00 95.25 705 GLU A O 1
ATOM 5529 N N . GLY A 1 706 ? -32.283 -13.680 29.744 1.00 95.94 706 GLY A N 1
ATOM 5530 C CA . GLY A 1 706 ? -32.064 -13.985 28.329 1.00 95.94 706 GLY A CA 1
ATOM 5531 C C . GLY A 1 706 ? -31.374 -12.860 27.547 1.00 95.94 706 GLY A C 1
ATOM 5532 O O . GLY A 1 706 ? -30.537 -13.142 26.687 1.00 95.94 706 GLY A O 1
ATOM 5533 N N . ILE A 1 707 ? -31.679 -11.590 27.847 1.00 94.56 707 ILE A N 1
ATOM 5534 C CA . ILE A 1 707 ? -30.990 -10.442 27.235 1.00 94.56 707 ILE A CA 1
ATOM 5535 C C . ILE A 1 707 ? -29.523 -10.415 27.682 1.00 94.56 707 ILE A C 1
ATOM 5537 O O . ILE A 1 707 ? -28.647 -10.290 26.829 1.00 94.56 707 ILE A O 1
ATOM 5541 N N . MET A 1 708 ? -29.235 -10.570 28.978 1.00 94.25 708 MET A N 1
ATOM 5542 C CA . MET A 1 708 ? -27.855 -10.554 29.487 1.00 94.25 708 MET A CA 1
ATOM 5543 C C . MET A 1 708 ? -27.032 -11.721 28.931 1.00 94.25 708 MET A C 1
ATOM 5545 O O . MET A 1 708 ? -25.931 -11.505 28.427 1.00 94.25 708 MET A O 1
ATOM 5549 N N . SER A 1 709 ? -27.607 -12.925 28.871 1.00 93.12 709 SER A N 1
ATOM 5550 C CA . SER A 1 709 ? -26.950 -14.078 28.250 1.00 93.12 709 SER A CA 1
ATOM 5551 C C . SER A 1 709 ? -26.673 -13.873 26.760 1.00 93.12 709 SER A C 1
ATOM 5553 O O . SER A 1 709 ? -25.655 -14.345 26.256 1.00 93.12 709 SER A O 1
ATOM 5555 N N . SER A 1 710 ? -27.522 -13.130 26.035 1.00 91.62 710 SER A N 1
ATOM 5556 C CA . SER A 1 710 ? -27.252 -12.778 24.630 1.00 91.62 710 SER A CA 1
ATOM 5557 C C . SER A 1 710 ? -26.032 -11.866 24.461 1.00 91.62 710 SER A C 1
ATOM 5559 O O . SER A 1 710 ? -25.456 -11.792 23.376 1.00 91.62 710 SER A O 1
ATOM 5561 N N . PHE A 1 711 ? -25.612 -11.198 25.537 1.00 90.25 711 PHE A N 1
ATOM 5562 C CA . PHE A 1 711 ? -24.398 -10.389 25.581 1.00 90.25 711 PHE A CA 1
ATOM 5563 C C . PHE A 1 711 ? -23.182 -11.200 26.044 1.00 90.25 711 PHE A C 1
ATOM 5565 O O . PHE A 1 711 ? -22.089 -10.647 26.102 1.00 90.25 711 PHE A O 1
ATOM 5572 N N . GLY A 1 712 ? -23.346 -12.493 26.344 1.00 88.38 712 GLY A N 1
ATOM 5573 C CA . GLY A 1 712 ? -22.284 -13.361 26.855 1.00 88.38 712 GLY A CA 1
ATOM 5574 C C . GLY A 1 712 ? -22.001 -13.187 28.349 1.00 88.38 712 GLY A C 1
ATOM 5575 O O . GLY A 1 712 ? -20.870 -13.438 28.764 1.00 88.38 712 GLY A O 1
ATOM 5576 N N . LEU A 1 713 ? -22.994 -12.730 29.124 1.00 86.50 713 LEU A N 1
ATOM 5577 C CA . LEU A 1 713 ? -22.917 -12.501 30.573 1.00 86.50 713 LEU A CA 1
ATOM 5578 C C . LEU A 1 713 ? -23.666 -13.566 31.375 1.00 86.50 713 LEU A C 1
ATOM 5580 O O . LEU A 1 713 ? -24.711 -14.058 30.879 1.00 86.50 713 LEU A O 1
#

pLDDT: mean 86.64, std 15.02, range [30.39, 98.62]

Mean predicted aligned error: 18.22 Å

InterPro domains:
  IPR025282 Domain of unknown function DUF4214 [PF13946] (86-150)
  IPR025282 Domain of unknown function DUF4214 [PF13946] (215-278)
  IPR025282 Domain of unknown function DUF4214 [PF13946] (470-499)
  IPR025282 Domain of unknown function DUF4214 [PF13946] (515-577)
  IPR025282 Domain of unknown function DUF4214 [PF13946] (641-705)
  IPR026906 BspA-type LRR region [PF13306] (332-441)
  IPR032675 Leucine-rich repeat domain superfamily [G3DSA:3.80.10.10] (287-454)
  IPR038255 Phycobilisome linker domain superfamily [G3DSA:1.10.3130.20] (168-286)
  IPR038255 Phycobilisome linker domain superfamily [G3DSA:1.10.3130.20] (462-582)
  IPR038255 Phycobilisome linker domain superfamily [G3DSA:1.10.3130.20] (596-712)
  IPR053139 Putative surface bspA-like protein [PTHR45661] (242-461)

Radius of gyration: 36.61 Å; Cα contacts (8 Å, |Δi|>4): 1100; chains: 1; bounding box: 106×65×100 Å